Protein AF-A0A413CKB7-F1 (afdb_monomer_lite)

Structure (mmCIF, N/CA/C/O backbone):
data_AF-A0A413CKB7-F1
#
_entry.id   AF-A0A413CKB7-F1
#
loop_
_atom_site.group_PDB
_atom_site.id
_atom_site.type_symbol
_atom_site.label_atom_id
_atom_site.label_alt_id
_atom_site.label_comp_id
_atom_site.label_asym_id
_atom_site.label_entity_id
_atom_site.label_seq_id
_atom_site.pdbx_PDB_ins_code
_atom_site.Cartn_x
_atom_site.Cartn_y
_atom_site.Cartn_z
_atom_site.occupancy
_atom_site.B_iso_or_equiv
_atom_site.auth_seq_id
_atom_site.auth_comp_id
_atom_site.auth_asym_id
_atom_site.auth_atom_id
_atom_site.pdbx_PDB_model_num
ATOM 1 N N . MET A 1 1 ? -1.433 16.127 -7.152 1.00 41.72 1 MET A N 1
ATOM 2 C CA . MET A 1 1 ? -0.743 15.812 -5.886 1.00 41.72 1 MET A CA 1
ATOM 3 C C . MET A 1 1 ? -1.753 15.854 -4.771 1.00 41.72 1 MET A C 1
ATOM 5 O O . MET A 1 1 ? -2.475 16.847 -4.692 1.00 41.72 1 MET A O 1
ATOM 9 N N . ARG A 1 2 ? -1.824 14.792 -3.961 1.00 46.41 2 ARG A N 1
ATOM 10 C CA . ARG A 1 2 ? -2.649 14.792 -2.753 1.00 46.41 2 ARG A CA 1
ATOM 11 C C . ARG A 1 2 ? -2.246 15.955 -1.852 1.00 46.41 2 ARG A C 1
ATOM 13 O O . ARG A 1 2 ? -3.133 16.676 -1.457 1.00 46.41 2 ARG A O 1
ATOM 20 N N . ASP A 1 3 ? -0.977 16.310 -1.718 1.00 53.81 3 ASP A N 1
ATOM 21 C CA . ASP A 1 3 ? -0.549 17.367 -0.778 1.00 53.81 3 ASP A CA 1
ATOM 22 C C . ASP A 1 3 ? -0.845 18.814 -1.193 1.00 53.81 3 ASP A C 1
ATOM 24 O O . ASP A 1 3 ? -0.327 19.758 -0.598 1.00 53.81 3 ASP A O 1
ATOM 28 N N . HIS A 1 4 ? -1.665 19.042 -2.225 1.00 58.53 4 HIS A N 1
ATOM 29 C CA . HIS A 1 4 ? -2.010 20.409 -2.583 1.00 58.53 4 HIS A CA 1
ATOM 30 C C . HIS A 1 4 ? -2.940 21.016 -1.510 1.00 58.53 4 HIS A C 1
ATOM 32 O O . HIS A 1 4 ? -4.049 20.507 -1.313 1.00 58.53 4 HIS A O 1
ATOM 38 N N . PRO A 1 5 ? -2.584 22.156 -0.884 1.00 63.72 5 PRO A N 1
ATOM 39 C CA . PRO A 1 5 ? -3.357 22.752 0.210 1.00 63.72 5 PRO A CA 1
ATOM 40 C C . PRO A 1 5 ? -4.832 22.988 -0.125 1.00 63.72 5 PRO A C 1
ATOM 42 O O . PRO A 1 5 ? -5.701 22.884 0.738 1.00 63.72 5 PRO A O 1
ATOM 45 N N . SER A 1 6 ? -5.153 23.289 -1.390 1.00 64.62 6 SER A N 1
ATOM 46 C CA . SER A 1 6 ? -6.546 23.505 -1.818 1.00 64.62 6 SER A CA 1
ATOM 47 C C . SER A 1 6 ? -7.432 22.261 -1.720 1.00 64.62 6 SER A C 1
ATOM 49 O O . SER A 1 6 ? -8.651 22.411 -1.668 1.00 64.62 6 SER A O 1
ATOM 51 N N . GLN A 1 7 ? -6.847 21.061 -1.699 1.00 63.06 7 GLN A N 1
ATOM 52 C CA . GLN A 1 7 ? -7.579 19.810 -1.509 1.00 63.06 7 GLN A CA 1
ATOM 53 C C . GLN A 1 7 ? -7.749 19.456 -0.023 1.00 63.06 7 GLN A C 1
ATOM 55 O O . GLN A 1 7 ? -8.599 18.634 0.297 1.00 63.06 7 GLN A O 1
ATOM 60 N N . TRP A 1 8 ? -7.034 20.140 0.883 1.00 65.50 8 TRP A N 1
ATOM 61 C CA . TRP A 1 8 ? -6.986 19.827 2.319 1.00 65.50 8 TRP A CA 1
ATOM 62 C C . TRP A 1 8 ? -7.134 21.062 3.205 1.00 65.50 8 TRP A C 1
ATOM 64 O O . TRP A 1 8 ? -6.321 21.335 4.086 1.00 65.50 8 TRP A O 1
ATOM 74 N N . HIS A 1 9 ? -8.188 21.845 2.966 1.00 67.94 9 HIS A N 1
ATOM 75 C CA . HIS A 1 9 ? -8.565 22.986 3.816 1.00 67.94 9 HIS A CA 1
ATOM 76 C C . HIS A 1 9 ? -7.458 24.043 4.018 1.00 67.94 9 HIS A C 1
ATOM 78 O O . HIS A 1 9 ? -7.468 24.783 5.000 1.00 67.94 9 HIS A O 1
ATOM 84 N N . GLY A 1 10 ? -6.513 24.146 3.081 1.00 67.69 10 GLY A N 1
ATOM 85 C CA . GLY A 1 10 ? -5.389 25.075 3.150 1.00 67.69 10 GLY A CA 1
ATOM 86 C C . GLY A 1 10 ? -4.258 24.640 4.085 1.00 67.69 10 GLY A C 1
ATOM 87 O O . GLY A 1 10 ? -3.471 25.501 4.479 1.00 67.69 10 GLY A O 1
ATOM 88 N N . ARG A 1 11 ? -4.176 23.355 4.460 1.00 66.69 11 ARG A N 1
ATOM 89 C CA . ARG A 1 11 ? -3.046 22.793 5.217 1.00 66.69 11 ARG A CA 1
ATOM 90 C C . ARG A 1 11 ? -1.783 22.693 4.362 1.00 66.69 11 ARG A C 1
ATOM 92 O O . ARG A 1 11 ? -1.860 22.486 3.157 1.00 66.69 11 ARG A O 1
ATOM 99 N N . TYR A 1 12 ? -0.638 22.889 5.010 1.00 70.44 12 TYR A N 1
ATOM 100 C CA . TYR A 1 12 ? 0.701 22.907 4.396 1.00 70.44 12 TYR A CA 1
ATOM 101 C C . TYR A 1 12 ? 1.696 22.006 5.129 1.00 70.44 12 TYR A C 1
ATOM 103 O O . TYR A 1 12 ? 2.872 21.960 4.779 1.00 70.44 12 TYR A O 1
ATOM 111 N N . ASP A 1 13 ? 1.269 21.377 6.215 1.00 71.19 13 ASP A N 1
ATOM 112 C CA . ASP A 1 13 ? 2.088 20.416 6.931 1.00 71.19 13 ASP A CA 1
ATOM 113 C C . ASP A 1 13 ? 2.235 19.121 6.119 1.00 71.19 13 ASP A C 1
ATOM 115 O O . ASP A 1 13 ? 1.591 18.966 5.092 1.00 71.19 13 ASP A O 1
ATOM 119 N N . ALA A 1 14 ? 3.130 18.209 6.482 1.00 71.81 14 ALA A N 1
ATOM 120 C CA . ALA A 1 14 ? 3.307 16.993 5.687 1.00 71.81 14 ALA A CA 1
ATOM 121 C C . ALA A 1 14 ? 2.129 16.036 5.919 1.00 71.81 14 ALA A C 1
ATOM 123 O O . ALA A 1 14 ? 1.808 15.746 7.072 1.00 71.81 14 ALA A O 1
ATOM 124 N N . TYR A 1 15 ? 1.512 15.533 4.849 1.00 81.25 15 TYR A N 1
ATOM 125 C CA . TYR A 1 15 ? 0.603 14.401 4.959 1.00 81.25 15 TYR A CA 1
ATOM 126 C C . TYR A 1 15 ? 1.442 13.119 4.946 1.00 81.25 15 TYR A C 1
ATOM 128 O O . TYR A 1 15 ? 2.027 12.770 3.930 1.00 81.25 15 TYR A O 1
ATOM 136 N N . SER A 1 16 ? 1.583 12.460 6.099 1.00 86.38 16 SER A N 1
ATOM 137 C CA . SER A 1 16 ? 2.546 11.358 6.224 1.00 86.38 16 SER A CA 1
ATOM 138 C C . SER A 1 16 ? 2.161 10.069 5.493 1.00 86.38 16 SER A C 1
ATOM 140 O O . SER A 1 16 ? 3.070 9.286 5.286 1.00 86.38 16 SER A O 1
ATOM 142 N N . GLU A 1 17 ? 0.881 9.842 5.157 1.00 88.94 17 GLU A N 1
ATOM 143 C CA . GLU A 1 17 ? 0.303 8.620 4.543 1.00 88.94 17 GLU A CA 1
ATOM 144 C C . GLU A 1 17 ? 0.755 7.288 5.192 1.00 88.94 17 GLU A C 1
ATOM 146 O O . GLU A 1 17 ? -0.002 6.626 5.905 1.00 88.94 17 GLU A O 1
ATOM 151 N N . ALA A 1 18 ? 1.999 6.870 4.990 1.00 93.81 18 ALA A N 1
ATOM 152 C CA . ALA A 1 18 ? 2.576 5.668 5.565 1.00 93.81 18 ALA A CA 1
ATOM 153 C C . ALA A 1 18 ? 4.057 5.860 5.935 1.00 93.81 18 ALA A C 1
ATOM 155 O O . ALA A 1 18 ? 4.738 6.753 5.441 1.00 93.81 18 ALA A O 1
ATOM 156 N N . GLY A 1 19 ? 4.590 5.004 6.805 1.00 94.75 19 GLY A N 1
ATOM 157 C CA . GLY A 1 19 ? 6.015 5.044 7.121 1.00 94.75 19 GLY A CA 1
ATOM 158 C C . GLY A 1 19 ? 6.442 4.077 8.209 1.00 94.75 19 GLY A C 1
ATOM 159 O O . GLY A 1 19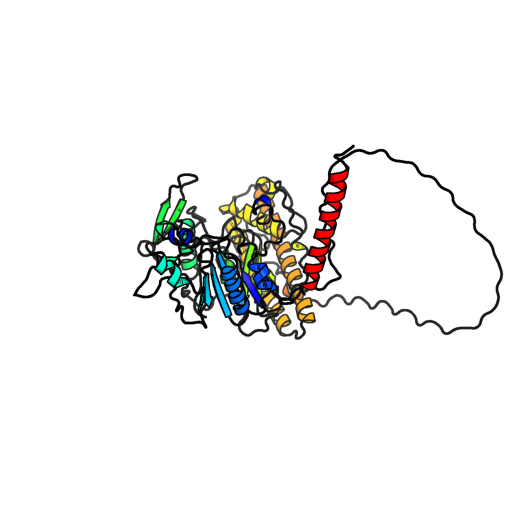 ? 5.641 3.293 8.719 1.00 94.75 19 GLY A O 1
ATOM 160 N N . ILE A 1 20 ? 7.723 4.160 8.562 1.00 95.81 20 ILE A N 1
ATOM 161 C CA . ILE A 1 20 ? 8.363 3.355 9.603 1.00 95.81 20 ILE A CA 1
ATOM 162 C C . ILE A 1 20 ? 9.206 4.283 10.477 1.00 95.81 20 ILE A C 1
ATOM 164 O O . ILE A 1 20 ? 9.858 5.182 9.948 1.00 95.81 20 ILE A O 1
ATOM 168 N N . ASN A 1 21 ? 9.218 4.066 11.789 1.00 95.25 21 ASN A N 1
ATOM 169 C CA . ASN A 1 21 ? 10.129 4.768 12.693 1.00 95.25 21 ASN A CA 1
ATOM 170 C C . ASN A 1 21 ? 11.372 3.937 13.048 1.00 95.25 21 ASN A C 1
ATOM 172 O O . ASN A 1 21 ? 11.466 2.749 12.737 1.00 95.25 21 ASN A O 1
ATOM 176 N N . GLU A 1 22 ? 12.333 4.535 13.752 1.00 92.50 22 GLU A N 1
ATOM 177 C CA . GLU A 1 22 ? 13.595 3.875 14.108 1.00 92.50 22 GLU A CA 1
ATOM 178 C C . GLU A 1 22 ? 13.440 2.763 15.163 1.00 92.50 22 GLU A C 1
ATOM 180 O O . GLU A 1 22 ? 14.409 2.099 15.531 1.00 92.50 22 GLU A O 1
ATOM 185 N N . LYS A 1 23 ? 12.221 2.554 15.676 1.00 95.06 23 LYS A N 1
ATOM 186 C CA . LYS A 1 23 ? 11.856 1.434 16.556 1.00 95.06 23 LYS A CA 1
ATOM 187 C C . LYS A 1 23 ? 11.208 0.278 15.795 1.00 95.06 23 LYS A C 1
ATOM 189 O O . LYS A 1 23 ? 10.794 -0.691 16.423 1.00 95.06 23 LYS A O 1
ATOM 194 N N . GLY A 1 24 ? 11.129 0.365 14.465 1.00 95.38 24 GLY A N 1
ATOM 195 C CA . GLY A 1 24 ? 10.534 -0.650 13.598 1.00 95.38 24 GLY A CA 1
ATOM 196 C C . GLY A 1 24 ? 9.003 -0.662 13.603 1.00 95.38 24 GLY A C 1
ATOM 197 O O . GLY A 1 24 ? 8.409 -1.589 13.051 1.00 95.38 24 GLY A O 1
ATOM 198 N N . VAL A 1 25 ? 8.352 0.352 14.189 1.00 97.94 25 VAL A N 1
ATOM 199 C CA . VAL A 1 25 ? 6.898 0.518 14.081 1.00 97.94 25 VAL A CA 1
ATOM 200 C C . VAL A 1 25 ? 6.583 1.033 12.687 1.00 97.94 25 VAL A C 1
ATOM 202 O O . VAL A 1 25 ? 7.083 2.076 12.281 1.00 97.94 25 VAL A O 1
ATOM 205 N N . SER A 1 26 ? 5.753 0.292 11.965 1.00 97.81 26 SER A N 1
ATOM 206 C CA . SER A 1 26 ? 5.257 0.596 10.628 1.00 97.81 26 SER A CA 1
ATOM 207 C C . SER A 1 26 ? 3.790 1.010 10.714 1.00 97.81 26 SER A C 1
ATOM 209 O O . SER A 1 26 ? 3.008 0.397 11.443 1.00 97.81 26 SER A O 1
ATOM 211 N N . CYS A 1 27 ? 3.405 2.038 9.967 1.00 97.62 27 CYS A N 1
ATOM 212 C CA . CYS A 1 27 ? 2.048 2.569 9.950 1.00 97.62 27 CYS A CA 1
ATOM 213 C C . CYS A 1 27 ? 1.595 2.820 8.511 1.00 97.62 27 CYS A C 1
ATOM 215 O O . CYS A 1 27 ? 2.363 3.338 7.703 1.00 97.62 27 CYS A O 1
ATOM 217 N N . SER A 1 28 ? 0.341 2.489 8.207 1.00 96.56 28 SER A N 1
ATOM 218 C CA . SER A 1 28 ? -0.353 2.944 7.000 1.00 96.56 28 SER A CA 1
ATOM 219 C C . SER A 1 28 ? -1.682 3.574 7.400 1.00 96.56 28 SER A C 1
ATOM 221 O O . SER A 1 28 ? -2.553 2.904 7.966 1.00 96.56 28 SER A O 1
ATOM 223 N N . ALA A 1 29 ? -1.806 4.872 7.130 1.00 94.12 29 ALA A N 1
ATOM 224 C CA . ALA A 1 29 ? -2.918 5.720 7.513 1.00 94.12 29 ALA A CA 1
ATOM 225 C C . ALA A 1 29 ? -3.319 6.645 6.334 1.00 94.12 29 ALA A C 1
ATOM 227 O O . ALA A 1 29 ? -2.616 7.589 6.013 1.00 94.12 29 ALA A O 1
ATOM 228 N N . THR A 1 30 ? -4.459 6.458 5.676 1.00 93.25 30 THR A N 1
ATOM 229 C CA . THR A 1 30 ? -5.600 5.641 6.107 1.00 93.25 30 THR A CA 1
ATOM 230 C C . THR A 1 30 ? -6.264 4.875 4.984 1.00 93.25 30 THR A C 1
ATOM 232 O O . THR A 1 30 ? -6.031 5.077 3.793 1.00 93.25 30 THR A O 1
ATOM 235 N N . LEU A 1 31 ? -7.175 4.008 5.403 1.00 95.25 31 LEU A N 1
ATOM 236 C CA . LEU A 1 31 ? -8.284 3.564 4.593 1.00 95.25 31 LEU A CA 1
ATOM 237 C C . LEU A 1 31 ? -9.566 4.211 5.122 1.00 95.25 31 LEU A C 1
ATOM 239 O O . LEU A 1 31 ? -10.125 3.776 6.127 1.00 95.25 31 LEU A O 1
ATOM 243 N N . THR A 1 32 ? -10.065 5.224 4.414 1.00 94.56 32 THR A N 1
ATOM 244 C CA . THR A 1 32 ? -11.341 5.867 4.751 1.00 94.56 32 THR A CA 1
ATOM 245 C C . THR A 1 32 ? -12.502 4.886 4.609 1.00 94.56 32 THR A C 1
ATOM 247 O O . THR A 1 32 ? -12.647 4.206 3.590 1.00 94.56 32 THR A O 1
ATOM 250 N N . THR A 1 33 ? -13.372 4.847 5.603 1.00 93.81 33 THR A N 1
ATOM 251 C CA . THR A 1 33 ? -14.618 4.080 5.648 1.00 93.81 33 THR A CA 1
ATOM 252 C C . THR A 1 33 ? -15.788 5.015 5.958 1.00 93.81 33 THR A C 1
ATOM 254 O O . THR A 1 33 ? -15.694 6.226 5.785 1.00 93.81 33 THR A O 1
ATOM 257 N N . ASN A 1 34 ? -16.944 4.466 6.331 1.00 91.69 34 ASN A N 1
ATOM 258 C CA . ASN A 1 34 ? -18.114 5.260 6.680 1.00 91.69 34 ASN A CA 1
ATOM 259 C C . ASN A 1 34 ? -18.934 4.551 7.757 1.00 91.69 34 ASN A C 1
ATOM 261 O O . ASN A 1 34 ? -19.192 3.348 7.636 1.00 91.69 34 ASN A O 1
ATOM 265 N N . MET A 1 35 ? -19.424 5.323 8.725 1.00 95.31 35 MET A N 1
ATOM 266 C CA . MET A 1 35 ? -20.462 4.877 9.652 1.00 95.31 35 MET A CA 1
ATOM 267 C C . MET A 1 35 ? -21.875 5.017 9.061 1.00 95.31 35 MET A C 1
ATOM 269 O O . MET A 1 35 ? -22.088 5.706 8.057 1.00 95.31 35 MET A O 1
ATOM 273 N N . ASN A 1 36 ? -22.854 4.363 9.685 1.00 96.31 36 ASN A N 1
ATOM 274 C CA . ASN A 1 36 ? -24.272 4.552 9.378 1.00 96.31 36 ASN A CA 1
ATOM 275 C C . ASN A 1 36 ? -24.876 5.787 10.074 1.00 96.31 36 ASN A C 1
ATOM 277 O O . ASN A 1 36 ? -24.333 6.325 11.040 1.00 96.31 36 ASN A O 1
ATOM 281 N N . 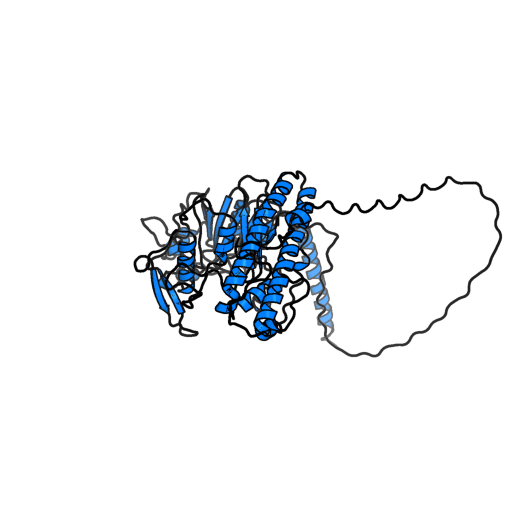ASP A 1 37 ? -26.056 6.207 9.609 1.00 97.00 37 ASP A N 1
ATOM 282 C CA . ASP A 1 37 ? -26.750 7.406 10.099 1.00 97.00 37 ASP A CA 1
ATOM 283 C C . ASP A 1 37 ? -27.114 7.348 11.593 1.00 97.00 37 ASP A C 1
ATOM 285 O O . ASP A 1 37 ? -27.223 8.387 12.250 1.00 97.00 37 ASP A O 1
ATOM 289 N N . LYS A 1 38 ? -27.328 6.147 12.150 1.00 98.00 38 LYS A N 1
ATOM 290 C CA . LYS A 1 38 ? -27.681 5.987 13.568 1.00 98.00 38 LYS A CA 1
ATOM 291 C C . LYS A 1 38 ? -26.464 6.257 14.454 1.00 98.00 38 LYS A C 1
ATOM 293 O O . LYS A 1 38 ? -26.590 7.028 15.406 1.00 98.00 38 LYS A O 1
ATOM 298 N N . ALA A 1 39 ? -25.304 5.703 14.097 1.00 97.94 39 ALA A N 1
ATOM 299 C CA . ALA A 1 39 ? -24.030 5.998 14.748 1.00 97.94 39 ALA A CA 1
ATOM 300 C C . ALA A 1 39 ? -23.671 7.485 14.610 1.00 97.94 39 ALA A C 1
ATOM 302 O O . ALA A 1 39 ? -23.425 8.142 15.618 1.00 97.94 39 ALA A O 1
ATOM 303 N N . ALA A 1 40 ? -23.788 8.050 13.402 1.00 97.81 40 ALA A N 1
ATOM 304 C CA . ALA A 1 40 ? -23.515 9.467 13.141 1.00 97.81 40 ALA A CA 1
ATOM 305 C C . ALA A 1 40 ? -24.363 10.421 13.994 1.00 97.81 40 ALA A C 1
ATOM 307 O O . ALA A 1 40 ? -23.903 11.481 14.411 1.00 97.81 40 ALA A O 1
ATOM 308 N N . LYS A 1 41 ? -25.619 10.050 14.261 1.00 98.25 41 LYS A N 1
ATOM 309 C CA . LYS A 1 41 ? -26.520 10.826 15.116 1.00 98.25 41 LYS A CA 1
ATOM 310 C C . LYS A 1 41 ? -26.197 10.679 16.604 1.00 98.25 41 LYS A C 1
ATOM 312 O O . LYS A 1 41 ? -26.397 11.632 17.356 1.00 98.25 41 LYS A O 1
ATOM 317 N N . ALA A 1 42 ? -25.805 9.484 17.035 1.00 98.38 42 ALA A N 1
ATOM 318 C CA . ALA A 1 42 ? -25.561 9.183 18.441 1.00 98.38 42 ALA A CA 1
ATOM 319 C C . ALA A 1 42 ? -24.196 9.690 18.926 1.00 98.38 42 ALA A C 1
ATOM 321 O O . ALA A 1 42 ? -24.085 10.119 20.072 1.00 98.38 42 ALA A O 1
ATOM 322 N N . ASP A 1 43 ? -23.192 9.654 18.052 1.00 98.44 43 ASP A N 1
ATOM 323 C CA . ASP A 1 43 ? -21.805 10.003 18.343 1.00 98.44 43 ASP A CA 1
ATOM 324 C C . ASP A 1 43 ? -21.138 10.633 17.099 1.00 98.44 43 ASP A C 1
ATOM 326 O O . ASP A 1 43 ? -20.425 9.955 16.351 1.00 98.44 43 ASP A O 1
ATOM 330 N N . PRO A 1 44 ? -21.441 11.913 16.809 1.00 97.88 44 PRO A N 1
ATOM 331 C CA . PRO A 1 44 ? -20.954 12.603 15.617 1.00 97.88 44 PRO A CA 1
ATOM 332 C C . PRO A 1 44 ? -19.433 12.807 15.645 1.00 97.88 44 PRO A C 1
ATOM 334 O O . PRO A 1 44 ?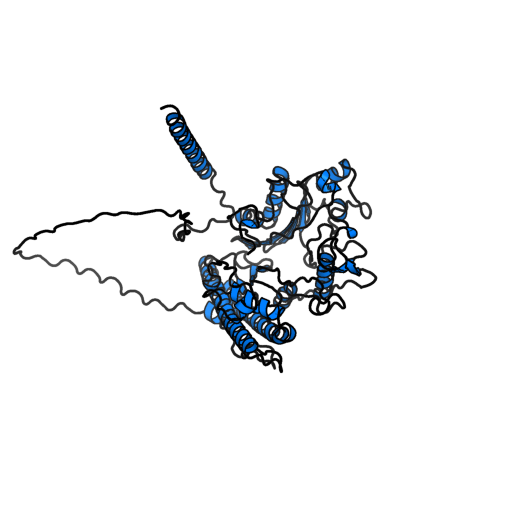 -18.842 12.973 16.711 1.00 97.88 44 PRO A O 1
ATOM 337 N N . LEU A 1 45 ? -18.821 12.864 14.457 1.00 97.56 45 LEU A N 1
ATOM 338 C CA . LEU A 1 45 ? -17.405 13.217 14.287 1.00 97.56 45 LEU A CA 1
ATOM 339 C C . LEU A 1 45 ? -17.111 14.623 14.826 1.00 97.56 45 LEU A C 1
ATOM 341 O O . LEU A 1 45 ? -17.985 15.497 14.836 1.00 97.56 45 LEU A O 1
ATOM 345 N N . THR A 1 46 ? -15.867 14.844 15.246 1.00 94.69 46 THR A N 1
ATOM 346 C CA . THR A 1 46 ? -15.402 16.122 15.789 1.00 94.69 46 THR A CA 1
ATOM 347 C C . THR A 1 46 ? -14.515 16.848 14.776 1.00 94.69 46 THR A C 1
ATOM 349 O O . THR A 1 46 ? -13.556 16.294 14.245 1.00 94.69 46 THR A O 1
ATOM 352 N N . ASP A 1 47 ? -14.783 18.135 14.531 1.00 89.12 47 ASP A N 1
ATOM 353 C CA . ASP A 1 47 ? -13.983 18.941 13.587 1.00 89.12 47 ASP A CA 1
ATOM 354 C C . ASP A 1 47 ? -12.513 19.092 14.031 1.00 89.12 47 ASP A C 1
ATOM 356 O O . ASP A 1 47 ? -11.634 19.368 13.215 1.00 89.12 47 ASP A O 1
ATOM 360 N N . THR A 1 48 ? -12.248 18.928 15.331 1.00 88.81 48 THR A N 1
ATOM 361 C CA . THR A 1 48 ? -10.920 19.026 15.958 1.00 88.81 48 THR A CA 1
ATOM 362 C C . THR A 1 48 ? -10.306 17.671 16.304 1.00 88.81 48 THR A C 1
ATOM 364 O O . THR A 1 48 ? -9.230 17.642 16.900 1.00 88.81 48 THR A O 1
ATOM 367 N N . GLY A 1 49 ? -11.001 16.574 16.001 1.00 92.75 49 GLY A N 1
ATOM 368 C CA . GLY A 1 49 ? -10.538 15.225 16.287 1.00 92.75 49 GLY A CA 1
ATOM 369 C C . GLY A 1 49 ? -9.336 14.825 15.447 1.00 92.75 49 GLY A C 1
ATOM 370 O O . GLY A 1 49 ? -8.967 15.493 14.476 1.00 92.75 49 GLY A O 1
ATOM 371 N N . ILE A 1 50 ? -8.731 13.697 15.807 1.00 94.00 50 ILE A N 1
ATOM 372 C CA . ILE A 1 50 ? -7.689 13.101 14.974 1.00 94.00 50 ILE A CA 1
ATOM 373 C C . ILE A 1 50 ? -8.310 12.549 13.687 1.00 94.00 50 ILE A C 1
ATOM 375 O O . ILE A 1 50 ? -9.409 12.003 13.697 1.00 94.00 50 ILE A O 1
ATOM 379 N N . GLY A 1 51 ? -7.625 12.724 12.565 1.00 91.31 51 GLY A N 1
ATOM 380 C CA . GLY A 1 51 ? -8.092 12.275 11.259 1.00 91.31 51 GLY A CA 1
ATOM 381 C C . GLY A 1 51 ? -6.924 11.941 10.349 1.00 91.31 51 GLY A C 1
ATOM 382 O O . GLY A 1 51 ? -5.763 12.071 10.754 1.00 91.31 51 GLY A O 1
ATOM 383 N N . GLU A 1 52 ? -7.257 11.543 9.121 1.00 89.50 52 GLU A N 1
ATOM 384 C CA . GLU A 1 52 ? -6.359 10.948 8.123 1.00 89.50 52 GLU A CA 1
ATOM 385 C C . GLU A 1 52 ? -4.959 11.581 8.086 1.00 89.50 52 GLU A C 1
ATOM 387 O O . GLU A 1 52 ? -3.951 10.893 8.219 1.00 89.50 52 GLU A O 1
ATOM 392 N N . TYR A 1 53 ? -4.904 12.910 8.063 1.00 86.25 53 TYR A N 1
ATOM 393 C CA . TYR A 1 53 ? -3.662 13.670 7.975 1.00 86.25 53 TYR A CA 1
ATOM 394 C C . TYR A 1 53 ? -2.651 13.427 9.107 1.00 86.25 53 TYR A C 1
ATOM 396 O O . TYR A 1 53 ? -1.461 13.660 8.934 1.00 86.25 53 TYR A O 1
ATOM 404 N N . SER A 1 54 ? -3.123 13.077 10.306 1.00 89.62 54 SER A N 1
ATOM 405 C CA . SER A 1 54 ? -2.323 13.164 11.540 1.00 89.62 54 SER A CA 1
ATOM 406 C C . SER A 1 54 ? -2.005 11.810 12.169 1.00 89.62 54 SER A C 1
ATOM 408 O O . SER A 1 54 ? -1.075 11.740 12.968 1.00 89.62 54 SER A O 1
ATOM 410 N N . TYR A 1 55 ? -2.724 10.735 11.815 1.00 94.06 55 TYR A N 1
ATOM 411 C CA . TYR A 1 55 ? -2.497 9.411 12.410 1.00 94.06 55 TYR A CA 1
ATOM 412 C C . TYR A 1 55 ? -1.049 8.947 12.232 1.00 94.06 55 TYR A C 1
ATOM 414 O O . TYR A 1 55 ? -0.403 8.603 13.217 1.00 94.06 55 TYR A O 1
ATOM 422 N N . GLY A 1 56 ? -0.529 8.981 10.997 1.00 93.75 56 GLY A N 1
ATOM 423 C CA . GLY A 1 56 ? 0.826 8.522 10.687 1.00 93.75 56 GLY A CA 1
ATOM 424 C C . GLY A 1 56 ? 1.881 9.241 11.526 1.00 93.75 56 GLY A C 1
ATOM 425 O O . GLY A 1 56 ? 2.662 8.592 12.218 1.00 93.75 56 GLY A O 1
ATOM 426 N N . SER A 1 57 ? 1.853 10.577 11.546 1.00 91.94 57 SER A N 1
ATOM 427 C CA . SER A 1 57 ? 2.828 11.377 12.296 1.00 91.94 57 SER A CA 1
ATOM 428 C C . SER A 1 57 ? 2.735 11.159 13.809 1.00 91.94 57 SER A C 1
ATOM 430 O O . SER A 1 57 ? 3.762 11.082 14.476 1.00 91.94 57 SER A O 1
ATOM 432 N N . VAL A 1 58 ? 1.519 11.047 14.357 1.00 94.31 58 VAL A N 1
ATOM 433 C CA . VAL A 1 58 ? 1.305 10.828 15.796 1.00 94.31 58 VAL A CA 1
ATOM 434 C C . VAL A 1 58 ? 1.778 9.438 16.212 1.00 94.31 58 VAL A C 1
ATOM 436 O O . VAL A 1 58 ? 2.531 9.313 17.172 1.00 94.31 58 VAL A O 1
ATOM 439 N N . ILE A 1 59 ? 1.374 8.396 15.482 1.00 96.69 59 ILE A N 1
ATOM 440 C CA . ILE A 1 59 ? 1.733 7.011 15.806 1.00 96.69 59 ILE A CA 1
ATOM 441 C C . ILE A 1 59 ? 3.247 6.833 15.701 1.00 96.69 59 ILE A C 1
ATOM 443 O O . ILE A 1 59 ? 3.876 6.389 16.661 1.00 96.69 59 ILE A O 1
ATOM 447 N N . LEU A 1 60 ? 3.834 7.213 14.563 1.00 95.81 60 LEU A N 1
ATOM 448 C CA . LEU A 1 60 ? 5.255 6.997 14.303 1.00 95.81 60 LEU A CA 1
ATOM 449 C C . LEU A 1 60 ? 6.151 7.883 15.173 1.00 95.81 60 LEU A C 1
ATOM 451 O O . LEU A 1 60 ? 7.236 7.443 15.533 1.00 95.81 60 LEU A O 1
ATOM 455 N N . GLY A 1 61 ? 5.708 9.090 15.541 1.00 94.19 61 GLY A N 1
ATOM 456 C CA . GLY A 1 61 ? 6.484 10.002 16.385 1.00 94.19 61 GLY A CA 1
ATOM 457 C C . GLY A 1 61 ? 6.489 9.647 17.875 1.00 94.19 61 GLY A C 1
ATOM 458 O O . GLY A 1 61 ? 7.442 9.979 18.580 1.00 94.19 61 GLY A O 1
ATOM 459 N N . GLU A 1 62 ? 5.453 8.963 18.368 1.00 95.25 62 GLU A N 1
ATOM 460 C CA . GLU A 1 62 ? 5.224 8.796 19.812 1.00 95.25 62 GLU A CA 1
ATOM 461 C C . GLU A 1 62 ? 5.227 7.331 20.292 1.00 95.25 62 GLU A C 1
ATOM 463 O O . GLU A 1 62 ? 5.145 7.101 21.500 1.00 95.25 62 GLU A O 1
ATOM 468 N N . SER A 1 63 ? 5.339 6.340 19.395 1.00 96.38 63 SER A N 1
ATOM 469 C CA . SER A 1 63 ? 5.178 4.913 19.747 1.00 96.38 63 SER A CA 1
ATOM 470 C C . SER A 1 63 ? 6.427 4.089 19.451 1.00 96.38 63 SER A C 1
ATOM 472 O O . SER A 1 63 ? 6.877 4.024 18.309 1.00 96.38 63 SER A O 1
ATOM 474 N N . ALA A 1 64 ? 6.961 3.385 20.454 1.00 95.69 64 ALA A N 1
ATOM 475 C CA . ALA A 1 64 ? 8.101 2.486 20.264 1.00 95.69 64 ALA A CA 1
ATOM 476 C C . ALA A 1 64 ? 7.683 1.053 19.892 1.00 95.69 64 ALA A C 1
ATOM 478 O O . ALA A 1 64 ? 8.535 0.247 19.523 1.00 95.69 64 ALA A O 1
ATOM 479 N N . LYS A 1 65 ? 6.388 0.733 20.009 1.00 96.81 65 LYS A N 1
ATOM 480 C CA . LYS A 1 65 ? 5.778 -0.552 19.637 1.00 96.81 65 LYS A CA 1
ATOM 481 C C . LYS A 1 65 ? 4.427 -0.335 18.965 1.00 96.81 65 LYS A C 1
ATOM 483 O O . LYS A 1 65 ? 3.762 0.667 19.228 1.00 96.81 65 LYS A O 1
ATOM 488 N N . ALA A 1 66 ? 3.979 -1.303 18.173 1.00 97.31 66 ALA A N 1
ATOM 489 C CA . ALA A 1 66 ? 2.681 -1.247 17.507 1.00 97.31 66 ALA A CA 1
ATOM 490 C C . ALA A 1 66 ? 1.517 -1.144 18.505 1.00 97.31 66 ALA A C 1
ATOM 492 O O . ALA A 1 66 ? 0.632 -0.306 18.334 1.00 97.31 66 ALA A O 1
ATOM 493 N N . HIS A 1 67 ? 1.558 -1.931 19.586 1.00 97.06 67 HIS A N 1
ATOM 494 C CA . HIS A 1 67 ? 0.554 -1.889 20.656 1.00 97.06 67 HIS A CA 1
ATOM 495 C C . HIS A 1 67 ? 0.438 -0.506 21.313 1.00 97.06 67 HIS A C 1
ATOM 497 O O . HIS A 1 67 ? -0.664 -0.017 21.541 1.00 97.06 67 HIS A O 1
ATOM 503 N N . GLU A 1 68 ? 1.571 0.158 21.570 1.00 97.62 68 GLU A N 1
ATOM 504 C CA . GLU A 1 68 ? 1.592 1.510 22.149 1.00 97.62 68 GLU A CA 1
ATOM 505 C C . GLU A 1 68 ? 0.916 2.522 21.209 1.00 97.62 68 GLU A C 1
ATOM 507 O O . GLU A 1 68 ? 0.204 3.412 21.670 1.00 97.62 68 GLU A O 1
ATOM 512 N N . GLY A 1 69 ? 1.076 2.347 19.892 1.00 98.00 69 GLY A N 1
ATOM 513 C CA . GLY A 1 69 ? 0.389 3.157 18.885 1.00 98.00 69 GLY A CA 1
ATOM 514 C C . GLY A 1 69 ? -1.129 2.972 18.895 1.00 98.00 69 GLY A C 1
ATOM 515 O O . GLY A 1 69 ? -1.865 3.948 18.742 1.00 98.00 69 GLY A O 1
ATOM 516 N N . VAL A 1 70 ? -1.607 1.747 19.134 1.00 98.50 70 VAL A N 1
ATOM 517 C CA . VAL A 1 70 ? -3.040 1.454 19.301 1.00 98.50 70 VAL A CA 1
ATOM 518 C C . VAL A 1 70 ? -3.598 2.136 20.551 1.00 98.50 70 VAL A C 1
ATOM 520 O O . VAL A 1 70 ? -4.610 2.832 20.465 1.00 98.50 70 VAL A O 1
ATOM 523 N N . GLU A 1 71 ? -2.935 1.980 21.701 1.00 98.31 71 GLU A N 1
ATOM 524 C CA . GLU A 1 71 ? -3.360 2.597 22.966 1.00 98.31 71 GLU A CA 1
ATOM 525 C C . GLU A 1 71 ? -3.359 4.129 22.885 1.00 98.31 71 GLU A C 1
ATOM 527 O O . GLU A 1 71 ? -4.303 4.784 23.337 1.00 98.31 71 GLU A O 1
ATOM 532 N N . LEU A 1 72 ? -2.314 4.709 22.283 1.00 98.31 72 LEU A N 1
ATOM 533 C CA . LEU A 1 72 ? -2.206 6.147 22.060 1.00 98.31 72 LEU A CA 1
ATOM 534 C C . LEU A 1 72 ? -3.378 6.657 21.228 1.00 98.31 72 LEU A C 1
ATOM 536 O O . LEU A 1 72 ? -4.009 7.651 21.598 1.00 98.31 72 LEU A O 1
ATOM 540 N N . LEU A 1 73 ? -3.675 5.982 20.116 1.00 98.06 73 LEU A N 1
ATOM 541 C CA . LEU A 1 73 ? -4.738 6.418 19.229 1.00 98.06 73 LEU A CA 1
ATOM 542 C C . LEU A 1 73 ? -6.114 6.311 19.890 1.00 98.06 73 LEU A C 1
ATOM 544 O O . LEU A 1 73 ? -6.903 7.255 19.822 1.00 98.06 73 LEU A O 1
ATOM 548 N N . GLY A 1 74 ? -6.368 5.198 20.577 1.00 98.38 74 GLY A N 1
ATOM 549 C CA . GLY A 1 74 ? -7.594 4.994 21.338 1.00 98.38 74 GLY A CA 1
ATOM 550 C C . GLY A 1 74 ? -7.823 6.097 22.368 1.00 98.38 74 GLY A C 1
ATOM 551 O O . GLY A 1 74 ? -8.878 6.728 22.381 1.00 98.38 74 GLY A O 1
ATOM 552 N N . LYS A 1 75 ? -6.788 6.430 23.147 1.00 98.44 75 LYS A N 1
ATOM 553 C CA . LYS A 1 75 ? -6.840 7.528 24.118 1.00 98.44 75 LYS A CA 1
ATOM 554 C C . LYS A 1 75 ? -7.139 8.882 23.467 1.00 98.44 75 LYS A C 1
ATOM 556 O O . LYS A 1 75 ? -7.909 9.667 24.015 1.00 98.44 75 LYS A O 1
ATOM 561 N N . ILE A 1 76 ? -6.522 9.185 22.323 1.00 98.31 76 ILE A N 1
ATOM 562 C CA . ILE A 1 76 ? -6.772 10.448 21.611 1.00 98.31 76 ILE A CA 1
ATOM 563 C C . ILE A 1 76 ? -8.231 10.526 21.161 1.00 98.31 76 ILE A C 1
ATOM 565 O O . ILE A 1 76 ? -8.855 11.572 21.329 1.00 98.31 76 ILE A O 1
ATOM 569 N N . ILE A 1 77 ? -8.784 9.437 20.626 1.00 98.56 77 ILE A N 1
ATOM 570 C CA . ILE A 1 77 ? -10.185 9.392 20.196 1.00 98.56 77 ILE A CA 1
ATOM 571 C C . ILE A 1 77 ? -11.131 9.482 21.400 1.00 98.56 77 ILE A C 1
ATOM 573 O O . ILE A 1 77 ? -12.116 10.210 21.326 1.00 98.56 77 ILE A O 1
ATOM 577 N N . ASP A 1 78 ? -10.819 8.847 22.529 1.00 98.50 78 ASP A N 1
ATOM 578 C CA . ASP A 1 78 ? -11.619 8.980 23.753 1.00 98.50 78 ASP A CA 1
ATOM 579 C C . ASP A 1 78 ? -11.649 10.436 24.273 1.00 98.50 78 ASP A C 1
ATOM 581 O O . ASP A 1 78 ? -12.680 10.906 24.757 1.00 98.50 78 ASP A O 1
ATOM 585 N N . GLU A 1 79 ? -10.529 11.166 24.176 1.00 97.56 79 GLU A N 1
ATOM 586 C CA . GLU A 1 79 ? -10.388 12.530 24.712 1.00 97.56 79 GLU A CA 1
ATOM 587 C C . GLU A 1 79 ? -10.838 13.642 23.747 1.00 97.56 79 GLU A C 1
ATOM 589 O O . GLU A 1 79 ? -11.356 14.666 24.198 1.00 97.56 79 GLU A O 1
ATOM 594 N N . GLN A 1 80 ? -10.596 13.485 22.442 1.00 97.19 80 GLN A N 1
ATOM 595 C CA . GLN A 1 80 ? -10.753 14.542 21.425 1.00 97.19 80 GLN A CA 1
ATOM 596 C C . GLN A 1 80 ? -11.685 14.154 20.269 1.00 97.19 80 GLN A C 1
ATOM 598 O O . GLN A 1 80 ? -12.084 15.009 19.469 1.00 97.19 80 GLN A O 1
ATOM 603 N N . GLY A 1 81 ? -12.028 12.874 20.173 1.00 97.75 81 GLY A N 1
ATOM 604 C CA . GLY A 1 81 ? -12.789 12.305 19.078 1.00 97.75 81 GLY A CA 1
ATOM 605 C C . GLY A 1 81 ? -11.994 12.121 17.783 1.00 97.75 81 GLY A C 1
ATOM 606 O O . GLY A 1 81 ? -10.832 12.520 17.653 1.00 97.75 81 GLY A O 1
ATOM 607 N N . ALA A 1 82 ? -12.657 11.505 16.812 1.00 97.38 82 ALA A N 1
ATOM 608 C CA . ALA A 1 82 ? -12.202 11.317 15.448 1.00 97.38 82 ALA A CA 1
ATOM 609 C C . ALA A 1 82 ? -12.870 12.327 14.501 1.00 97.38 82 ALA A C 1
ATOM 611 O O . ALA A 1 82 ? -14.053 12.656 14.620 1.00 97.38 82 ALA A O 1
ATOM 612 N N . ASN A 1 83 ? -12.094 12.784 13.524 1.00 94.12 83 ASN A N 1
ATOM 613 C CA . ASN A 1 83 ? -12.501 13.672 12.436 1.00 94.12 83 ASN A CA 1
ATOM 614 C C . ASN A 1 83 ? -13.013 12.896 11.204 1.00 94.12 83 ASN A C 1
ATOM 616 O O . ASN A 1 83 ? -13.688 13.469 10.349 1.00 94.12 83 ASN A O 1
ATOM 620 N N . GLY A 1 84 ? -12.744 11.592 11.140 1.00 93.81 84 GLY A N 1
ATOM 621 C CA . GLY A 1 84 ? -13.147 10.691 10.066 1.00 93.81 84 GLY A CA 1
ATOM 622 C C . GLY A 1 84 ? -13.380 9.271 10.579 1.00 93.81 84 GLY A C 1
ATOM 623 O O . GLY A 1 84 ? -13.034 8.935 11.711 1.00 93.81 84 GLY A O 1
ATOM 624 N N . ASN A 1 85 ? -13.998 8.434 9.745 1.00 94.38 85 ASN A N 1
ATOM 625 C CA . ASN A 1 85 ? -14.092 6.999 9.993 1.00 94.38 85 ASN A CA 1
ATOM 626 C C . ASN A 1 85 ? -12.996 6.296 9.210 1.00 94.38 85 ASN A C 1
ATOM 628 O O . ASN A 1 85 ? -13.162 6.043 8.021 1.00 94.38 85 ASN A O 1
ATOM 632 N N . ASP A 1 86 ? -11.908 5.936 9.868 1.00 95.69 86 ASP A N 1
ATOM 633 C CA . ASP A 1 86 ? -10.704 5.469 9.193 1.00 95.69 86 ASP A CA 1
ATOM 634 C C . ASP A 1 86 ? -10.251 4.120 9.741 1.00 95.69 86 ASP A C 1
ATOM 636 O O . ASP A 1 86 ? -10.412 3.832 10.929 1.00 95.69 86 ASP A O 1
ATOM 640 N N . GLN A 1 87 ? -9.675 3.297 8.867 1.00 96.62 87 GLN A N 1
ATOM 641 C CA . GLN A 1 87 ? -8.900 2.129 9.259 1.00 96.62 87 GLN A CA 1
ATOM 642 C C . GLN A 1 87 ? -7.409 2.394 9.092 1.00 96.62 87 GLN A C 1
ATOM 644 O O . GLN A 1 87 ? -6.982 3.025 8.121 1.00 96.62 87 GLN A O 1
ATOM 649 N N . ILE A 1 88 ? -6.632 1.899 10.050 1.00 97.56 88 ILE A N 1
ATOM 650 C CA . ILE A 1 88 ? -5.191 2.105 10.154 1.00 97.56 88 ILE A CA 1
ATOM 651 C C . ILE A 1 88 ? -4.538 0.752 10.423 1.00 97.56 88 ILE A C 1
ATOM 653 O O . ILE A 1 88 ? -5.003 -0.003 11.279 1.00 97.56 88 ILE A O 1
ATOM 657 N N . ILE A 1 89 ? -3.457 0.453 9.704 1.00 97.81 89 ILE A N 1
ATOM 658 C CA . ILE A 1 89 ? -2.591 -0.686 10.018 1.00 97.81 89 ILE A CA 1
ATOM 659 C C . ILE A 1 89 ? -1.404 -0.173 10.824 1.00 97.81 89 ILE A C 1
ATOM 661 O O . ILE A 1 89 ? -0.711 0.739 10.375 1.00 97.81 89 ILE A O 1
ATOM 665 N N . ILE A 1 90 ? -1.175 -0.769 11.994 1.00 98.31 90 ILE A N 1
ATOM 666 C CA . ILE A 1 90 ? -0.033 -0.484 12.869 1.00 98.31 90 ILE A CA 1
ATOM 667 C C . ILE A 1 90 ? 0.672 -1.808 13.143 1.00 98.31 90 ILE A C 1
ATOM 669 O O . ILE A 1 90 ? 0.041 -2.753 13.613 1.00 98.31 90 ILE A O 1
ATOM 673 N N . ALA A 1 91 ? 1.960 -1.904 12.843 1.00 97.69 91 ALA A N 1
ATOM 674 C CA . ALA A 1 91 ? 2.686 -3.163 12.937 1.00 97.69 91 ALA A CA 1
ATOM 675 C C . ALA A 1 91 ? 4.128 -2.978 13.401 1.00 97.69 91 ALA A C 1
ATOM 677 O O . ALA A 1 91 ? 4.729 -1.937 13.175 1.00 97.69 91 ALA A O 1
ATOM 678 N N . ASP A 1 92 ? 4.689 -4.000 14.031 1.00 97.12 92 ASP A N 1
ATOM 679 C CA . ASP A 1 92 ? 6.117 -4.126 14.315 1.00 97.12 92 ASP A CA 1
ATOM 680 C C . ASP A 1 92 ? 6.554 -5.589 14.121 1.00 97.12 92 ASP A C 1
ATOM 682 O O . ASP A 1 92 ? 5.770 -6.429 13.672 1.00 97.12 92 ASP A O 1
ATOM 686 N N . SER A 1 93 ? 7.809 -5.926 14.432 1.00 95.94 93 SER A N 1
ATOM 687 C CA . SER A 1 93 ? 8.342 -7.282 14.227 1.00 95.94 93 SER A CA 1
ATOM 688 C C . SER A 1 93 ? 7.733 -8.366 15.131 1.00 95.94 93 SER A C 1
ATOM 690 O O . SER A 1 93 ? 8.112 -9.534 15.016 1.00 95.94 93 SER A O 1
ATOM 692 N N . ASN A 1 94 ? 6.793 -8.021 16.014 1.00 94.75 94 ASN A N 1
ATOM 693 C CA . ASN A 1 94 ? 6.098 -8.954 16.899 1.00 94.75 94 ASN A CA 1
ATOM 694 C C . ASN A 1 94 ? 4.618 -9.107 16.547 1.00 94.75 94 ASN A C 1
ATOM 696 O O . ASN A 1 94 ? 4.065 -10.190 16.739 1.00 94.75 94 ASN A O 1
ATOM 700 N N . GLU A 1 95 ? 3.963 -8.041 16.081 1.00 95.06 95 GLU A N 1
ATOM 701 C CA . GLU A 1 95 ? 2.513 -8.023 15.896 1.00 95.06 95 GLU A CA 1
ATOM 702 C C . GLU A 1 95 ? 2.028 -7.026 14.842 1.00 95.06 95 GLU A C 1
ATOM 704 O O . GLU A 1 95 ? 2.701 -6.060 14.496 1.00 95.06 95 GLU A O 1
ATOM 709 N N . THR A 1 96 ? 0.817 -7.257 14.336 1.00 96.06 96 THR A N 1
ATOM 710 C CA . THR A 1 96 ? 0.114 -6.356 13.419 1.00 96.06 96 THR A CA 1
ATOM 711 C C . THR A 1 96 ? -1.300 -6.130 13.928 1.00 96.06 96 THR A C 1
ATOM 713 O O . THR A 1 96 ? -2.004 -7.081 14.261 1.00 96.06 96 THR A O 1
ATOM 716 N N . TRP A 1 97 ? -1.720 -4.873 13.955 1.00 97.62 97 TRP A N 1
ATOM 717 C CA . TRP A 1 97 ? -3.027 -4.426 14.410 1.00 97.62 97 TRP A CA 1
ATOM 718 C C . TRP A 1 97 ? -3.760 -3.695 13.288 1.00 97.62 97 TRP A C 1
ATOM 720 O O . TRP A 1 97 ? -3.173 -2.875 12.581 1.00 97.62 97 TRP A O 1
ATOM 730 N N . LEU A 1 98 ? -5.058 -3.964 13.158 1.00 97.25 98 LEU A N 1
ATOM 731 C CA . LEU A 1 98 ? -5.992 -3.142 12.395 1.00 97.25 98 LEU A CA 1
ATOM 732 C C . LEU A 1 98 ? -6.826 -2.334 13.379 1.00 97.25 98 LEU A C 1
ATOM 734 O O . LEU A 1 98 ? -7.644 -2.896 14.104 1.00 97.25 98 LEU A O 1
ATOM 738 N N . PHE A 1 99 ? -6.625 -1.022 13.381 1.00 98.25 99 PHE A N 1
ATOM 739 C CA . PHE A 1 99 ? -7.432 -0.056 14.116 1.00 98.25 99 PHE A CA 1
ATOM 740 C C . PHE A 1 99 ? -8.563 0.462 13.223 1.00 98.25 99 PHE A C 1
ATOM 742 O O . PHE A 1 99 ? -8.341 0.701 12.039 1.00 98.25 99 PHE A O 1
ATOM 749 N N . ALA A 1 100 ? -9.756 0.672 13.774 1.00 97.62 100 ALA A N 1
ATOM 750 C CA . ALA A 1 100 ? -10.905 1.258 13.099 1.00 97.62 100 ALA A CA 1
ATOM 751 C C . ALA A 1 100 ? -11.585 2.314 13.987 1.00 97.62 100 ALA A C 1
ATOM 753 O O . ALA A 1 100 ? -12.095 1.994 15.063 1.00 97.62 100 ALA A O 1
ATOM 754 N N . ALA A 1 101 ? -11.648 3.560 13.509 1.00 97.81 101 ALA A N 1
ATOM 755 C CA . ALA A 1 101 ? -12.487 4.609 14.085 1.00 97.81 101 ALA A CA 1
ATOM 756 C C . ALA A 1 101 ? -13.941 4.429 13.604 1.00 97.81 101 ALA A C 1
ATOM 758 O O . ALA A 1 101 ? -14.271 4.644 12.433 1.00 97.81 101 ALA A O 1
ATOM 759 N N . LEU A 1 102 ? -14.822 3.994 14.507 1.00 97.56 102 LEU A N 1
ATOM 760 C CA . LEU A 1 102 ? -16.191 3.553 14.208 1.00 97.56 102 LEU A CA 1
ATOM 761 C C . LEU A 1 102 ? -17.215 4.697 14.236 1.00 97.56 102 LEU A C 1
ATOM 763 O O . LEU A 1 102 ? -18.191 4.668 13.489 1.00 97.56 102 LEU A O 1
ATOM 767 N N . SER A 1 103 ? -17.000 5.705 15.080 1.00 98.00 103 SER A N 1
ATOM 768 C CA . SER A 1 103 ? -17.785 6.949 15.167 1.00 98.00 103 SER A CA 1
ATOM 769 C C . SER A 1 103 ? -16.953 8.037 15.859 1.00 98.00 103 SER A C 1
ATOM 771 O O . SER A 1 103 ? -15.740 7.881 15.971 1.00 98.00 103 SER A O 1
ATOM 773 N N . GLY A 1 104 ? -17.573 9.130 16.320 1.00 98.12 104 GLY A N 1
ATOM 774 C CA . GLY A 1 104 ? -16.873 10.247 16.963 1.00 98.12 104 GLY A CA 1
ATOM 775 C C . GLY A 1 104 ? -15.904 9.838 18.074 1.00 98.12 104 GLY A C 1
ATOM 776 O O . GLY A 1 104 ? -14.787 10.325 18.088 1.00 98.12 104 GLY A O 1
ATOM 777 N N . HIS A 1 105 ? -16.289 8.927 18.964 1.00 98.50 105 HIS A N 1
ATOM 778 C CA . HIS A 1 105 ? -15.493 8.473 20.112 1.00 98.50 105 HIS A CA 1
ATOM 779 C C . HIS A 1 105 ? -15.518 6.947 20.279 1.00 98.50 105 HIS A C 1
ATOM 781 O O . HIS A 1 105 ? -15.114 6.434 21.319 1.00 98.50 105 HIS A O 1
ATOM 787 N N . GLN A 1 106 ? -16.052 6.201 19.304 1.00 98.62 106 GLN A N 1
ATOM 788 C CA . GLN A 1 106 ? -16.022 4.737 19.340 1.00 98.62 106 GLN A CA 1
ATOM 789 C C . GLN A 1 106 ? -14.982 4.205 18.373 1.00 98.62 106 GLN A C 1
ATOM 791 O O . GLN A 1 106 ? -14.905 4.639 17.223 1.00 98.62 106 GLN A O 1
ATOM 796 N N . TRP A 1 107 ? -14.198 3.244 18.840 1.00 98.56 107 TRP A N 1
ATOM 797 C CA . TRP A 1 107 ? -13.106 2.658 18.082 1.00 98.56 107 TRP A CA 1
ATOM 798 C C . TRP A 1 107 ? -12.865 1.216 18.518 1.00 98.56 107 TRP A C 1
ATOM 800 O O . TRP A 1 107 ? -13.246 0.806 19.615 1.00 98.56 107 TRP A O 1
ATOM 810 N N . ILE A 1 108 ? -12.230 0.448 17.639 1.00 98.44 108 ILE A N 1
ATOM 811 C CA . ILE A 1 108 ? -11.783 -0.917 17.904 1.00 98.44 108 ILE A CA 1
ATOM 812 C C . ILE A 1 108 ? -10.441 -1.154 17.222 1.00 98.44 108 ILE A C 1
ATOM 814 O O . ILE A 1 108 ? -10.193 -0.635 16.139 1.00 98.44 108 ILE A O 1
ATOM 818 N N . ALA A 1 109 ? -9.588 -1.958 17.830 1.00 98.25 109 ALA A N 1
ATOM 819 C CA . ALA A 1 109 ? -8.348 -2.440 17.267 1.00 98.25 109 ALA A CA 1
ATOM 820 C C . ALA A 1 109 ? -8.265 -3.951 17.446 1.00 98.25 109 ALA A C 1
ATOM 822 O O . ALA A 1 109 ? -8.494 -4.471 18.536 1.00 98.25 109 ALA A O 1
ATOM 823 N N . MET A 1 110 ? -7.943 -4.648 16.362 1.00 96.31 110 MET A N 1
ATOM 824 C CA . MET A 1 110 ? -7.880 -6.103 16.309 1.00 96.31 110 MET A CA 1
ATOM 825 C C . MET A 1 110 ? -6.482 -6.532 15.900 1.00 96.31 110 MET A C 1
ATOM 827 O O . MET A 1 110 ? -5.968 -6.073 14.876 1.00 96.31 110 MET A O 1
ATOM 831 N N . LYS A 1 111 ? -5.886 -7.432 16.673 1.00 94.56 111 LYS A N 1
ATOM 832 C CA . LYS A 1 111 ? -4.630 -8.075 16.309 1.00 94.56 111 LYS A CA 1
ATOM 833 C C . LYS A 1 111 ? -4.881 -9.072 15.181 1.00 94.56 111 LYS A C 1
ATOM 835 O O . LYS A 1 111 ? -5.800 -9.887 15.256 1.00 94.56 111 LYS A O 1
ATOM 840 N N . LEU A 1 112 ? -4.086 -8.999 14.118 1.00 92.12 112 LEU A N 1
ATOM 841 C CA . LEU A 1 112 ? -4.167 -9.944 13.007 1.00 92.12 112 LEU A CA 1
ATOM 842 C C . LEU A 1 112 ? -3.592 -11.297 13.439 1.00 92.12 112 LEU A C 1
ATOM 844 O O . LEU A 1 112 ? -2.520 -11.358 14.038 1.00 92.12 112 LEU A O 1
ATOM 848 N N . ALA A 1 113 ? -4.304 -12.374 13.109 1.00 87.06 113 ALA A N 1
ATOM 849 C CA . ALA A 1 113 ? -3.824 -13.740 13.295 1.00 87.06 113 ALA A CA 1
ATOM 850 C C . ALA A 1 113 ? -2.830 -14.144 12.189 1.00 87.06 113 ALA A C 1
ATOM 852 O O . ALA A 1 113 ? -2.879 -13.620 11.076 1.00 87.06 113 ALA A O 1
ATOM 853 N N . ASP A 1 114 ? -1.971 -15.125 12.472 1.00 83.56 114 ASP A N 1
ATOM 854 C CA . ASP A 1 114 ? -0.858 -15.515 11.592 1.00 83.56 114 ASP A CA 1
ATOM 855 C C . ASP A 1 114 ? -1.283 -16.062 10.210 1.00 83.56 114 ASP A C 1
ATOM 857 O O . ASP A 1 114 ? -0.493 -16.025 9.268 1.00 83.56 114 ASP A O 1
ATOM 861 N N . ASP A 1 115 ? -2.501 -16.603 10.059 1.00 86.94 115 ASP A N 1
ATOM 862 C CA . ASP A 1 115 ? -2.946 -17.305 8.840 1.00 86.94 115 ASP A CA 1
ATOM 863 C C . ASP A 1 115 ? -4.120 -16.638 8.104 1.00 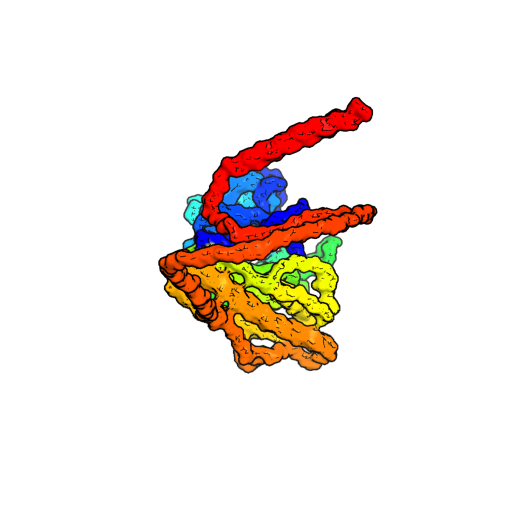86.94 115 ASP A C 1
ATOM 865 O O . ASP A 1 115 ? -4.804 -17.280 7.294 1.00 86.94 115 ASP A O 1
ATOM 869 N N . VAL A 1 116 ? -4.336 -15.343 8.352 1.00 90.75 116 VAL A N 1
ATOM 870 C CA . VAL A 1 116 ? -5.393 -14.553 7.711 1.00 90.75 116 VAL A CA 1
ATOM 871 C C . VAL A 1 116 ? -4.837 -13.395 6.885 1.00 90.75 116 VAL A C 1
ATOM 873 O O . VAL A 1 116 ? -3.760 -12.869 7.139 1.00 90.75 116 VAL A O 1
ATOM 876 N N . ALA A 1 117 ? -5.617 -12.965 5.898 1.00 93.12 117 ALA A N 1
ATOM 877 C CA . ALA A 1 117 ? -5.445 -11.705 5.193 1.00 93.12 117 ALA A CA 1
ATOM 878 C C . ALA A 1 117 ? -6.652 -10.798 5.442 1.00 93.12 117 ALA A C 1
ATOM 880 O O . ALA A 1 117 ? -7.761 -11.274 5.695 1.00 93.12 117 ALA A O 1
ATOM 881 N N . SER A 1 118 ? -6.435 -9.490 5.319 1.00 93.44 118 SER A N 1
ATOM 882 C CA . SER A 1 118 ? -7.495 -8.483 5.276 1.00 93.44 118 SER A CA 1
ATOM 883 C C . SER A 1 118 ? -7.526 -7.831 3.899 1.00 93.44 118 SER A C 1
ATOM 885 O O . SER A 1 118 ? -6.483 -7.498 3.339 1.00 93.44 118 SER A O 1
ATOM 887 N N . LEU A 1 119 ? -8.726 -7.644 3.352 1.00 93.12 119 LEU A N 1
ATOM 888 C CA . LEU A 1 119 ? -8.953 -6.891 2.121 1.00 93.12 119 LEU A CA 1
ATOM 889 C C . LEU A 1 119 ? -10.108 -5.932 2.357 1.00 93.12 119 LEU A C 1
ATOM 891 O O . LEU A 1 119 ? -11.259 -6.357 2.448 1.00 93.12 119 LEU A O 1
ATOM 895 N N . ASN A 1 120 ? -9.815 -4.636 2.395 1.00 93.81 120 ASN A N 1
ATOM 896 C CA . ASN A 1 120 ? -10.845 -3.630 2.568 1.00 93.81 120 ASN A CA 1
ATOM 897 C C . ASN A 1 120 ? -10.783 -2.564 1.453 1.00 93.81 120 ASN A C 1
ATOM 899 O O . ASN A 1 120 ? -9.777 -1.885 1.280 1.00 93.81 120 ASN A O 1
ATOM 903 N N . PRO A 1 121 ? -11.849 -2.406 0.656 1.00 93.56 121 PRO A N 1
ATOM 904 C CA . PRO A 1 121 ? -11.971 -1.343 -0.333 1.00 93.56 121 PRO A CA 1
ATOM 905 C C . PRO A 1 121 ? -12.913 -0.227 0.149 1.00 93.56 121 PRO A C 1
ATOM 907 O O . PRO A 1 121 ? -13.913 0.085 -0.508 1.00 93.56 121 PRO A O 1
ATOM 910 N N . ASN A 1 122 ? -12.569 0.412 1.272 1.00 94.44 122 ASN A N 1
ATOM 911 C CA . ASN A 1 122 ? -13.296 1.538 1.884 1.00 94.44 122 ASN A CA 1
ATOM 912 C C . ASN A 1 122 ? -14.660 1.179 2.516 1.00 94.44 122 ASN A C 1
ATOM 914 O O . ASN A 1 122 ? -15.549 2.025 2.626 1.00 94.44 122 ASN A O 1
ATOM 918 N N . ILE A 1 123 ? -14.857 -0.076 2.916 1.00 93.94 123 ILE A N 1
ATOM 919 C CA . ILE A 1 123 ? -16.103 -0.600 3.487 1.00 93.94 123 ILE A CA 1
ATOM 920 C C . ILE A 1 123 ? -15.959 -0.688 5.012 1.00 93.94 123 ILE A C 1
ATOM 922 O O . ILE A 1 123 ? -15.154 -1.458 5.526 1.00 93.94 123 ILE A O 1
ATOM 926 N N . GLY A 1 124 ? -16.757 0.090 5.749 1.00 88.38 124 GLY A N 1
ATOM 927 C CA . GLY A 1 124 ? -16.749 0.066 7.221 1.00 88.38 124 GLY A CA 1
ATOM 928 C C . GLY A 1 124 ? -17.502 -1.120 7.830 1.00 88.38 124 GLY A C 1
ATOM 929 O O . GLY A 1 124 ? -17.250 -1.489 8.967 1.00 88.38 124 GLY A O 1
ATOM 930 N N . GLY A 1 125 ? -18.419 -1.724 7.071 1.00 87.88 125 GLY A N 1
ATOM 931 C CA . GLY A 1 125 ? -19.284 -2.810 7.534 1.00 87.88 125 GLY A CA 1
ATOM 932 C C . GLY A 1 125 ? -18.801 -4.218 7.195 1.00 87.88 125 GLY A C 1
ATOM 933 O O . GLY A 1 125 ? -19.635 -5.110 7.185 1.00 87.88 125 GLY A O 1
ATOM 934 N N . LEU A 1 126 ? -17.523 -4.443 6.859 1.00 89.50 126 LEU A N 1
ATOM 935 C CA . LEU A 1 126 ? -17.009 -5.810 6.678 1.00 89.50 126 LEU A CA 1
ATOM 936 C C . LEU A 1 126 ? -17.012 -6.544 8.022 1.00 89.50 126 LEU A C 1
ATOM 938 O O . LEU A 1 126 ? -16.544 -5.998 9.016 1.00 89.50 126 LEU A O 1
ATOM 942 N N . ASN A 1 127 ? -17.537 -7.768 8.055 1.00 90.69 127 ASN A N 1
ATOM 943 C CA . ASN A 1 127 ? -17.780 -8.484 9.307 1.00 90.69 127 ASN A CA 1
ATOM 944 C C . ASN A 1 127 ? -16.499 -9.087 9.901 1.00 90.69 127 ASN A C 1
ATOM 946 O O . ASN A 1 127 ? -15.645 -9.599 9.181 1.00 90.69 127 ASN A O 1
ATOM 950 N N . TYR A 1 128 ? -16.397 -9.101 11.220 1.00 88.25 128 TYR A N 1
ATOM 951 C CA . TYR A 1 128 ? -15.327 -9.751 11.965 1.00 88.25 128 TYR A CA 1
ATOM 952 C C . TYR A 1 128 ? -15.907 -10.302 13.270 1.00 88.25 128 TYR A C 1
ATOM 954 O O . TYR A 1 128 ? -16.639 -9.611 13.974 1.00 88.25 128 TYR A O 1
ATOM 962 N N . ASP A 1 129 ? -15.592 -11.560 13.587 1.00 84.12 129 ASP A N 1
ATOM 963 C CA . ASP A 1 129 ? -15.920 -12.149 14.890 1.00 84.12 129 ASP A CA 1
ATOM 964 C C . ASP A 1 129 ? -14.739 -11.885 15.819 1.00 84.12 129 ASP A C 1
ATOM 966 O O . ASP A 1 129 ? -13.672 -12.479 15.667 1.00 84.12 129 ASP A O 1
ATOM 970 N N . VAL A 1 130 ? -14.923 -10.950 16.746 1.00 84.06 130 VAL A N 1
ATOM 971 C CA . VAL A 1 130 ? -13.922 -10.602 17.750 1.00 84.06 130 VAL A CA 1
ATOM 972 C C . VAL A 1 130 ? -14.549 -10.679 19.132 1.00 84.06 130 VAL A C 1
ATOM 974 O O . VAL A 1 130 ? -15.678 -10.238 19.355 1.00 84.06 130 VAL A O 1
ATOM 977 N N . ASN A 1 131 ? -13.814 -11.266 20.071 1.00 90.69 131 ASN A N 1
ATOM 978 C CA . ASN A 1 131 ? -14.199 -11.248 21.470 1.00 90.69 131 ASN A CA 1
ATOM 979 C C . ASN A 1 131 ? -13.771 -9.913 22.091 1.00 90.69 131 ASN A C 1
ATOM 981 O O . ASN A 1 131 ? -12.582 -9.694 22.295 1.00 90.69 131 ASN A O 1
ATOM 985 N N . LEU A 1 132 ? -14.734 -9.049 22.416 1.00 94.38 132 LEU A N 1
ATOM 986 C CA . LEU A 1 132 ? -14.461 -7.758 23.060 1.00 94.38 132 LEU A CA 1
ATOM 987 C C . LEU A 1 132 ? -13.803 -7.912 24.443 1.00 94.38 132 LEU A C 1
ATOM 989 O O . LEU A 1 132 ? -13.048 -7.046 24.862 1.00 94.38 132 LEU A O 1
ATOM 993 N N . ASP A 1 133 ? -14.015 -9.046 25.118 1.00 94.50 133 ASP A N 1
ATOM 994 C CA . ASP A 1 133 ? -13.393 -9.329 26.416 1.00 94.50 133 ASP A CA 1
ATOM 995 C C . ASP A 1 133 ? -11.951 -9.875 26.297 1.00 94.50 133 ASP A C 1
ATOM 997 O O . ASP A 1 133 ? -11.303 -10.145 27.311 1.00 94.50 133 ASP A O 1
ATOM 1001 N N . ASP A 1 134 ? -11.435 -10.080 25.078 1.00 95.12 134 ASP A N 1
ATOM 1002 C CA . ASP A 1 134 ? -10.071 -10.561 24.830 1.00 95.12 134 ASP A CA 1
ATOM 1003 C C . ASP A 1 134 ? -9.089 -9.396 24.655 1.00 95.12 134 ASP A C 1
ATOM 1005 O O . ASP A 1 134 ? -8.695 -9.052 23.542 1.00 95.12 134 ASP A O 1
ATOM 1009 N N . ALA A 1 135 ? -8.663 -8.814 25.776 1.00 92.69 135 ALA A N 1
ATOM 1010 C CA . ALA A 1 135 ? -7.737 -7.681 25.799 1.00 92.69 135 ALA A CA 1
ATOM 1011 C C . ALA A 1 135 ? -6.349 -7.968 25.180 1.00 92.69 135 ALA A C 1
ATOM 1013 O O . ALA A 1 135 ? -5.575 -7.036 24.974 1.00 92.69 135 ALA A O 1
ATOM 1014 N N . GLU A 1 136 ? -6.002 -9.231 24.899 1.00 92.50 136 GLU A N 1
ATOM 1015 C CA . GLU A 1 136 ? -4.755 -9.575 24.203 1.00 92.50 136 GLU A CA 1
ATOM 1016 C C . GLU A 1 136 ? -4.864 -9.337 22.691 1.00 92.50 136 GLU A C 1
ATOM 1018 O O . GLU A 1 136 ? -3.901 -8.893 22.064 1.00 92.50 136 GLU A O 1
ATOM 1023 N N . ASN A 1 137 ? -6.037 -9.607 22.110 1.00 94.38 137 ASN A N 1
ATOM 1024 C CA . ASN A 1 137 ? -6.262 -9.560 20.662 1.00 94.38 137 ASN A CA 1
ATOM 1025 C C . ASN A 1 137 ? -7.241 -8.461 20.225 1.00 94.38 137 ASN A C 1
ATOM 1027 O O . ASN A 1 137 ? -7.391 -8.213 19.027 1.00 94.38 137 ASN A O 1
ATOM 1031 N N . CYS A 1 138 ? -7.910 -7.806 21.174 1.00 96.56 138 CYS A N 1
ATOM 1032 C CA . CYS A 1 138 ? -8.917 -6.788 20.929 1.00 96.56 138 CYS A CA 1
ATOM 1033 C C . CYS A 1 138 ? -8.819 -5.659 21.959 1.00 96.56 138 CYS A C 1
ATOM 1035 O O . CYS A 1 138 ? -9.037 -5.863 23.150 1.00 96.56 138 CYS A O 1
ATOM 1037 N N . LEU A 1 139 ? -8.569 -4.442 21.483 1.00 98.44 139 LEU A N 1
ATOM 1038 C CA . LEU A 1 139 ? -8.674 -3.213 22.270 1.00 98.44 139 LEU A CA 1
ATOM 1039 C C . LEU A 1 139 ? -9.805 -2.366 21.692 1.00 98.44 139 LEU A C 1
ATOM 1041 O O . LEU A 1 139 ? -9.986 -2.336 20.480 1.00 98.44 139 LEU A O 1
ATOM 1045 N N . HIS A 1 140 ? -10.595 -1.693 22.521 1.00 98.44 140 HIS A N 1
ATOM 1046 C CA . HIS A 1 140 ? -11.722 -0.899 22.034 1.00 98.44 140 HIS A CA 1
ATOM 1047 C C . HIS A 1 140 ? -12.138 0.183 23.032 1.00 98.44 140 HIS A C 1
ATOM 1049 O O . HIS A 1 140 ? -11.776 0.134 24.209 1.00 98.44 140 HIS A O 1
ATOM 1055 N N . SER A 1 141 ? -12.964 1.127 22.579 1.00 98.38 141 SER A N 1
ATOM 1056 C CA . SER A 1 141 ? -13.576 2.138 23.445 1.00 98.38 141 SER A CA 1
ATOM 1057 C C . SER A 1 141 ? -14.524 1.511 24.476 1.00 98.38 141 SER A C 1
ATOM 1059 O O . SER A 1 141 ? -15.284 0.589 24.169 1.00 98.38 141 SER A O 1
ATOM 1061 N N . GLU A 1 142 ? -14.569 2.050 25.698 1.00 97.56 142 GLU A N 1
ATOM 1062 C CA . GLU A 1 142 ? -15.457 1.561 26.775 1.00 97.56 142 GLU A CA 1
ATOM 1063 C C . GLU A 1 142 ? -16.944 1.561 26.353 1.00 97.56 142 GLU A C 1
ATOM 1065 O O . GLU A 1 142 ? -17.733 0.691 26.731 1.00 97.56 142 GLU A O 1
ATOM 1070 N N . GLY A 1 143 ? -17.332 2.539 25.529 1.00 98.12 143 GLY A N 1
ATOM 1071 C CA . GLY A 1 143 ? -18.700 2.744 25.061 1.00 98.12 143 GLY A CA 1
ATOM 1072 C C . GLY A 1 143 ? -19.141 1.878 23.878 1.00 98.12 143 GLY A C 1
ATOM 1073 O O . GLY A 1 143 ? -20.301 2.012 23.477 1.00 98.12 143 GLY A O 1
ATOM 1074 N N . ILE A 1 144 ? -18.276 1.014 23.324 1.00 98.25 144 ILE A N 1
ATOM 1075 C CA . ILE A 1 144 ? -18.501 0.373 22.012 1.00 98.25 144 ILE A CA 1
ATOM 1076 C C . ILE A 1 144 ? -19.817 -0.415 21.933 1.00 98.25 144 ILE A C 1
ATOM 1078 O O . ILE A 1 144 ? -20.452 -0.480 20.889 1.00 98.25 144 ILE A O 1
ATOM 1082 N N . GLN A 1 145 ? -20.264 -1.000 23.043 1.00 98.06 145 GLN A N 1
ATOM 1083 C CA . GLN A 1 145 ? -21.526 -1.736 23.102 1.00 98.06 145 GLN A CA 1
ATOM 1084 C C . GLN A 1 145 ? -22.629 -0.933 23.808 1.00 98.06 145 GLN A C 1
ATOM 1086 O O . GLN A 1 145 ? -23.775 -0.883 23.359 1.00 98.06 145 GLN A O 1
ATOM 1091 N N . THR A 1 146 ? -22.301 -0.246 24.902 1.00 98.44 146 THR A N 1
ATOM 1092 C CA . THR A 1 146 ? -23.308 0.412 25.750 1.00 98.44 146 THR A CA 1
ATOM 1093 C C . THR A 1 146 ? -23.909 1.668 25.109 1.00 98.44 146 THR A C 1
ATOM 1095 O O . THR A 1 146 ? -25.090 1.969 25.312 1.00 98.44 146 THR A O 1
ATOM 1098 N N . MET A 1 147 ? -23.133 2.405 24.306 1.00 98.44 147 MET A N 1
ATOM 1099 C CA . MET A 1 147 ? -23.612 3.578 23.570 1.00 98.44 147 MET A CA 1
ATOM 1100 C C . MET A 1 147 ? -24.688 3.208 22.534 1.00 98.44 147 MET A C 1
ATOM 1102 O O . MET A 1 147 ? -25.775 3.804 22.590 1.00 98.44 147 MET A O 1
ATOM 1106 N N . PRO A 1 148 ? -24.469 2.235 21.626 1.00 98.62 148 PRO A N 1
ATOM 1107 C CA . PRO A 1 148 ? -25.494 1.842 20.666 1.00 98.62 148 PRO A CA 1
ATOM 1108 C C . PRO A 1 148 ? -26.712 1.175 21.316 1.00 98.62 148 PRO A C 1
ATOM 1110 O O . PRO A 1 148 ? -27.837 1.412 20.867 1.00 98.62 148 PRO A O 1
ATOM 1113 N N . GLU A 1 149 ? -26.538 0.420 22.408 1.00 98.56 149 GLU A N 1
ATOM 1114 C CA . GLU A 1 149 ? -27.653 -0.133 23.195 1.00 98.56 149 GLU A CA 1
ATOM 1115 C C . GLU A 1 149 ? -28.557 0.980 23.745 1.00 98.56 149 GLU A C 1
ATOM 1117 O O . GLU A 1 149 ? -29.773 0.972 23.539 1.00 98.56 149 GLU A O 1
ATOM 1122 N N . LYS A 1 150 ? -27.963 1.995 24.387 1.00 98.44 150 LYS A N 1
ATOM 1123 C CA . LYS A 1 150 ? -28.691 3.139 24.958 1.00 98.44 150 LYS A CA 1
ATOM 1124 C C . LYS A 1 150 ? -29.440 3.954 23.901 1.00 98.44 150 LYS A C 1
ATOM 1126 O O . LYS A 1 150 ? -30.497 4.514 24.193 1.00 98.44 150 LYS A O 1
ATOM 1131 N N . ASN A 1 151 ? -28.891 4.037 22.693 1.00 98.44 151 ASN A N 1
ATOM 1132 C CA . ASN A 1 151 ? -29.483 4.766 21.572 1.00 98.44 151 ASN A CA 1
ATOM 1133 C C . ASN A 1 151 ? -30.394 3.892 20.686 1.00 98.44 151 ASN A C 1
ATOM 1135 O O . ASN A 1 151 ? -30.980 4.403 19.731 1.00 98.44 151 ASN A O 1
ATOM 1139 N N . GLY A 1 152 ? -30.560 2.605 21.012 1.00 98.19 152 GLY A N 1
ATOM 1140 C CA . GLY A 1 152 ? -31.509 1.703 20.358 1.00 98.19 152 GLY A CA 1
ATOM 1141 C C . GLY A 1 152 ? -31.103 1.258 18.952 1.00 98.19 152 GLY A C 1
ATOM 1142 O O . GLY A 1 152 ? -31.978 1.088 18.100 1.00 98.19 152 GLY A O 1
ATOM 1143 N N . PHE A 1 153 ? -29.802 1.108 18.686 1.00 98.12 153 PHE A N 1
ATOM 1144 C CA . PHE A 1 153 ? -29.304 0.655 17.382 1.00 98.12 153 PHE A CA 1
ATOM 1145 C C . PHE A 1 153 ? -28.232 -0.438 17.420 1.00 98.12 153 PHE A C 1
ATOM 1147 O O . PHE A 1 153 ? -27.702 -0.774 16.367 1.00 98.12 153 PHE A O 1
ATOM 1154 N N . ALA A 1 154 ? -27.934 -0.996 18.596 1.00 98.12 154 ALA A N 1
ATOM 1155 C CA . ALA A 1 154 ? -27.076 -2.171 18.711 1.00 98.12 154 ALA A CA 1
ATOM 1156 C C . ALA A 1 154 ? -27.651 -3.355 17.919 1.00 98.12 154 ALA A C 1
ATOM 1158 O O . ALA A 1 154 ? -28.822 -3.707 18.083 1.00 98.12 154 ALA A O 1
ATOM 1159 N N . GLU A 1 155 ? -26.812 -3.970 17.093 1.00 96.31 155 GLU A N 1
ATOM 1160 C CA . GLU A 1 155 ? -27.129 -5.167 16.320 1.00 96.31 155 GLU A CA 1
ATOM 1161 C C . GLU A 1 155 ? -26.394 -6.374 16.915 1.00 96.31 155 GLU A C 1
ATOM 1163 O O . GLU A 1 155 ? -25.274 -6.262 17.420 1.00 96.31 155 GLU A O 1
ATOM 1168 N N . TYR A 1 156 ? -27.029 -7.546 16.855 1.00 95.44 156 TYR A N 1
ATOM 1169 C CA . TYR A 1 156 ? -26.462 -8.793 17.365 1.00 95.44 156 TYR A CA 1
ATOM 1170 C C . TYR A 1 156 ? -26.602 -9.897 16.322 1.00 95.44 156 TYR A C 1
ATOM 1172 O O . TYR A 1 156 ? -27.674 -10.085 15.743 1.00 95.44 156 TYR A O 1
ATOM 1180 N N . THR A 1 157 ? -25.540 -10.674 16.140 1.00 92.56 157 THR A N 1
ATOM 1181 C CA . THR A 1 157 ? -25.519 -11.874 15.298 1.00 92.56 157 THR A CA 1
ATOM 1182 C C . THR A 1 157 ? -25.239 -13.071 16.202 1.00 92.56 157 THR A C 1
ATOM 1184 O O . THR A 1 157 ? -24.300 -13.052 16.993 1.00 92.56 157 THR A O 1
ATOM 1187 N N . ASP A 1 158 ? -26.107 -14.085 16.163 1.00 92.06 158 ASP A N 1
ATOM 1188 C CA . ASP A 1 158 ? -26.016 -15.284 17.015 1.00 92.06 158 ASP A CA 1
ATOM 1189 C C . ASP A 1 158 ? -25.879 -14.990 18.524 1.00 92.06 158 ASP A C 1
ATOM 1191 O O . ASP A 1 158 ? -25.240 -15.720 19.279 1.00 92.06 158 ASP A O 1
ATOM 1195 N N . GLY A 1 159 ? -26.508 -13.900 18.979 1.00 91.75 159 GLY A N 1
ATOM 1196 C CA . GLY A 1 159 ? -26.496 -13.466 20.380 1.00 91.75 159 GLY A CA 1
ATOM 1197 C C . GLY A 1 159 ? -25.228 -12.725 20.820 1.00 91.75 159 GLY A C 1
ATOM 1198 O O . GLY A 1 159 ? -25.166 -12.304 21.974 1.00 91.75 159 GLY A O 1
ATOM 1199 N N . LYS A 1 160 ? -24.250 -12.527 19.928 1.00 93.31 160 LYS A N 1
ATOM 1200 C CA . LYS A 1 160 ? -23.063 -11.690 20.151 1.00 93.31 160 LYS A CA 1
ATOM 1201 C C . LYS A 1 160 ? -23.264 -10.302 19.551 1.00 93.31 160 LYS A C 1
ATOM 1203 O O . LYS A 1 160 ? -23.921 -10.175 18.520 1.00 93.31 160 LYS A O 1
ATOM 1208 N N . PHE A 1 161 ? -22.704 -9.276 20.189 1.00 95.94 161 PHE A N 1
ATOM 1209 C CA . PHE A 1 161 ? -22.725 -7.913 19.659 1.00 95.94 161 PHE A CA 1
ATOM 1210 C C . PHE A 1 161 ? -21.947 -7.848 18.339 1.00 95.94 161 PHE A C 1
ATOM 1212 O O . PHE A 1 161 ? -20.794 -8.269 18.275 1.00 95.94 161 PHE A O 1
ATOM 1219 N N . ASP A 1 162 ? -22.590 -7.350 17.286 1.00 95.56 162 ASP A N 1
ATOM 1220 C CA . ASP A 1 162 ? -22.025 -7.280 15.939 1.00 95.56 162 ASP A CA 1
ATOM 1221 C C . ASP A 1 162 ? -21.570 -5.844 15.660 1.00 95.56 162 ASP A C 1
ATOM 1223 O O . ASP A 1 162 ? -22.371 -4.967 15.317 1.00 95.56 162 ASP A O 1
ATOM 1227 N N . VAL A 1 163 ? -20.274 -5.591 15.852 1.00 96.31 163 VAL A N 1
ATOM 1228 C CA . VAL A 1 163 ? -19.685 -4.251 15.719 1.00 96.31 163 VAL A CA 1
ATOM 1229 C C . VAL A 1 163 ? -19.854 -3.724 14.288 1.00 96.31 163 VAL A C 1
ATOM 1231 O O . VAL A 1 163 ? -20.291 -2.589 14.091 1.00 96.31 163 VAL A O 1
ATOM 1234 N N . ALA A 1 164 ? -19.573 -4.557 13.283 1.00 93.88 164 ALA A N 1
ATOM 1235 C CA . ALA A 1 164 ? -19.622 -4.164 11.878 1.00 93.88 164 ALA A CA 1
ATOM 1236 C C . ALA A 1 164 ? -21.041 -3.767 11.440 1.00 93.88 164 ALA A C 1
ATOM 1238 O O . ALA A 1 164 ? -21.211 -2.722 10.811 1.00 93.88 164 ALA A O 1
ATOM 1239 N N . LYS A 1 165 ? -22.072 -4.540 11.814 1.00 94.06 165 LYS A N 1
ATOM 1240 C CA . LYS A 1 165 ? -23.478 -4.189 11.531 1.00 94.06 165 LYS A CA 1
ATOM 1241 C C . LYS A 1 165 ? -23.975 -3.006 12.351 1.00 94.06 165 LYS A C 1
ATOM 1243 O O . LYS A 1 165 ? -24.799 -2.237 11.859 1.00 94.06 165 LYS A O 1
ATOM 1248 N N . THR A 1 166 ? -23.493 -2.856 13.584 1.00 96.88 166 THR A N 1
ATOM 1249 C CA . THR A 1 166 ? -23.918 -1.765 14.469 1.00 96.88 166 THR A CA 1
ATOM 1250 C C . THR A 1 166 ? -23.419 -0.408 13.977 1.00 96.88 166 THR A C 1
ATOM 1252 O O . THR A 1 166 ? -24.176 0.565 14.000 1.00 96.88 166 THR A O 1
ATOM 1255 N N . TYR A 1 167 ? -22.168 -0.326 13.515 1.00 97.31 167 TYR A N 1
ATOM 1256 C CA . TYR A 1 167 ? -21.522 0.941 13.153 1.00 97.31 167 TYR A CA 1
ATOM 1257 C C . TYR A 1 167 ? -21.409 1.176 11.648 1.00 97.31 167 TYR A C 1
ATOM 1259 O O . TYR A 1 167 ? -21.571 2.308 11.193 1.00 97.31 167 TYR A O 1
ATOM 1267 N N . GLY A 1 168 ? -21.147 0.131 10.865 1.00 95.06 168 GLY A N 1
ATOM 1268 C CA . GLY A 1 168 ? -20.902 0.234 9.432 1.00 95.06 168 GLY A CA 1
ATOM 1269 C C . GLY A 1 168 ? -22.160 0.518 8.614 1.00 95.06 168 GLY A C 1
ATOM 1270 O O . GLY A 1 168 ? -23.296 0.319 9.055 1.00 95.06 168 GLY A O 1
ATOM 1271 N N . LYS A 1 169 ? -21.950 0.985 7.381 1.00 93.62 169 LYS A N 1
ATOM 1272 C CA . LYS A 1 169 ? -23.010 1.075 6.369 1.00 93.62 169 LYS A CA 1
ATOM 1273 C C . LYS A 1 169 ? -23.524 -0.308 5.974 1.00 93.62 169 LYS A C 1
ATOM 1275 O O . LYS A 1 169 ? -22.771 -1.280 5.953 1.00 93.62 169 LYS A O 1
ATOM 1280 N N . SER A 1 170 ? -24.802 -0.375 5.603 1.00 90.44 170 SER A N 1
ATOM 1281 C CA . SER A 1 170 ? -25.384 -1.604 5.068 1.00 90.44 170 SER A CA 1
ATOM 1282 C C . SER A 1 170 ? -24.782 -1.956 3.699 1.00 90.44 170 SER A C 1
ATOM 1284 O O . SER A 1 170 ? -24.174 -1.117 3.025 1.00 90.44 170 SER A O 1
ATOM 1286 N N . VAL A 1 171 ? -24.995 -3.196 3.247 1.00 89.44 171 VAL A N 1
ATOM 1287 C CA . VAL A 1 171 ? -24.617 -3.626 1.889 1.00 89.44 171 VAL A CA 1
ATOM 1288 C C . VAL A 1 171 ? -25.248 -2.723 0.830 1.00 89.44 171 VAL A C 1
ATOM 1290 O O . VAL A 1 171 ? -24.564 -2.334 -0.112 1.00 89.44 171 VAL A O 1
ATOM 1293 N N . ALA A 1 172 ? -26.521 -2.356 1.009 1.00 85.75 172 ALA A N 1
ATOM 1294 C CA . ALA A 1 172 ? -27.267 -1.515 0.075 1.00 85.75 172 ALA A CA 1
ATOM 1295 C C . ALA A 1 172 ? -26.740 -0.071 0.010 1.00 85.75 172 ALA A C 1
ATOM 1297 O O . ALA A 1 172 ? -26.907 0.591 -1.011 1.00 85.75 172 ALA A O 1
ATOM 1298 N N . ASP A 1 173 ? -26.077 0.391 1.073 1.00 86.00 173 ASP A N 1
ATOM 1299 C CA . ASP A 1 173 ? -25.499 1.736 1.168 1.00 86.00 173 ASP A CA 1
ATOM 1300 C C . ASP A 1 173 ? -24.007 1.772 0.788 1.00 86.00 173 ASP A C 1
ATOM 1302 O O . ASP A 1 173 ? -23.365 2.825 0.860 1.00 86.00 173 ASP A O 1
ATOM 1306 N N . SER A 1 174 ? -23.446 0.624 0.396 1.00 84.81 174 SER A N 1
ATOM 1307 C CA . SER A 1 174 ? -22.071 0.478 -0.087 1.00 84.81 174 SER A CA 1
ATOM 1308 C C . SER A 1 174 ? -22.044 0.431 -1.618 1.00 84.81 174 SER A C 1
ATOM 1310 O O . SER A 1 174 ? -22.899 -0.182 -2.255 1.00 84.81 174 SER A O 1
ATOM 1312 N N . GLY A 1 175 ? -21.064 1.093 -2.232 1.00 90.56 175 GLY A N 1
ATOM 1313 C CA . GLY A 1 175 ? -21.017 1.283 -3.682 1.00 90.56 175 GLY A CA 1
ATOM 1314 C C . GLY A 1 175 ? -20.469 0.081 -4.458 1.00 90.56 175 GLY A C 1
ATOM 1315 O O . GLY A 1 175 ? -19.576 -0.630 -3.992 1.00 90.56 175 GLY A O 1
ATOM 1316 N N . VAL A 1 176 ? -20.916 -0.073 -5.710 1.00 95.00 176 VAL A N 1
ATOM 1317 C CA . VAL A 1 176 ? -20.475 -1.151 -6.618 1.00 95.00 176 VAL A CA 1
ATOM 1318 C C . VAL A 1 176 ? -18.962 -1.197 -6.827 1.00 95.00 176 VAL A C 1
ATOM 1320 O O . VAL A 1 176 ? -18.379 -2.272 -6.941 1.00 95.00 176 VAL A O 1
ATOM 1323 N N . HIS A 1 177 ? -18.284 -0.048 -6.833 1.00 94.94 177 HIS A N 1
ATOM 1324 C CA . HIS A 1 177 ? -16.825 0.013 -6.981 1.00 94.94 177 HIS A CA 1
ATOM 1325 C C . HIS A 1 177 ? -16.083 -0.597 -5.784 1.00 94.94 177 HIS A C 1
ATOM 1327 O O . HIS A 1 177 ? -14.993 -1.145 -5.937 1.00 94.94 177 HIS A O 1
ATOM 1333 N N . GLN A 1 178 ? -16.660 -0.505 -4.585 1.00 95.69 178 GLN A N 1
ATOM 1334 C CA . GLN A 1 178 ? -16.067 -1.062 -3.374 1.00 95.69 178 GLN A CA 1
ATOM 1335 C C . GLN A 1 178 ? -16.168 -2.584 -3.419 1.00 95.69 178 GLN A C 1
ATOM 1337 O O . GLN A 1 178 ? -15.151 -3.273 -3.380 1.00 95.69 178 GLN A O 1
ATOM 1342 N N . TRP A 1 179 ? -17.373 -3.108 -3.639 1.00 97.06 179 TRP A N 1
ATOM 1343 C CA . TRP A 1 179 ? -17.589 -4.547 -3.764 1.00 97.06 179 TRP A CA 1
ATOM 1344 C C . TRP A 1 179 ? -16.855 -5.163 -4.956 1.00 97.06 179 TRP A C 1
ATOM 1346 O O . TRP A 1 179 ? -16.348 -6.272 -4.836 1.00 97.06 179 TRP A O 1
ATOM 1356 N N . THR A 1 180 ? -16.708 -4.440 -6.070 1.00 97.81 180 THR A N 1
ATOM 1357 C CA . THR A 1 180 ? -15.905 -4.905 -7.214 1.00 97.81 180 THR A CA 1
ATOM 1358 C C . THR A 1 180 ? -14.462 -5.172 -6.804 1.00 97.81 180 THR A C 1
ATOM 1360 O O . THR A 1 180 ? -13.960 -6.268 -7.032 1.00 97.81 180 THR A O 1
ATOM 1363 N N . ARG A 1 181 ? -13.811 -4.213 -6.133 1.00 97.75 181 ARG A N 1
ATOM 1364 C CA . ARG A 1 181 ? -12.440 -4.383 -5.628 1.00 97.75 181 ARG A CA 1
ATOM 1365 C C . ARG A 1 181 ? -12.340 -5.513 -4.605 1.00 97.75 181 ARG A C 1
ATOM 1367 O O . ARG A 1 181 ? -11.360 -6.251 -4.622 1.00 97.75 181 ARG A O 1
ATOM 1374 N N . TYR A 1 182 ? -13.357 -5.677 -3.754 1.00 97.81 182 TYR A N 1
ATOM 1375 C CA . TYR A 1 182 ? -13.412 -6.794 -2.810 1.00 97.81 182 TYR A CA 1
ATOM 1376 C C . TYR A 1 182 ? -13.415 -8.131 -3.566 1.00 97.81 182 TYR A C 1
ATOM 1378 O O . TYR A 1 182 ? -12.545 -8.962 -3.340 1.00 97.81 182 TYR A O 1
ATOM 1386 N N . VAL A 1 183 ? -14.319 -8.317 -4.534 1.00 98.12 183 VAL A N 1
ATOM 1387 C CA . VAL A 1 183 ? -14.395 -9.544 -5.348 1.00 98.12 183 VAL A CA 1
ATOM 1388 C C . VAL A 1 183 ? -13.089 -9.797 -6.113 1.00 98.12 183 VAL A C 1
ATOM 1390 O O . VAL A 1 183 ? -12.574 -10.912 -6.083 1.00 98.12 183 VAL A O 1
ATOM 1393 N N . GLN A 1 184 ? -12.521 -8.769 -6.750 1.00 98.31 184 GLN A N 1
ATOM 1394 C CA . GLN A 1 184 ? -11.252 -8.875 -7.479 1.00 98.31 184 GLN A CA 1
ATOM 1395 C C . GLN A 1 184 ? -10.090 -9.308 -6.579 1.00 98.31 184 GLN A C 1
ATOM 1397 O O . GLN A 1 184 ? -9.288 -10.151 -6.974 1.00 98.31 184 GLN A O 1
ATOM 1402 N N . GLY A 1 185 ? -9.974 -8.737 -5.377 1.00 98.06 185 GLY A N 1
ATOM 1403 C CA . GLY A 1 185 ? -8.908 -9.103 -4.447 1.00 98.06 185 GLY A CA 1
ATOM 1404 C C . GLY A 1 185 ? -9.123 -10.484 -3.825 1.00 98.06 185 GLY A C 1
ATOM 1405 O O . GLY A 1 185 ? -8.165 -11.233 -3.665 1.00 98.06 185 GLY A O 1
ATOM 1406 N N . ARG A 1 186 ? -10.373 -10.869 -3.538 1.00 98.06 186 ARG A N 1
ATOM 1407 C CA . ARG A 1 186 ? -10.715 -12.226 -3.084 1.00 98.06 186 ARG A CA 1
ATOM 1408 C C . ARG A 1 186 ? -10.288 -13.289 -4.092 1.00 98.06 186 ARG A C 1
ATOM 1410 O O . ARG A 1 186 ? -9.728 -14.306 -3.690 1.00 98.06 186 ARG A O 1
ATOM 1417 N N . ASP A 1 187 ? -10.510 -13.036 -5.378 1.00 98.19 187 ASP A N 1
ATOM 1418 C CA . ASP A 1 187 ? -10.018 -13.898 -6.454 1.00 98.19 187 ASP A CA 1
ATOM 1419 C C . ASP A 1 187 ? -8.483 -13.928 -6.513 1.00 98.19 187 ASP A C 1
ATOM 1421 O O . ASP A 1 187 ? -7.898 -15.011 -6.490 1.00 98.19 187 ASP A O 1
ATOM 1425 N N . TYR A 1 188 ? -7.827 -12.759 -6.468 1.00 98.12 188 TYR A N 1
ATOM 1426 C CA . TYR A 1 188 ? -6.361 -12.660 -6.473 1.00 98.12 188 TYR A CA 1
ATOM 1427 C C . TYR A 1 188 ? -5.720 -13.492 -5.362 1.00 98.12 188 TYR A C 1
ATOM 1429 O O . TYR A 1 188 ? -4.802 -14.262 -5.619 1.00 98.12 188 TYR A O 1
ATOM 1437 N N . PHE A 1 189 ? -6.250 -13.402 -4.139 1.00 97.75 189 PHE A N 1
ATOM 1438 C CA . PHE A 1 189 ? -5.775 -14.166 -2.984 1.00 97.75 189 PHE A CA 1
ATOM 1439 C C . PHE A 1 189 ? -6.294 -15.613 -2.936 1.00 97.75 189 PHE A C 1
ATOM 1441 O O . PHE A 1 189 ? -6.220 -16.269 -1.893 1.00 97.75 189 PHE A O 1
ATOM 1448 N N . MET A 1 190 ? -6.789 -16.138 -4.062 1.00 97.62 190 MET A N 1
ATOM 1449 C CA . MET A 1 190 ? -7.239 -17.521 -4.235 1.00 97.62 190 MET A CA 1
ATOM 1450 C C . MET A 1 190 ? -8.342 -17.936 -3.247 1.00 97.62 190 MET A C 1
ATOM 1452 O O . MET A 1 190 ? -8.442 -19.099 -2.857 1.00 97.62 190 MET A O 1
ATOM 1456 N N . ALA A 1 191 ? -9.182 -16.984 -2.848 1.00 97.06 191 ALA A N 1
ATOM 1457 C CA . ALA A 1 191 ? -10.342 -17.190 -1.990 1.00 97.06 191 ALA A CA 1
ATOM 1458 C C . ALA A 1 191 ? -11.601 -16.565 -2.630 1.00 97.06 191 ALA A C 1
ATOM 1460 O O . ALA A 1 191 ? -12.237 -15.707 -1.999 1.00 97.06 191 ALA A O 1
ATOM 1461 N N . PRO A 1 192 ? -11.936 -16.939 -3.883 1.00 97.31 192 PRO A N 1
ATOM 1462 C CA . PRO A 1 192 ? -12.918 -16.235 -4.701 1.00 97.31 192 PRO A CA 1
ATOM 1463 C C . PRO A 1 192 ? -14.330 -16.320 -4.118 1.00 97.31 192 PRO A C 1
ATOM 1465 O O . PRO A 1 192 ? -14.700 -17.303 -3.475 1.00 97.31 192 PRO A O 1
ATOM 1468 N N . LEU A 1 193 ? -15.126 -15.291 -4.401 1.00 97.19 193 LEU A N 1
ATOM 1469 C CA . LEU A 1 193 ? -16.576 -15.313 -4.215 1.00 97.19 193 LEU A CA 1
ATOM 1470 C C . LEU A 1 193 ? -17.259 -15.891 -5.464 1.00 97.19 193 LEU A C 1
ATOM 1472 O O . LEU A 1 193 ? -16.737 -15.803 -6.576 1.00 97.19 193 LEU A O 1
ATOM 1476 N N . THR A 1 194 ? -18.447 -16.459 -5.295 1.00 96.38 194 THR A N 1
ATOM 1477 C CA . THR A 1 194 ? -19.217 -17.135 -6.342 1.00 96.38 194 THR A CA 1
ATOM 1478 C C . THR A 1 194 ? -20.316 -16.230 -6.890 1.00 96.38 194 THR A C 1
ATOM 1480 O O . THR A 1 194 ? -21.265 -15.876 -6.187 1.00 96.38 194 THR A O 1
ATOM 1483 N N . LYS A 1 195 ? -20.248 -15.897 -8.184 1.00 96.56 195 LYS A N 1
ATOM 1484 C CA . LYS A 1 195 ? -21.300 -15.125 -8.863 1.00 96.56 195 LYS A CA 1
ATOM 1485 C C . LYS A 1 195 ? -22.655 -15.852 -8.813 1.00 96.56 195 LYS A C 1
ATOM 1487 O O . LYS A 1 195 ? -22.730 -17.038 -9.125 1.00 96.56 195 LYS A O 1
ATOM 1492 N N . GLY A 1 196 ? -23.723 -15.132 -8.478 1.00 95.31 196 GLY A N 1
ATOM 1493 C CA . GLY A 1 196 ? -25.092 -15.637 -8.329 1.00 95.31 196 GLY A CA 1
ATOM 1494 C C . GLY A 1 196 ? -25.392 -16.292 -6.976 1.00 95.31 196 GLY A C 1
ATOM 1495 O O . GLY A 1 196 ? -26.553 -16.585 -6.699 1.00 95.31 196 GLY A O 1
ATOM 1496 N N . ALA A 1 197 ? -24.374 -16.518 -6.140 1.00 96.06 197 ALA A N 1
ATOM 1497 C CA . ALA A 1 197 ? -24.538 -16.956 -4.754 1.00 96.06 197 ALA A CA 1
ATOM 1498 C C . ALA A 1 197 ? -24.108 -15.846 -3.783 1.00 96.06 197 ALA A C 1
ATOM 1500 O O . ALA A 1 197 ? -24.914 -15.371 -2.984 1.00 96.06 197 ALA A O 1
ATOM 1501 N N . ASP A 1 198 ? -22.867 -15.382 -3.924 1.00 96.38 198 ASP A N 1
ATOM 1502 C CA . ASP A 1 198 ? -22.245 -14.415 -3.015 1.00 96.38 198 ASP A CA 1
ATOM 1503 C C . ASP A 1 198 ? -22.359 -12.977 -3.542 1.00 96.38 198 ASP A C 1
ATOM 1505 O O . ASP A 1 198 ? -22.446 -12.023 -2.769 1.00 96.38 198 ASP A O 1
ATOM 1509 N N . TYR A 1 199 ? -22.361 -12.804 -4.868 1.00 97.38 199 TYR A N 1
ATOM 1510 C CA . TYR A 1 199 ? -22.493 -11.496 -5.510 1.00 97.38 199 TYR A CA 1
ATOM 1511 C C . TYR A 1 199 ? -23.147 -11.573 -6.889 1.00 97.38 199 TYR A C 1
ATOM 1513 O O . TYR A 1 199 ? -23.043 -12.577 -7.593 1.00 97.38 199 TYR A O 1
ATOM 1521 N N . ASP A 1 200 ? -23.737 -10.463 -7.314 1.00 97.44 200 ASP A N 1
ATOM 1522 C CA . ASP A 1 200 ? -24.199 -10.234 -8.678 1.00 97.44 200 ASP A CA 1
ATOM 1523 C C . ASP A 1 200 ? -23.430 -9.081 -9.324 1.00 97.44 200 ASP A C 1
ATOM 1525 O O . ASP A 1 200 ? -22.891 -8.207 -8.646 1.00 97.44 200 ASP A O 1
ATOM 1529 N N . ILE A 1 201 ? -23.383 -9.071 -10.658 1.00 97.31 201 ILE A N 1
ATOM 1530 C CA . ILE A 1 201 ? -22.868 -7.928 -11.421 1.00 97.31 201 ILE A CA 1
ATOM 1531 C C . ILE A 1 201 ? -24.063 -7.086 -11.839 1.00 97.31 201 ILE A C 1
ATOM 1533 O O . ILE A 1 201 ? -24.974 -7.585 -12.503 1.00 97.31 201 ILE A O 1
ATOM 1537 N N . VAL A 1 202 ? -24.047 -5.816 -11.459 1.00 96.31 202 VAL A N 1
ATOM 1538 C CA . VAL A 1 202 ? -25.154 -4.886 -11.670 1.00 96.31 202 VAL A CA 1
ATOM 1539 C C . VAL A 1 202 ? -24.676 -3.616 -12.362 1.00 96.31 202 VAL A C 1
ATOM 1541 O O . VAL A 1 202 ? -23.487 -3.293 -12.366 1.00 96.31 202 VAL A O 1
ATOM 1544 N N . THR A 1 203 ? -25.627 -2.873 -12.924 1.00 95.94 203 THR A N 1
ATOM 1545 C CA . THR A 1 203 ? -25.409 -1.509 -13.411 1.00 95.94 203 THR A CA 1
ATOM 1546 C C . THR A 1 203 ? -26.203 -0.541 -12.546 1.00 95.94 203 THR A C 1
ATOM 1548 O O . THR A 1 203 ? -27.433 -0.595 -12.519 1.00 95.94 203 THR A O 1
ATOM 1551 N N . VAL A 1 204 ? -25.505 0.352 -11.852 1.00 93.25 204 VAL A N 1
ATOM 1552 C CA . VAL A 1 204 ? -26.096 1.439 -11.069 1.00 93.25 204 VAL A CA 1
ATOM 1553 C C . VAL A 1 204 ? -26.106 2.705 -11.914 1.00 93.25 204 VAL A C 1
ATOM 1555 O O . VAL A 1 204 ? -25.108 3.053 -12.539 1.00 93.25 204 VAL A O 1
ATOM 1558 N N . LYS A 1 205 ? -27.243 3.402 -11.925 1.00 93.50 205 LYS A N 1
ATOM 1559 C CA . LYS A 1 205 ? -27.422 4.668 -12.643 1.00 93.50 205 LYS A CA 1
ATOM 1560 C C . LYS A 1 205 ? -27.482 5.810 -11.634 1.00 93.50 205 LYS A C 1
ATOM 1562 O O . LYS A 1 205 ? -28.563 6.066 -11.099 1.00 93.50 205 LYS A O 1
ATOM 1567 N N . PRO A 1 206 ? -26.345 6.439 -11.297 1.00 88.50 206 PRO A N 1
ATOM 1568 C CA . PRO A 1 206 ? -26.352 7.542 -10.351 1.00 88.50 206 PRO A CA 1
ATOM 1569 C C . PRO A 1 206 ? -27.103 8.745 -10.938 1.00 88.50 206 PRO A C 1
ATOM 1571 O O . PRO A 1 206 ? -27.145 8.941 -12.150 1.00 88.50 206 PRO A O 1
ATOM 1574 N N . GLU A 1 207 ? -27.668 9.596 -10.077 1.00 87.88 207 GLU A N 1
ATOM 1575 C CA . GLU A 1 207 ? -28.342 10.831 -10.518 1.00 87.88 207 GLU A CA 1
ATOM 1576 C C . GLU A 1 207 ? -27.398 11.786 -11.269 1.00 87.88 207 GLU A C 1
ATOM 1578 O O . GLU A 1 207 ? -27.834 12.588 -12.095 1.00 87.88 207 GLU A O 1
ATOM 1583 N N . LYS A 1 208 ? -26.096 11.712 -10.962 1.00 87.38 208 LYS A N 1
ATOM 1584 C CA . LYS A 1 208 ? -25.021 12.476 -11.599 1.00 87.38 208 LYS A CA 1
ATOM 1585 C C . LYS A 1 208 ? -23.857 11.548 -11.930 1.00 87.38 208 LYS A C 1
ATOM 1587 O O . LYS A 1 208 ? -23.413 10.793 -11.071 1.00 87.38 208 LYS A O 1
ATOM 1592 N N . GLY A 1 209 ? -23.312 11.691 -13.135 1.00 87.25 209 GLY A N 1
ATOM 1593 C CA . GLY A 1 209 ? -22.181 10.896 -13.616 1.00 87.25 209 GLY A CA 1
ATOM 1594 C C . GLY A 1 209 ? -22.601 9.740 -14.529 1.00 87.25 209 GLY A C 1
ATOM 1595 O O . GLY A 1 209 ? -23.787 9.595 -14.828 1.00 87.25 209 GLY A O 1
ATOM 1596 N N . PRO A 1 210 ? -21.628 8.964 -15.030 1.00 89.81 210 PRO A N 1
ATOM 1597 C CA . PRO A 1 210 ? -21.892 7.835 -15.914 1.00 89.81 210 PRO A CA 1
ATOM 1598 C C . PRO A 1 210 ? -22.511 6.646 -15.165 1.00 89.81 210 PRO A C 1
ATOM 1600 O O . PRO A 1 210 ? -22.356 6.518 -13.947 1.00 89.81 210 PRO A O 1
ATOM 1603 N N . ASP A 1 211 ? -23.169 5.760 -15.918 1.00 93.50 211 ASP A N 1
ATOM 1604 C CA . ASP A 1 211 ? -23.586 4.439 -15.438 1.00 93.50 211 ASP A CA 1
ATOM 1605 C C . ASP A 1 211 ? -22.363 3.687 -14.877 1.00 93.50 211 ASP A C 1
ATOM 1607 O O . ASP A 1 211 ? -21.283 3.698 -15.469 1.00 93.50 211 ASP A O 1
ATOM 1611 N N . GLN A 1 212 ? -22.535 3.031 -13.732 1.00 93.81 212 GLN A N 1
ATOM 1612 C CA . GLN A 1 212 ? -21.479 2.296 -13.038 1.00 93.81 212 GLN A CA 1
ATOM 1613 C C . GLN A 1 212 ? -21.772 0.804 -13.097 1.00 93.81 212 GLN A C 1
ATOM 1615 O O . GLN A 1 212 ? -22.813 0.358 -12.616 1.00 93.81 212 GLN A O 1
ATOM 1620 N N . ILE A 1 213 ? -20.853 0.025 -13.662 1.00 95.50 213 ILE A N 1
ATOM 1621 C CA . ILE A 1 213 ? -20.926 -1.438 -13.667 1.00 95.50 213 ILE A CA 1
ATOM 1622 C C . ILE A 1 213 ? -20.017 -1.964 -12.558 1.00 95.50 213 ILE A C 1
ATOM 1624 O O . ILE A 1 213 ? -18.894 -1.488 -12.389 1.00 95.50 213 ILE A O 1
ATOM 1628 N N . GLY A 1 214 ? -20.493 -2.942 -11.795 1.00 97.12 214 GLY A N 1
ATOM 1629 C CA . GLY A 1 214 ? -19.676 -3.581 -10.773 1.00 97.12 214 GLY A CA 1
ATOM 1630 C C . GLY A 1 214 ? -20.415 -4.651 -9.983 1.00 97.12 214 GLY A C 1
ATOM 1631 O O . GLY A 1 214 ? -21.550 -5.006 -10.297 1.00 97.12 214 GLY A O 1
ATOM 1632 N N . ALA A 1 215 ? -19.752 -5.178 -8.959 1.00 97.38 215 ALA A N 1
ATOM 1633 C CA . ALA A 1 215 ? -20.318 -6.175 -8.064 1.00 97.38 215 ALA A CA 1
ATOM 1634 C C . ALA A 1 215 ? -21.254 -5.554 -7.019 1.00 97.38 215 ALA A C 1
ATOM 1636 O O . ALA A 1 215 ? -20.995 -4.463 -6.518 1.00 97.38 215 ALA A O 1
ATOM 1637 N N . MET A 1 216 ? -22.283 -6.300 -6.629 1.00 96.56 216 MET A N 1
ATOM 1638 C CA . MET A 1 216 ? -23.006 -6.138 -5.369 1.00 96.56 216 MET A CA 1
ATOM 1639 C C . MET A 1 216 ? -23.091 -7.491 -4.685 1.00 96.56 216 MET A C 1
ATOM 1641 O O . MET A 1 216 ? -23.535 -8.461 -5.296 1.00 96.56 216 MET A O 1
ATOM 1645 N N . VAL A 1 217 ? -22.668 -7.554 -3.428 1.00 95.31 217 VAL A N 1
ATOM 1646 C CA . VAL A 1 217 ? -22.779 -8.770 -2.615 1.00 95.31 217 VAL A CA 1
ATOM 1647 C C . VAL A 1 217 ? -24.206 -8.937 -2.094 1.00 95.31 217 VAL A C 1
ATOM 1649 O O . VAL A 1 217 ? -24.931 -7.954 -1.937 1.00 95.31 217 VAL A O 1
ATOM 1652 N N . SER A 1 218 ? -24.623 -10.174 -1.842 1.00 89.31 218 SER A N 1
ATOM 1653 C CA . SER A 1 218 ? -25.948 -10.485 -1.284 1.00 89.31 218 SER A CA 1
ATOM 1654 C C . SER A 1 218 ? -26.010 -10.264 0.232 1.00 89.31 218 SER A C 1
ATOM 1656 O O . SER A 1 218 ? -27.057 -9.913 0.777 1.00 89.31 218 SER A O 1
ATOM 1658 N N . GLU A 1 219 ? -24.871 -10.412 0.903 1.00 91.19 219 GLU A N 1
ATOM 1659 C CA . GLU A 1 219 ? -24.700 -10.234 2.339 1.00 91.19 219 GLU A CA 1
ATOM 1660 C C . GLU A 1 219 ? -23.326 -9.647 2.673 1.00 91.19 219 GLU A C 1
ATOM 1662 O O . GLU A 1 219 ? -22.408 -9.636 1.846 1.00 91.19 219 GLU A O 1
ATOM 1667 N N . ILE A 1 220 ? -23.189 -9.142 3.900 1.00 89.38 220 ILE A N 1
ATOM 1668 C CA . ILE A 1 220 ? -21.928 -8.587 4.393 1.00 89.38 220 ILE A CA 1
ATOM 1669 C C . ILE A 1 220 ? -20.832 -9.654 4.329 1.00 89.38 220 ILE A C 1
ATOM 1671 O O . ILE A 1 220 ? -20.990 -10.754 4.851 1.00 89.38 220 ILE A O 1
ATOM 1675 N N . GLN A 1 221 ? -19.698 -9.284 3.740 1.00 94.75 221 GLN A N 1
ATOM 1676 C CA . GLN A 1 221 ? -18.528 -10.145 3.607 1.00 94.75 221 GLN A CA 1
ATOM 1677 C C . GLN A 1 221 ? -17.545 -9.958 4.772 1.00 94.75 221 GLN A C 1
ATOM 1679 O O . GLN A 1 221 ? -17.547 -8.897 5.406 1.00 94.75 221 GLN A O 1
ATOM 1684 N N . PRO A 1 222 ? -16.694 -10.956 5.067 1.00 94.69 222 PRO A N 1
ATOM 1685 C CA . PRO A 1 222 ? -15.767 -10.876 6.188 1.00 94.69 222 PRO A CA 1
ATOM 1686 C C . PRO A 1 222 ? -14.585 -9.930 5.911 1.00 94.69 222 PRO A C 1
ATOM 1688 O O . PRO A 1 222 ? -14.057 -9.877 4.802 1.00 94.69 222 PRO A O 1
ATOM 1691 N N . LEU A 1 223 ? -14.131 -9.202 6.928 1.00 94.50 223 LEU A N 1
ATOM 1692 C CA . LEU A 1 223 ? -12.929 -8.369 6.885 1.00 94.50 223 LEU A CA 1
ATOM 1693 C C . LEU A 1 223 ? -11.675 -9.237 6.745 1.00 94.50 223 LEU A C 1
ATOM 1695 O O . LEU A 1 223 ? -10.844 -8.992 5.873 1.00 94.50 223 LEU A O 1
ATOM 1699 N N . PHE A 1 224 ? -11.589 -10.282 7.571 1.00 94.50 224 PHE A N 1
ATOM 1700 C CA . PHE A 1 224 ? -10.495 -11.246 7.570 1.00 94.50 224 PHE A CA 1
ATOM 1701 C C . PHE A 1 224 ? -10.894 -12.539 6.873 1.00 94.50 224 PHE A C 1
ATOM 1703 O O . PHE A 1 224 ? -12.012 -13.033 7.021 1.00 94.50 224 PHE A O 1
ATOM 1710 N N . PHE A 1 225 ? -9.968 -13.126 6.127 1.00 94.44 225 PHE A N 1
ATOM 1711 C CA . PHE A 1 225 ? -10.191 -14.397 5.453 1.00 94.44 225 PHE A CA 1
ATOM 1712 C C . PHE A 1 225 ? -8.903 -15.182 5.296 1.00 94.44 225 PHE A C 1
ATOM 1714 O O . PHE A 1 225 ? -7.814 -14.622 5.333 1.00 94.44 225 PHE A O 1
ATOM 1721 N N . LYS A 1 226 ? -9.038 -16.487 5.074 1.00 95.19 226 LYS A N 1
ATOM 1722 C CA . LYS A 1 226 ? -7.907 -17.356 4.771 1.00 95.19 226 LYS A CA 1
ATOM 1723 C C . LYS A 1 226 ? -7.594 -17.308 3.270 1.00 95.19 226 LYS A C 1
ATOM 1725 O O . LYS A 1 226 ? -8.474 -17.671 2.483 1.00 95.19 226 LYS A O 1
ATOM 1730 N N . PRO A 1 227 ? -6.388 -16.889 2.853 1.00 96.19 227 PRO A N 1
ATOM 1731 C CA . PRO A 1 227 ? -5.963 -16.991 1.459 1.00 96.19 227 PRO A CA 1
ATOM 1732 C C . PRO A 1 227 ? -5.867 -18.454 1.004 1.00 96.19 227 PRO A C 1
ATOM 1734 O O . PRO A 1 227 ? -5.678 -19.361 1.816 1.00 96.19 227 PRO A O 1
ATOM 1737 N N . GLY A 1 228 ? -5.951 -18.701 -0.304 1.00 97.00 228 GLY A N 1
ATOM 1738 C CA . GLY A 1 228 ? -5.917 -20.066 -0.853 1.00 97.00 228 GLY A CA 1
ATOM 1739 C C . GLY A 1 228 ? -4.554 -20.769 -0.762 1.00 97.00 228 GLY A C 1
ATOM 1740 O O . GLY A 1 228 ? -4.479 -21.982 -0.956 1.00 97.00 228 GLY A O 1
ATOM 1741 N N . LYS A 1 229 ? -3.487 -20.028 -0.442 1.00 95.50 229 LYS A N 1
ATOM 1742 C CA . LYS A 1 229 ? -2.132 -20.540 -0.184 1.00 95.50 229 LYS A CA 1
ATOM 1743 C C . LYS A 1 229 ? -1.433 -19.710 0.899 1.00 95.50 229 LYS A C 1
ATOM 1745 O O . LYS A 1 229 ? -1.887 -18.611 1.211 1.00 95.50 229 LYS A O 1
ATOM 1750 N N . SER A 1 230 ? -0.334 -20.221 1.452 1.00 92.38 230 SER A N 1
ATOM 1751 C CA . SER A 1 230 ? 0.432 -19.575 2.535 1.00 92.38 230 SER A CA 1
ATOM 1752 C C . SER A 1 230 ? 1.849 -19.147 2.138 1.00 92.38 230 SER A C 1
ATOM 1754 O O . SER A 1 230 ? 2.496 -18.421 2.879 1.00 92.38 230 SER A O 1
ATOM 1756 N N . ASP A 1 231 ? 2.355 -19.596 0.992 1.00 93.38 231 ASP A N 1
ATOM 1757 C CA . ASP A 1 231 ? 3.713 -19.359 0.488 1.00 93.38 231 ASP A CA 1
ATOM 1758 C C . ASP A 1 231 ? 3.760 -18.191 -0.509 1.00 93.38 231 ASP A C 1
ATOM 1760 O O . ASP A 1 231 ? 4.364 -18.268 -1.581 1.00 93.38 231 ASP A O 1
ATOM 1764 N N . TRP A 1 232 ? 3.075 -17.100 -0.174 1.00 95.44 232 TRP A N 1
ATOM 1765 C CA . TRP A 1 232 ? 3.112 -15.884 -0.975 1.00 95.44 232 TRP A CA 1
ATOM 1766 C C . TRP A 1 232 ? 4.505 -15.263 -0.964 1.00 95.44 232 TRP A C 1
ATOM 1768 O O . TRP A 1 232 ? 5.090 -15.053 0.098 1.00 95.44 232 TRP A O 1
ATOM 1778 N N . ASN A 1 233 ? 5.023 -14.938 -2.145 1.00 96.81 233 ASN A N 1
ATOM 1779 C CA . ASN A 1 233 ? 6.305 -14.257 -2.267 1.00 96.81 233 ASN A CA 1
ATOM 1780 C C . ASN A 1 233 ? 6.137 -12.734 -2.426 1.00 96.81 233 ASN A C 1
ATOM 1782 O O . ASN A 1 233 ? 5.047 -12.223 -2.695 1.00 96.81 233 ASN A O 1
ATOM 1786 N N . THR A 1 234 ? 7.243 -12.002 -2.276 1.00 97.88 234 THR A N 1
ATOM 1787 C CA . THR A 1 234 ? 7.276 -10.535 -2.369 1.00 97.88 234 THR A CA 1
ATOM 1788 C C . THR A 1 234 ? 6.731 -10.016 -3.702 1.00 97.88 234 THR A C 1
ATOM 1790 O O . THR A 1 234 ? 5.973 -9.048 -3.712 1.00 97.88 234 THR A O 1
ATOM 1793 N N . PHE A 1 235 ? 7.051 -10.672 -4.821 1.00 98.25 235 PHE A N 1
ATOM 1794 C CA . PHE A 1 235 ? 6.572 -10.262 -6.142 1.00 98.25 235 PHE A CA 1
ATOM 1795 C C . PHE A 1 235 ? 5.044 -10.365 -6.240 1.00 98.25 235 PHE A C 1
ATOM 1797 O O . PHE A 1 235 ? 4.383 -9.424 -6.677 1.00 98.25 235 PHE A O 1
ATOM 1804 N N . GLU A 1 236 ? 4.462 -11.474 -5.780 1.00 97.88 236 GLU A N 1
ATOM 1805 C CA . GLU A 1 236 ? 3.009 -11.666 -5.758 1.00 97.88 236 GLU A CA 1
ATOM 1806 C C . GLU A 1 236 ? 2.310 -10.640 -4.854 1.00 97.88 236 GLU A C 1
ATOM 1808 O O . GLU A 1 236 ? 1.233 -10.155 -5.198 1.00 97.88 236 GLU A O 1
ATOM 1813 N N . MET A 1 237 ? 2.917 -10.259 -3.729 1.00 97.69 237 MET A N 1
ATOM 1814 C CA . MET A 1 237 ? 2.354 -9.232 -2.845 1.00 97.69 237 MET A CA 1
ATOM 1815 C C . MET A 1 237 ? 2.409 -7.834 -3.464 1.00 97.69 237 MET A C 1
ATOM 1817 O O . MET A 1 237 ? 1.420 -7.107 -3.421 1.00 97.69 237 MET A O 1
ATOM 1821 N N . ILE A 1 238 ? 3.511 -7.479 -4.128 1.00 97.88 238 ILE A N 1
ATOM 1822 C CA . ILE A 1 238 ? 3.627 -6.215 -4.870 1.00 97.88 238 ILE A CA 1
ATOM 1823 C C . ILE A 1 238 ? 2.584 -6.149 -5.995 1.00 97.88 238 ILE A C 1
ATOM 1825 O O . ILE A 1 238 ? 1.899 -5.138 -6.168 1.00 97.88 238 ILE A O 1
ATOM 1829 N N . ARG A 1 239 ? 2.406 -7.238 -6.752 1.00 96.75 239 ARG A N 1
ATOM 1830 C CA . ARG A 1 239 ? 1.455 -7.281 -7.874 1.00 96.75 239 ARG A CA 1
ATOM 1831 C C . ARG A 1 239 ? -0.010 -7.188 -7.438 1.00 96.75 239 ARG A C 1
ATOM 1833 O O . ARG A 1 239 ? -0.827 -6.740 -8.245 1.00 96.75 239 ARG A O 1
ATOM 1840 N N . ALA A 1 240 ? -0.340 -7.504 -6.183 1.00 97.00 240 ALA A N 1
ATOM 1841 C CA . ALA A 1 240 ? -1.703 -7.407 -5.658 1.00 97.00 240 ALA A CA 1
ATOM 1842 C C . ALA A 1 240 ? -2.278 -5.983 -5.769 1.00 97.00 240 ALA A C 1
ATOM 1844 O O . ALA A 1 240 ? -3.447 -5.809 -6.114 1.00 97.00 240 ALA A O 1
ATOM 1845 N N . PHE A 1 241 ? -1.450 -4.955 -5.558 1.00 96.25 241 PHE A N 1
ATOM 1846 C CA . PHE A 1 241 ? -1.866 -3.552 -5.666 1.00 96.25 241 PHE A CA 1
ATOM 1847 C C . PHE A 1 241 ? -2.193 -3.124 -7.100 1.00 96.25 241 PHE A C 1
ATOM 1849 O O . PHE A 1 241 ? -2.986 -2.211 -7.320 1.00 96.25 241 PHE A O 1
ATOM 1856 N N . GLY A 1 242 ? -1.593 -3.791 -8.088 1.00 95.50 242 GLY A N 1
ATOM 1857 C CA . GLY A 1 242 ? -1.852 -3.569 -9.506 1.00 95.50 242 GLY A CA 1
ATOM 1858 C C . GLY A 1 242 ? -3.002 -4.404 -10.072 1.00 95.50 242 GLY A C 1
ATOM 1859 O O . GLY A 1 242 ? -3.261 -4.287 -11.267 1.00 95.50 242 GLY A O 1
ATOM 1860 N N . ASN A 1 243 ? -3.662 -5.242 -9.261 1.00 96.75 243 ASN A N 1
ATOM 1861 C CA . ASN A 1 243 ? -4.719 -6.150 -9.707 1.00 96.75 243 ASN A CA 1
ATOM 1862 C C . ASN A 1 243 ? -5.923 -5.380 -10.269 1.00 96.75 243 ASN A C 1
ATOM 1864 O O . ASN A 1 243 ? -6.422 -4.428 -9.658 1.00 96.75 243 ASN A O 1
ATOM 1868 N N . ARG A 1 244 ? -6.416 -5.807 -11.432 1.00 96.25 244 ARG A N 1
ATOM 1869 C CA . ARG A 1 244 ? -7.554 -5.189 -12.123 1.00 96.25 244 ARG A CA 1
ATOM 1870 C C . ARG A 1 244 ? -8.669 -6.187 -12.419 1.00 96.25 244 ARG A C 1
ATOM 1872 O O . ARG A 1 244 ? -9.552 -5.893 -13.224 1.00 96.25 244 ARG A O 1
ATOM 1879 N N . GLY A 1 245 ? -8.663 -7.335 -11.739 1.00 96.94 245 GLY A N 1
ATOM 1880 C CA . GLY A 1 245 ? -9.689 -8.359 -11.899 1.00 96.94 245 GLY A CA 1
ATOM 1881 C C . GLY A 1 245 ? -9.524 -9.174 -13.171 1.00 96.94 245 GLY A C 1
ATOM 1882 O O . GLY A 1 245 ? -10.516 -9.646 -13.716 1.00 96.94 245 GLY A O 1
ATOM 1883 N N . GLU A 1 246 ? -8.294 -9.323 -13.666 1.00 94.88 246 GLU A N 1
ATOM 1884 C CA . GLU A 1 246 ? -7.985 -9.978 -14.938 1.00 94.88 246 GLU A CA 1
ATOM 1885 C C . GLU A 1 246 ? -8.597 -11.382 -15.057 1.00 94.88 246 GLU A C 1
ATOM 1887 O O . GLU A 1 246 ? -8.986 -11.792 -16.151 1.00 94.88 246 GLU A O 1
ATOM 1892 N N . ASN A 1 247 ? -8.737 -12.080 -13.927 1.00 95.56 247 ASN A N 1
ATOM 1893 C CA . ASN A 1 247 ? -9.267 -13.439 -13.837 1.00 95.56 247 ASN A CA 1
ATOM 1894 C C . ASN A 1 247 ? -10.737 -13.513 -13.384 1.00 95.56 247 ASN A C 1
ATOM 1896 O O . ASN A 1 247 ? -11.260 -14.615 -13.235 1.00 95.56 247 ASN A O 1
ATOM 1900 N N . VAL A 1 248 ? -11.427 -12.377 -13.208 1.00 97.38 248 VAL A N 1
ATOM 1901 C CA . VAL A 1 248 ? -12.820 -12.325 -12.733 1.00 97.38 248 VAL A CA 1
ATOM 1902 C C . VAL A 1 248 ? -13.764 -11.933 -13.877 1.00 97.38 248 VAL A C 1
ATOM 1904 O O . VAL A 1 248 ? -13.886 -10.748 -14.197 1.00 97.38 248 VAL A O 1
ATOM 1907 N N . PRO A 1 249 ? -14.485 -12.887 -14.503 1.00 95.25 249 PRO A N 1
ATOM 1908 C CA . PRO A 1 249 ? -15.316 -12.597 -15.669 1.00 95.25 249 PRO A CA 1
ATOM 1909 C C . PRO A 1 249 ? -16.416 -11.563 -15.389 1.00 95.25 249 PRO A C 1
ATOM 1911 O O . PRO A 1 249 ? -17.262 -11.752 -14.510 1.00 95.25 249 PRO A O 1
ATOM 1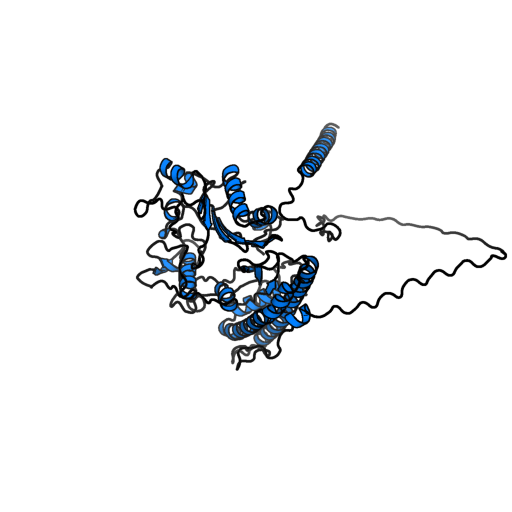914 N N . GLY A 1 250 ? -16.447 -10.496 -16.191 1.00 96.00 250 GLY A N 1
ATOM 1915 C CA . GLY A 1 250 ? -17.398 -9.391 -16.060 1.00 96.00 250 GLY A CA 1
ATOM 1916 C C . GLY A 1 250 ? -16.986 -8.325 -15.041 1.00 96.00 250 GLY A C 1
ATOM 1917 O O . GLY A 1 250 ? -17.714 -7.346 -14.887 1.00 96.00 250 GLY A O 1
ATOM 1918 N N . LEU A 1 251 ? -15.863 -8.513 -14.341 1.00 97.62 251 LEU A N 1
ATOM 1919 C CA . LEU A 1 251 ? -15.251 -7.528 -13.449 1.00 97.62 251 LEU A CA 1
ATOM 1920 C C . LEU A 1 251 ? -13.769 -7.298 -13.792 1.00 97.62 251 LEU A C 1
ATOM 1922 O O . LEU A 1 251 ? -12.998 -6.877 -12.929 1.00 97.62 251 LEU A O 1
ATOM 1926 N N . ASN A 1 252 ? -13.362 -7.552 -15.035 1.00 96.44 252 ASN A N 1
ATOM 1927 C CA . ASN A 1 252 ? -12.025 -7.231 -15.511 1.00 96.44 252 ASN A CA 1
ATOM 1928 C C . ASN A 1 252 ? -12.003 -5.769 -15.969 1.00 96.44 252 ASN A C 1
ATOM 1930 O O . ASN A 1 252 ? -12.558 -5.415 -17.008 1.00 96.44 252 ASN A O 1
ATOM 1934 N N . ALA A 1 253 ? -11.332 -4.894 -15.223 1.00 95.38 253 ALA A N 1
ATOM 1935 C CA . ALA A 1 253 ? -11.302 -3.462 -15.524 1.00 95.38 253 ALA A CA 1
ATOM 1936 C C . ALA A 1 253 ? -10.543 -3.111 -16.817 1.00 95.38 253 ALA A C 1
ATOM 1938 O O . ALA A 1 253 ? -10.558 -1.955 -17.239 1.00 95.38 253 ALA A O 1
ATOM 1939 N N . ASN A 1 254 ? -9.855 -4.066 -17.447 1.00 92.31 254 ASN A N 1
ATOM 1940 C CA . ASN A 1 254 ? -9.222 -3.868 -18.751 1.00 92.31 254 ASN A CA 1
ATOM 1941 C C . ASN A 1 254 ? -10.192 -4.091 -19.923 1.00 92.31 254 ASN A C 1
ATOM 1943 O O . ASN A 1 254 ? -9.928 -3.587 -21.010 1.00 92.31 254 ASN A O 1
ATOM 1947 N N . THR A 1 255 ? -11.295 -4.823 -19.723 1.00 93.06 255 THR A N 1
ATOM 1948 C CA . THR A 1 255 ? -12.254 -5.172 -20.792 1.00 93.06 255 THR A CA 1
ATOM 1949 C C . THR A 1 255 ? -13.683 -4.724 -20.505 1.00 93.06 255 THR A C 1
ATOM 1951 O O . THR A 1 255 ? -14.429 -4.428 -21.434 1.00 93.06 255 THR A O 1
ATOM 1954 N N . ASP A 1 256 ? -14.060 -4.652 -19.230 1.00 93.94 256 ASP A N 1
ATOM 1955 C CA . ASP A 1 256 ? -15.452 -4.515 -18.794 1.00 93.94 256 ASP A CA 1
ATOM 1956 C C . ASP A 1 256 ? -15.770 -3.100 -18.277 1.00 93.94 256 ASP A C 1
ATOM 1958 O O . ASP A 1 256 ? -16.914 -2.801 -17.940 1.00 93.94 256 ASP A O 1
ATOM 1962 N N . GLY A 1 257 ? -14.764 -2.217 -18.201 1.00 88.19 257 GLY A N 1
ATOM 1963 C CA . GLY A 1 257 ? -14.930 -0.820 -17.779 1.00 88.19 257 GLY A CA 1
ATOM 1964 C C . GLY A 1 257 ? -15.331 -0.641 -16.310 1.00 88.19 257 GLY A C 1
ATOM 1965 O O . GLY A 1 257 ? -15.855 0.408 -15.940 1.00 88.19 257 GLY A O 1
ATOM 1966 N N . VAL A 1 258 ? -15.114 -1.659 -15.473 1.00 95.19 258 VAL A N 1
ATOM 1967 C CA . VAL A 1 258 ? -15.383 -1.602 -14.030 1.00 95.19 258 VAL A CA 1
ATOM 1968 C C . VAL A 1 258 ? -14.240 -0.925 -13.271 1.00 95.19 258 VAL A C 1
ATOM 1970 O O . VAL A 1 258 ? -13.113 -0.829 -13.756 1.00 95.19 258 VAL A O 1
ATOM 1973 N N . TYR A 1 259 ? -14.510 -0.482 -12.044 1.00 95.25 259 TYR A N 1
ATOM 1974 C CA . TYR A 1 259 ? -13.467 0.029 -11.151 1.00 95.25 259 TYR A CA 1
ATOM 1975 C C . TYR A 1 259 ? -12.543 -1.100 -10.658 1.00 95.25 259 TYR A C 1
ATOM 1977 O O . TYR A 1 259 ? -12.949 -2.261 -10.609 1.00 95.25 259 TYR A O 1
ATOM 1985 N N . ALA A 1 260 ? -11.307 -0.773 -10.272 1.00 95.88 260 ALA A N 1
ATOM 1986 C CA . ALA A 1 260 ? -10.301 -1.762 -9.878 1.00 95.88 260 ALA A CA 1
ATOM 1987 C C . ALA A 1 260 ? -9.426 -1.326 -8.699 1.00 95.88 260 ALA A C 1
ATOM 1989 O O . ALA A 1 260 ? -9.421 -0.154 -8.325 1.00 95.88 260 ALA A O 1
ATOM 1990 N N . ILE A 1 261 ? -8.701 -2.291 -8.116 1.00 96.00 261 ILE A N 1
ATOM 1991 C CA . ILE A 1 261 ? -7.687 -2.045 -7.079 1.00 96.00 261 ILE A CA 1
ATOM 1992 C C . ILE A 1 261 ? -6.563 -1.197 -7.680 1.00 96.00 261 ILE A C 1
ATOM 1994 O O . ILE A 1 261 ? -6.349 -0.068 -7.245 1.00 96.00 261 ILE A O 1
ATOM 1998 N N . GLY A 1 262 ? -5.918 -1.695 -8.738 1.00 94.50 262 GLY A N 1
ATOM 1999 C CA . GLY A 1 262 ? -4.952 -0.922 -9.509 1.00 94.50 262 GLY A CA 1
ATOM 2000 C C . GLY A 1 262 ? -5.668 0.126 -10.353 1.00 94.50 262 GLY A C 1
ATOM 2001 O O . GLY A 1 262 ? -6.185 -0.203 -11.417 1.00 94.50 262 GLY A O 1
ATOM 2002 N N . THR A 1 263 ? -5.701 1.379 -9.900 1.00 89.62 263 THR A N 1
ATOM 2003 C CA . THR A 1 263 ? -6.404 2.500 -10.553 1.00 89.62 263 THR A CA 1
ATOM 2004 C C . THR A 1 263 ? -5.436 3.591 -11.018 1.00 89.62 263 THR A C 1
ATOM 2006 O O . THR A 1 263 ? -4.290 3.682 -10.584 1.00 89.62 263 THR A O 1
ATOM 2009 N N . GLU A 1 264 ? -5.911 4.440 -11.921 1.00 85.00 264 GLU A N 1
ATOM 2010 C CA . GLU A 1 264 ? -5.280 5.674 -12.372 1.00 85.00 264 GLU A CA 1
ATOM 2011 C C . GLU A 1 264 ? -5.141 6.750 -11.281 1.00 85.00 264 GLU A C 1
ATOM 2013 O O . GLU A 1 264 ? -4.422 7.729 -11.473 1.00 85.00 264 GLU A O 1
ATOM 2018 N N . ARG A 1 265 ? -5.812 6.563 -10.137 1.00 84.00 265 ARG A N 1
ATOM 2019 C CA . ARG A 1 265 ? -5.861 7.527 -9.027 1.00 84.00 265 ARG A CA 1
ATOM 2020 C C . ARG A 1 265 ? -4.826 7.295 -7.926 1.00 84.00 265 ARG A C 1
ATOM 2022 O O . ARG A 1 265 ? -4.803 8.068 -6.973 1.00 84.00 265 ARG A O 1
ATOM 2029 N N . SER A 1 266 ? -4.016 6.242 -8.016 1.00 87.06 266 SER A N 1
ATOM 2030 C CA . SER A 1 266 ? -2.967 5.983 -7.026 1.00 87.06 266 SER A CA 1
ATOM 2031 C C . SER A 1 266 ? -1.815 6.974 -7.201 1.00 87.06 266 SER A C 1
ATOM 2033 O O . SER A 1 266 ? -1.230 7.056 -8.283 1.00 87.06 266 SER A O 1
ATOM 2035 N N . THR A 1 267 ? -1.510 7.719 -6.139 1.00 82.81 267 THR A N 1
ATOM 2036 C CA . THR A 1 267 ? -0.348 8.623 -6.071 1.00 82.81 267 THR A CA 1
ATOM 2037 C C . THR A 1 267 ? 0.909 7.862 -5.666 1.00 82.81 267 THR A C 1
ATOM 2039 O O . THR A 1 267 ? 1.958 8.044 -6.270 1.00 82.81 267 THR A O 1
ATOM 2042 N N . GLU A 1 268 ? 0.773 6.989 -4.675 1.00 88.19 268 GLU A N 1
ATOM 2043 C CA . GLU A 1 268 ? 1.823 6.145 -4.118 1.00 88.19 268 GLU A CA 1
ATOM 2044 C C . GLU A 1 268 ? 1.208 4.830 -3.630 1.00 88.19 268 GLU A C 1
ATOM 2046 O O . GLU A 1 268 ? -0.020 4.682 -3.541 1.00 88.19 268 GLU A O 1
ATOM 2051 N N . THR A 1 269 ? 2.038 3.826 -3.381 1.00 93.62 269 THR A N 1
ATOM 2052 C CA . THR A 1 269 ? 1.622 2.526 -2.864 1.00 93.62 269 THR A CA 1
ATOM 2053 C C . THR A 1 269 ? 2.756 1.902 -2.068 1.00 93.62 269 THR A C 1
ATOM 2055 O O . THR A 1 269 ? 3.867 1.734 -2.561 1.00 93.62 269 THR A O 1
ATOM 2058 N N . ASN A 1 270 ? 2.425 1.481 -0.852 1.00 93.81 270 ASN A N 1
ATOM 2059 C CA . ASN A 1 270 ? 3.372 1.018 0.145 1.00 93.81 270 ASN A CA 1
ATOM 2060 C C . ASN A 1 270 ? 3.125 -0.461 0.474 1.00 93.81 270 ASN A C 1
ATOM 2062 O O . ASN A 1 270 ? 2.007 -0.833 0.840 1.00 93.81 270 ASN A O 1
ATOM 2066 N N . LEU A 1 271 ? 4.165 -1.297 0.412 1.00 97.38 271 LEU A N 1
ATOM 2067 C CA . LEU A 1 271 ? 4.164 -2.631 1.020 1.00 97.38 271 LEU A CA 1
ATOM 2068 C C . LEU A 1 271 ? 5.231 -2.705 2.113 1.00 97.38 271 LEU A C 1
ATOM 2070 O O . LEU A 1 271 ? 6.424 -2.651 1.831 1.00 97.38 271 LEU A O 1
ATOM 2074 N N . PHE A 1 272 ? 4.802 -2.914 3.354 1.00 97.75 272 PHE A N 1
ATOM 2075 C CA . PHE A 1 272 ? 5.697 -3.181 4.477 1.00 97.75 272 PHE A CA 1
ATOM 2076 C C . PHE A 1 272 ? 5.888 -4.690 4.639 1.00 97.75 272 PHE A C 1
ATOM 2078 O O . PHE A 1 272 ? 5.008 -5.390 5.138 1.00 97.75 272 PHE A O 1
ATOM 2085 N N . GLN A 1 273 ? 7.039 -5.207 4.209 1.00 97.56 273 GLN A N 1
ATOM 2086 C CA . GLN A 1 273 ? 7.423 -6.597 4.442 1.00 97.56 273 GLN A CA 1
ATOM 2087 C C . GLN A 1 273 ? 8.113 -6.705 5.804 1.00 97.56 273 GLN A C 1
ATOM 2089 O O . GLN A 1 273 ? 9.311 -6.445 5.916 1.00 97.56 273 GLN A O 1
ATOM 2094 N N . ILE A 1 274 ? 7.355 -7.087 6.831 1.00 96.44 274 ILE A N 1
ATOM 2095 C CA . ILE A 1 274 ? 7.824 -7.153 8.220 1.00 96.44 274 ILE A CA 1
ATOM 2096 C C . ILE A 1 274 ? 8.232 -8.585 8.570 1.00 96.44 274 ILE A C 1
ATOM 2098 O O . ILE A 1 274 ? 7.454 -9.526 8.418 1.00 96.44 274 ILE A O 1
ATOM 2102 N N . ARG A 1 275 ? 9.467 -8.760 9.042 1.00 94.19 275 ARG A N 1
ATOM 2103 C CA . ARG A 1 275 ? 10.047 -10.070 9.356 1.00 94.19 275 ARG A CA 1
ATOM 2104 C C . ARG A 1 275 ? 10.028 -10.319 10.856 1.00 94.19 275 ARG A C 1
ATOM 2106 O O . ARG A 1 275 ? 10.679 -9.614 11.628 1.00 94.19 275 ARG A O 1
ATOM 2113 N N . GLN A 1 276 ? 9.272 -11.338 11.255 1.00 92.00 276 GLN A N 1
ATOM 2114 C CA . GLN A 1 276 ? 8.987 -11.611 12.658 1.00 92.00 276 GLN A CA 1
ATOM 2115 C C . GLN A 1 276 ? 10.253 -11.962 13.453 1.00 92.00 276 GLN A C 1
ATOM 2117 O O . GLN A 1 276 ? 11.082 -12.757 13.008 1.00 92.00 276 GLN A O 1
ATOM 2122 N N . GLY A 1 277 ? 10.391 -11.377 14.644 1.00 89.19 277 GLY A N 1
ATOM 2123 C CA . GLY A 1 277 ? 11.488 -11.661 15.576 1.00 89.19 277 GLY A CA 1
ATOM 2124 C C . GLY A 1 277 ? 12.868 -11.150 15.145 1.00 89.19 277 GLY A C 1
ATOM 2125 O O . GLY A 1 277 ? 13.854 -11.438 15.824 1.00 89.19 277 GLY A O 1
ATOM 2126 N N . MET A 1 278 ? 12.958 -10.406 14.038 1.00 94.00 278 MET A N 1
ATOM 2127 C CA . MET A 1 278 ? 14.187 -9.723 13.638 1.00 94.00 278 MET A CA 1
ATOM 2128 C C . MET A 1 278 ? 14.380 -8.415 14.411 1.00 94.00 278 MET A C 1
ATOM 2130 O O . MET A 1 278 ? 13.440 -7.852 14.979 1.00 94.00 278 MET A O 1
ATOM 2134 N N . ASP A 1 279 ? 15.625 -7.939 14.410 1.00 94.06 279 ASP A N 1
ATOM 2135 C CA . ASP A 1 279 ? 16.000 -6.632 14.944 1.00 94.06 279 ASP A CA 1
ATOM 2136 C C . ASP A 1 279 ? 15.153 -5.525 14.284 1.00 94.06 279 ASP A C 1
ATOM 2138 O O . ASP A 1 279 ? 15.146 -5.455 13.050 1.00 94.06 279 ASP A O 1
ATOM 2142 N N . PRO A 1 280 ? 14.436 -4.681 15.055 1.00 93.50 280 PRO A N 1
ATOM 2143 C CA . PRO A 1 280 ? 13.524 -3.681 14.505 1.00 93.50 280 PRO A CA 1
ATOM 2144 C C . PRO A 1 280 ? 14.152 -2.710 13.499 1.00 93.50 280 PRO A C 1
ATOM 2146 O O . PRO A 1 280 ? 13.447 -2.238 12.612 1.00 93.50 280 PRO A O 1
ATOM 2149 N N . GLU A 1 281 ? 15.463 -2.457 13.581 1.00 93.38 281 GLU A N 1
ATOM 2150 C CA . GLU A 1 281 ? 16.179 -1.604 12.621 1.00 93.38 281 GLU A CA 1
ATOM 2151 C C . GLU A 1 281 ? 16.116 -2.138 11.184 1.00 93.38 281 GLU A C 1
ATOM 2153 O O . GLU A 1 281 ? 16.104 -1.369 10.226 1.00 93.38 281 GLU A O 1
ATOM 2158 N N . ILE A 1 282 ? 16.094 -3.463 11.025 1.00 95.69 282 ILE A N 1
ATOM 2159 C CA . ILE A 1 282 ? 16.127 -4.125 9.715 1.00 95.69 282 ILE A CA 1
ATOM 2160 C C . ILE A 1 282 ? 14.924 -5.035 9.487 1.00 95.69 282 ILE A C 1
ATOM 2162 O O . ILE A 1 282 ? 14.783 -5.579 8.398 1.00 95.69 282 ILE A O 1
ATOM 2166 N N . ALA A 1 283 ? 14.053 -5.239 10.476 1.00 96.69 283 ALA A N 1
ATOM 2167 C CA . ALA A 1 283 ? 12.949 -6.190 10.385 1.00 96.69 283 ALA A CA 1
ATOM 2168 C C . ALA A 1 283 ? 12.012 -5.891 9.210 1.00 96.69 283 ALA A C 1
ATOM 2170 O O . ALA A 1 283 ? 11.539 -6.828 8.562 1.00 96.69 283 ALA A O 1
ATOM 2171 N N . THR A 1 284 ? 11.793 -4.612 8.907 1.00 97.75 284 THR A N 1
ATOM 2172 C CA . THR A 1 284 ? 10.882 -4.178 7.850 1.00 97.75 284 THR A CA 1
ATOM 2173 C C . THR A 1 284 ? 11.632 -3.685 6.621 1.00 97.75 284 THR A C 1
ATOM 2175 O O . THR A 1 284 ? 12.489 -2.809 6.711 1.00 97.75 284 THR A O 1
ATOM 2178 N N . ILE A 1 285 ? 11.241 -4.202 5.457 1.00 98.00 285 ILE A N 1
ATOM 2179 C CA . ILE A 1 285 ? 11.583 -3.624 4.154 1.00 98.00 285 ILE A CA 1
ATOM 2180 C C . ILE A 1 285 ? 10.324 -2.934 3.621 1.00 98.00 285 ILE A C 1
ATOM 2182 O O . ILE A 1 285 ? 9.290 -3.585 3.448 1.00 98.00 285 ILE A O 1
ATOM 2186 N N . GLN A 1 286 ? 10.400 -1.626 3.376 1.00 97.88 286 GLN A N 1
ATOM 2187 C CA . GLN A 1 286 ? 9.360 -0.879 2.670 1.00 97.88 286 GLN A CA 1
ATOM 2188 C C . GLN A 1 286 ? 9.600 -1.009 1.171 1.00 97.88 286 GLN A C 1
ATOM 2190 O O . GLN A 1 286 ? 10.638 -0.606 0.657 1.00 97.88 286 GLN A O 1
ATOM 2195 N N . TRP A 1 287 ? 8.631 -1.575 0.470 1.00 98.19 287 TRP A N 1
ATOM 2196 C CA . TRP A 1 287 ? 8.590 -1.624 -0.982 1.00 98.19 287 TRP A CA 1
ATOM 2197 C C . TRP A 1 287 ? 7.719 -0.464 -1.466 1.00 98.19 287 TRP A C 1
ATOM 2199 O O . TRP A 1 287 ? 6.491 -0.528 -1.379 1.00 98.19 287 TRP A O 1
ATOM 2209 N N . GLU A 1 288 ? 8.377 0.593 -1.938 1.00 95.50 288 GLU A N 1
ATOM 2210 C CA . GLU A 1 288 ? 7.755 1.860 -2.325 1.00 95.50 288 GLU A CA 1
ATOM 2211 C C . GLU A 1 288 ? 7.450 1.895 -3.824 1.00 95.50 288 GLU A C 1
ATOM 2213 O O . GLU A 1 288 ? 8.366 1.841 -4.646 1.00 95.50 288 GLU A O 1
ATOM 2218 N N . MET A 1 289 ? 6.178 2.011 -4.197 1.00 93.44 289 MET A N 1
ATOM 2219 C CA . MET A 1 289 ? 5.750 2.244 -5.576 1.00 93.44 289 MET A CA 1
ATOM 2220 C C . MET A 1 289 ? 5.223 3.662 -5.719 1.00 93.44 289 MET A C 1
ATOM 2222 O O . MET A 1 289 ? 4.179 4.005 -5.172 1.00 93.44 289 MET A O 1
ATOM 2226 N N . LEU A 1 290 ? 5.873 4.451 -6.567 1.00 89.12 290 LEU A N 1
ATOM 2227 C CA . LEU A 1 290 ? 5.346 5.757 -6.943 1.00 89.12 290 LEU A CA 1
ATOM 2228 C C . LEU A 1 290 ? 4.350 5.619 -8.092 1.00 89.12 290 LEU A C 1
ATOM 2230 O O . LEU A 1 290 ? 4.508 4.783 -8.988 1.00 89.12 290 LEU A O 1
ATOM 2234 N N . SER A 1 291 ? 3.349 6.489 -8.107 1.00 87.44 291 SER A N 1
ATOM 2235 C CA . SER A 1 291 ? 2.292 6.526 -9.111 1.00 87.44 291 SER A CA 1
ATOM 2236 C C . SER A 1 291 ? 1.451 5.235 -9.186 1.00 87.44 291 SER A C 1
ATOM 2238 O O . SER A 1 291 ? 1.231 4.522 -8.206 1.00 87.44 291 SER A O 1
ATOM 2240 N N . ARG A 1 292 ? 0.878 4.956 -10.360 1.00 91.06 292 ARG A N 1
ATOM 2241 C CA . ARG A 1 292 ? -0.181 3.961 -10.565 1.00 91.06 292 ARG A CA 1
ATOM 2242 C C . ARG A 1 292 ? 0.378 2.533 -10.519 1.00 91.06 292 ARG A C 1
ATOM 2244 O O . ARG A 1 292 ? 0.974 2.066 -11.488 1.00 91.06 292 ARG A O 1
ATOM 2251 N N . ALA A 1 293 ? 0.081 1.788 -9.451 1.00 93.69 293 ALA A N 1
ATOM 2252 C CA . ALA A 1 293 ? 0.600 0.433 -9.191 1.00 93.69 293 ALA A CA 1
ATOM 2253 C C . ALA A 1 293 ? 0.453 -0.578 -10.355 1.00 93.69 293 ALA A C 1
ATOM 2255 O O . ALA A 1 293 ? 1.274 -1.483 -10.508 1.00 93.69 293 ALA A O 1
ATOM 2256 N N . ALA A 1 294 ? -0.550 -0.422 -11.231 1.00 93.44 294 ALA A N 1
ATOM 2257 C CA . ALA A 1 294 ? -0.711 -1.272 -12.417 1.00 93.44 294 ALA A CA 1
ATOM 2258 C C . ALA A 1 294 ? 0.528 -1.256 -13.344 1.00 93.44 294 ALA A C 1
ATOM 2260 O O . ALA A 1 294 ? 0.899 -2.299 -13.893 1.00 93.44 294 ALA A O 1
ATOM 2261 N N . TYR A 1 295 ? 1.196 -0.103 -13.459 1.00 95.06 295 TYR A N 1
ATOM 2262 C CA . TYR A 1 295 ? 2.357 0.150 -14.323 1.00 95.06 295 TYR A CA 1
ATOM 2263 C C . TYR A 1 295 ? 3.513 0.820 -13.568 1.00 95.06 295 TYR A C 1
ATOM 2265 O O . TYR A 1 295 ? 4.260 1.612 -14.135 1.00 95.06 295 TYR A O 1
ATOM 2273 N N . SER A 1 296 ? 3.678 0.455 -12.296 1.00 95.25 296 SER A N 1
ATOM 2274 C CA . SER A 1 296 ? 4.810 0.872 -11.469 1.00 95.25 296 SER A CA 1
ATOM 2275 C C . SER A 1 296 ? 5.702 -0.318 -11.080 1.00 95.25 296 SER A C 1
ATOM 2277 O O . SER A 1 296 ? 5.461 -1.464 -11.496 1.00 95.25 296 SER A O 1
ATOM 2279 N N . VAL A 1 297 ? 6.748 -0.013 -10.315 1.00 96.81 297 VAL A N 1
ATOM 2280 C CA . VAL A 1 297 ? 7.768 -0.908 -9.758 1.00 96.81 297 VAL A CA 1
ATOM 2281 C C . VAL A 1 297 ? 8.082 -0.456 -8.332 1.00 96.81 297 VAL A C 1
ATOM 2283 O O . VAL A 1 297 ? 8.158 0.741 -8.063 1.00 96.81 297 VAL A O 1
ATOM 2286 N N . ALA A 1 298 ? 8.221 -1.414 -7.422 1.00 97.94 298 ALA A N 1
ATOM 2287 C CA . ALA A 1 298 ? 8.449 -1.174 -6.010 1.00 97.94 298 ALA A CA 1
ATOM 2288 C C . ALA A 1 298 ? 9.948 -1.149 -5.690 1.00 97.94 298 ALA A C 1
ATOM 2290 O O . ALA A 1 298 ? 10.667 -2.119 -5.956 1.00 97.94 298 ALA A O 1
ATOM 2291 N N . ILE A 1 299 ? 10.397 -0.049 -5.094 1.00 98.25 299 ILE A N 1
ATOM 2292 C CA . ILE A 1 299 ? 11.781 0.206 -4.696 1.00 98.25 299 ILE A CA 1
ATOM 2293 C C . ILE A 1 299 ? 11.971 -0.286 -3.251 1.00 98.25 299 ILE A C 1
ATOM 2295 O O . ILE A 1 299 ? 11.232 0.167 -2.377 1.00 98.25 299 ILE A O 1
ATOM 2299 N N . PRO A 1 300 ? 12.928 -1.193 -2.969 1.00 98.12 300 PRO A N 1
ATOM 2300 C CA . PRO A 1 300 ? 13.194 -1.653 -1.608 1.00 98.12 300 PRO A CA 1
ATOM 2301 C C . PRO A 1 300 ? 13.944 -0.600 -0.784 1.00 98.12 300 PRO A C 1
ATOM 2303 O O . PRO A 1 300 ? 15.025 -0.145 -1.167 1.00 98.12 300 PRO A O 1
ATOM 2306 N N . LEU A 1 301 ? 13.388 -0.249 0.374 1.00 97.81 301 LEU A N 1
ATOM 2307 C CA . LEU A 1 301 ? 13.914 0.744 1.306 1.00 97.81 301 LEU A CA 1
ATOM 2308 C C . LEU A 1 301 ? 13.953 0.183 2.736 1.00 97.81 301 LEU A C 1
ATOM 2310 O O . LEU A 1 301 ? 12.974 -0.368 3.240 1.00 97.81 301 LEU A O 1
ATOM 2314 N N . TYR A 1 302 ? 15.082 0.375 3.420 1.00 97.12 302 TYR A N 1
ATOM 2315 C CA . TYR A 1 302 ? 15.230 0.102 4.856 1.00 97.12 302 TYR A CA 1
ATOM 2316 C C . TYR A 1 302 ? 14.868 1.360 5.655 1.00 97.12 302 TYR A C 1
ATOM 2318 O O . TYR A 1 302 ? 15.726 1.987 6.276 1.00 97.12 302 TYR A O 1
ATOM 2326 N N . SER A 1 303 ? 13.603 1.781 5.573 1.00 94.69 303 SER A N 1
ATOM 2327 C CA . SER A 1 303 ? 13.179 3.133 5.970 1.00 94.69 303 SER A CA 1
ATOM 2328 C C . SER A 1 303 ? 13.371 3.460 7.450 1.00 94.69 303 SER A C 1
ATOM 2330 O O . SER A 1 303 ? 13.602 4.621 7.765 1.00 94.69 303 SER A O 1
ATOM 2332 N N . ALA A 1 304 ? 13.373 2.462 8.342 1.00 95.44 304 ALA A N 1
ATOM 2333 C CA . ALA A 1 304 ? 13.684 2.662 9.764 1.00 95.44 304 ALA A CA 1
ATOM 2334 C C . ALA A 1 304 ? 15.094 3.246 10.004 1.00 95.44 304 ALA A C 1
ATOM 2336 O O . ALA A 1 304 ? 15.352 3.837 11.050 1.00 95.44 304 ALA A O 1
ATOM 2337 N N . LEU A 1 305 ? 16.002 3.075 9.037 1.00 96.25 305 LEU A N 1
ATOM 2338 C CA . LEU A 1 305 ? 17.400 3.505 9.086 1.00 96.25 305 LEU A CA 1
ATOM 2339 C C . LEU A 1 305 ? 17.724 4.626 8.087 1.00 96.25 305 LEU A C 1
ATOM 2341 O O . LEU A 1 305 ? 18.854 5.118 8.070 1.00 96.25 305 LEU A O 1
ATOM 2345 N N . LEU A 1 306 ? 16.784 5.019 7.222 1.00 93.81 306 LEU A N 1
ATOM 2346 C CA . LEU A 1 306 ? 17.050 6.039 6.211 1.00 93.81 306 LEU A CA 1
ATOM 2347 C C . LEU A 1 306 ? 17.175 7.420 6.855 1.00 93.81 306 LEU A C 1
ATOM 2349 O O . LEU A 1 306 ? 16.291 7.897 7.559 1.00 93.81 306 LEU A O 1
ATOM 2353 N N . THR A 1 307 ? 18.284 8.088 6.556 1.00 94.50 307 THR A N 1
ATOM 2354 C CA . THR A 1 307 ? 18.549 9.477 6.975 1.00 94.50 307 THR A CA 1
ATOM 2355 C C . THR A 1 307 ? 18.780 10.404 5.786 1.00 94.50 307 THR A C 1
ATOM 2357 O O . THR A 1 307 ? 18.819 11.626 5.941 1.00 94.50 307 THR A O 1
ATOM 2360 N N . GLU A 1 308 ? 18.895 9.829 4.590 1.00 91.38 308 GLU A N 1
ATOM 2361 C CA . GLU A 1 308 ? 19.065 10.524 3.324 1.00 91.38 308 GLU A CA 1
ATOM 2362 C C . GLU A 1 308 ? 18.010 10.043 2.326 1.00 91.38 308 GLU A C 1
ATOM 2364 O O . GLU A 1 308 ? 17.705 8.853 2.238 1.00 91.38 308 GLU A O 1
ATOM 2369 N N . VAL A 1 309 ? 17.473 10.977 1.544 1.00 86.19 309 VAL A N 1
ATOM 2370 C CA . VAL A 1 309 ? 16.549 10.679 0.446 1.00 86.19 309 VAL A CA 1
ATOM 2371 C C . VAL A 1 309 ? 17.330 10.710 -0.862 1.00 86.19 309 VAL A C 1
ATOM 2373 O O . VAL A 1 309 ? 18.151 11.602 -1.086 1.00 86.19 309 VAL A O 1
ATOM 2376 N N . SER A 1 310 ? 17.079 9.735 -1.739 1.00 91.19 310 SER A N 1
ATOM 2377 C CA . SER A 1 310 ? 17.703 9.701 -3.063 1.00 91.19 310 SER A CA 1
ATOM 2378 C C . SER A 1 310 ? 17.375 10.977 -3.855 1.00 91.19 310 SER A C 1
ATOM 2380 O O . SER A 1 310 ? 16.209 11.376 -3.902 1.00 91.19 310 SER A O 1
ATOM 2382 N N . PRO A 1 311 ? 18.349 11.594 -4.554 1.00 89.56 311 PRO A N 1
ATOM 2383 C CA . PRO A 1 311 ? 18.095 12.791 -5.357 1.00 89.56 311 PRO A CA 1
ATOM 2384 C C . PRO A 1 311 ? 17.107 12.546 -6.508 1.00 89.56 311 PRO A C 1
ATOM 2386 O O . PRO A 1 311 ? 16.527 13.501 -7.012 1.00 89.56 311 PRO A O 1
ATOM 2389 N N . TYR A 1 312 ? 16.886 11.284 -6.896 1.00 90.19 312 TYR A N 1
ATOM 2390 C CA . TYR A 1 312 ? 15.935 10.894 -7.940 1.00 90.19 312 TYR A CA 1
ATOM 2391 C C . TYR A 1 312 ? 14.464 10.962 -7.509 1.00 90.19 312 TYR A C 1
ATOM 2393 O O . TYR A 1 312 ? 13.579 10.866 -8.359 1.00 90.19 312 TYR A O 1
ATOM 2401 N N . PHE A 1 313 ? 14.183 11.131 -6.212 1.00 85.50 313 PHE A N 1
ATOM 2402 C CA . PHE A 1 313 ? 12.842 11.518 -5.779 1.00 85.50 313 PHE A CA 1
ATOM 2403 C C . PHE A 1 313 ? 12.549 12.978 -6.134 1.00 85.50 313 PHE A C 1
ATOM 2405 O O . PHE A 1 313 ? 11.401 13.252 -6.447 1.00 85.50 313 PHE A O 1
ATOM 2412 N N . SER A 1 314 ? 13.574 13.848 -6.168 1.00 72.06 314 SER A N 1
ATOM 2413 C CA . SER A 1 314 ? 13.540 15.302 -6.439 1.00 72.06 314 SER A CA 1
ATOM 2414 C C . SER A 1 314 ? 12.449 16.109 -5.712 1.00 72.06 314 SER A C 1
ATOM 2416 O O . SER A 1 314 ? 11.541 15.576 -5.079 1.00 72.06 314 SER A O 1
ATOM 2418 N N . ASP A 1 315 ? 12.552 17.440 -5.758 1.00 69.38 315 ASP A N 1
ATOM 2419 C CA . ASP A 1 315 ? 11.464 18.303 -5.297 1.00 69.38 315 ASP A CA 1
ATOM 2420 C C . ASP A 1 315 ? 10.305 18.205 -6.297 1.00 69.38 315 ASP A C 1
ATOM 2422 O O . ASP A 1 315 ? 10.437 18.552 -7.473 1.00 69.38 315 ASP A O 1
ATOM 2426 N N . GLN A 1 316 ? 9.161 17.716 -5.829 1.00 63.72 316 GLN A N 1
ATOM 2427 C CA . GLN A 1 316 ? 7.982 17.507 -6.659 1.00 63.72 316 GLN A CA 1
ATOM 2428 C C . GLN A 1 316 ? 7.154 18.799 -6.771 1.00 63.72 316 GLN A C 1
ATOM 2430 O O . GLN A 1 316 ? 6.073 18.905 -6.192 1.00 63.72 316 GLN A O 1
ATOM 2435 N N . ASP A 1 317 ? 7.646 19.796 -7.512 1.00 63.91 317 ASP A N 1
ATOM 2436 C CA . ASP A 1 317 ? 6.773 20.876 -7.986 1.00 63.91 317 ASP A CA 1
ATOM 2437 C C . ASP A 1 317 ? 5.970 20.364 -9.192 1.00 63.91 317 ASP A C 1
ATOM 2439 O O . ASP A 1 317 ? 6.539 19.811 -10.142 1.00 63.91 317 ASP A O 1
ATOM 2443 N N . VAL A 1 318 ? 4.639 20.473 -9.137 1.00 58.25 318 VAL A N 1
ATOM 2444 C CA . VAL A 1 318 ? 3.759 19.944 -10.187 1.00 58.25 318 VAL A CA 1
ATOM 2445 C C . VAL A 1 318 ? 3.213 21.046 -11.066 1.00 58.25 318 VAL A C 1
ATOM 2447 O O . VAL A 1 318 ? 2.305 21.778 -10.676 1.00 58.25 318 VAL A O 1
ATOM 2450 N N . SER A 1 319 ? 3.752 21.125 -12.286 1.00 62.31 319 SER A N 1
ATOM 2451 C CA . SER A 1 319 ? 3.182 21.959 -13.337 1.00 62.31 319 SER A CA 1
ATOM 2452 C C . SER A 1 319 ? 1.964 21.272 -13.949 1.00 62.31 319 SER A C 1
ATOM 2454 O O . SER A 1 319 ? 2.034 20.122 -14.381 1.00 62.31 319 SER A O 1
ATOM 2456 N N . TYR A 1 320 ? 0.854 22.004 -14.049 1.00 64.12 320 TYR A N 1
ATOM 2457 C CA . TYR A 1 320 ? -0.322 21.551 -14.797 1.00 64.12 320 TYR A CA 1
ATOM 2458 C C . TYR A 1 320 ? -0.061 21.444 -16.308 1.00 64.12 320 TYR A C 1
ATOM 2460 O O . TYR A 1 320 ? -0.818 20.772 -17.000 1.00 64.12 320 TYR A O 1
ATOM 2468 N N . ASP A 1 321 ? 1.024 22.043 -16.809 1.00 64.06 321 ASP A N 1
ATOM 2469 C CA . ASP A 1 321 ? 1.412 22.001 -18.225 1.00 64.06 321 ASP A CA 1
ATOM 2470 C C . ASP A 1 321 ? 2.006 20.635 -18.653 1.00 64.06 321 ASP A C 1
ATOM 2472 O O . ASP A 1 321 ? 2.389 20.462 -19.806 1.00 64.06 321 ASP A O 1
ATOM 2476 N N . HIS A 1 322 ? 2.114 19.665 -17.732 1.00 67.00 322 HIS A N 1
ATOM 2477 C CA . HIS A 1 322 ? 2.603 18.298 -17.986 1.00 67.00 322 HIS A CA 1
ATOM 2478 C C . HIS A 1 322 ? 1.587 17.243 -17.515 1.00 67.00 322 HIS A C 1
ATOM 2480 O O . HIS A 1 322 ? 1.925 16.294 -16.812 1.00 67.00 322 HIS A O 1
ATOM 2486 N N . CYS A 1 323 ? 0.305 17.463 -17.820 1.00 69.19 323 CYS A N 1
ATOM 2487 C CA . CYS A 1 323 ? -0.796 16.593 -17.380 1.00 69.19 323 CYS A CA 1
ATOM 2488 C C . CYS A 1 323 ? -1.590 15.949 -18.530 1.00 69.19 323 CYS A C 1
ATOM 2490 O O . CYS A 1 323 ? -2.347 15.013 -18.277 1.00 69.19 323 CYS A O 1
ATOM 2492 N N . GLU A 1 324 ? -1.434 16.424 -19.769 1.00 75.06 324 GLU A N 1
ATOM 2493 C CA . GLU A 1 324 ? -2.147 15.899 -20.939 1.00 75.06 324 GLU A CA 1
ATOM 2494 C C . GLU A 1 324 ? -1.285 14.894 -21.714 1.00 75.06 324 GLU A C 1
ATOM 2496 O O . GLU A 1 324 ? -0.062 15.017 -21.781 1.00 75.06 324 GLU A O 1
ATOM 2501 N N . GLU A 1 325 ? -1.918 13.912 -22.360 1.00 78.19 325 GLU A N 1
ATOM 2502 C CA . GLU A 1 325 ? -1.221 12.850 -23.102 1.00 78.19 325 GLU A CA 1
ATOM 2503 C C . GLU A 1 325 ? -0.242 13.407 -24.150 1.00 78.19 325 GLU A C 1
ATOM 2505 O O . GLU A 1 325 ? 0.912 12.980 -24.229 1.00 78.19 325 GLU A O 1
ATOM 2510 N N . THR A 1 326 ? -0.675 14.398 -24.934 1.00 73.25 326 THR A N 1
ATOM 2511 C CA . THR A 1 326 ? 0.172 15.026 -25.957 1.00 73.25 326 THR A CA 1
ATOM 2512 C C . THR A 1 326 ? 1.410 15.677 -25.359 1.00 73.25 326 THR A C 1
ATOM 2514 O O . THR A 1 326 ? 2.467 15.660 -25.991 1.00 73.25 326 THR A O 1
ATOM 2517 N N . ASP A 1 327 ? 1.295 16.225 -24.151 1.00 79.81 327 ASP A N 1
ATOM 2518 C CA . ASP A 1 327 ? 2.410 16.838 -23.438 1.00 79.81 327 ASP A CA 1
ATOM 2519 C C . ASP A 1 327 ? 3.337 15.751 -22.897 1.00 79.81 327 ASP A C 1
ATOM 2521 O O . ASP A 1 327 ? 4.542 15.821 -23.113 1.00 79.81 327 ASP A O 1
ATOM 2525 N N . ILE A 1 328 ? 2.790 14.668 -22.340 1.00 81.44 328 ILE A N 1
ATOM 2526 C CA . ILE A 1 328 ? 3.565 13.509 -21.870 1.00 81.44 328 ILE A CA 1
ATOM 2527 C C . ILE A 1 328 ? 4.384 12.872 -23.005 1.00 81.44 328 ILE A C 1
ATOM 2529 O O . ILE A 1 328 ? 5.523 12.451 -22.789 1.00 81.44 328 ILE A O 1
ATOM 2533 N N . VAL A 1 329 ? 3.845 12.796 -24.227 1.00 82.06 329 VAL A N 1
ATOM 2534 C CA . VAL A 1 329 ? 4.567 12.255 -25.393 1.00 82.06 329 VAL A CA 1
ATOM 2535 C C . VAL A 1 329 ? 5.690 13.193 -25.857 1.00 82.06 329 VAL A C 1
ATOM 2537 O O . VAL A 1 329 ? 6.749 12.729 -26.301 1.00 82.06 329 VAL A O 1
ATOM 2540 N N . ASN A 1 330 ? 5.476 14.509 -25.795 1.00 82.44 330 ASN A N 1
ATOM 2541 C CA . ASN A 1 330 ? 6.344 15.493 -26.449 1.00 82.44 330 ASN A CA 1
ATOM 2542 C C . ASN A 1 330 ? 7.309 16.231 -25.516 1.00 82.44 330 ASN A C 1
ATOM 2544 O O . ASN A 1 330 ? 8.340 16.700 -26.002 1.00 82.44 330 ASN A O 1
ATOM 2548 N N . ASN A 1 331 ? 7.023 16.286 -24.219 1.00 83.00 331 ASN A N 1
ATOM 2549 C CA . ASN A 1 331 ? 7.807 17.008 -23.227 1.00 83.00 331 ASN A CA 1
ATOM 2550 C C . ASN A 1 331 ? 8.648 16.048 -22.384 1.00 83.00 331 ASN A C 1
ATOM 2552 O O . ASN A 1 331 ? 8.285 14.896 -22.148 1.00 83.00 331 ASN A O 1
ATOM 2556 N N . GLU A 1 332 ? 9.794 16.545 -21.934 1.00 84.62 332 GLU A N 1
ATOM 2557 C CA . GLU A 1 332 ? 10.623 15.861 -20.949 1.00 84.62 332 GLU A CA 1
ATOM 2558 C C . GLU A 1 332 ? 10.085 16.153 -19.552 1.00 84.62 332 GLU A C 1
ATOM 2560 O O . GLU A 1 332 ? 9.671 17.274 -19.253 1.00 84.62 332 GLU A O 1
ATOM 2565 N N . GLU A 1 333 ? 10.115 15.145 -18.694 1.00 86.88 333 GLU A N 1
ATOM 2566 C CA . GLU A 1 333 ? 9.766 15.314 -17.295 1.00 86.88 333 GLU A CA 1
ATOM 2567 C C . GLU A 1 333 ? 10.883 16.026 -16.503 1.00 86.88 333 GLU A C 1
ATOM 2569 O O . GLU A 1 333 ? 12.012 16.140 -17.001 1.00 86.88 333 GLU A O 1
ATOM 2574 N N . PRO A 1 334 ? 10.608 16.526 -15.280 1.00 84.81 334 PRO A N 1
ATOM 2575 C CA . PRO A 1 334 ? 11.626 17.172 -14.459 1.00 84.81 334 PRO A CA 1
ATOM 2576 C C . PRO A 1 334 ? 12.861 16.285 -14.257 1.00 84.81 334 PRO A C 1
ATOM 2578 O O . PRO A 1 334 ? 12.760 15.069 -14.082 1.00 84.81 334 PRO A O 1
ATOM 2581 N N . GLU A 1 335 ? 14.041 16.908 -14.271 1.00 84.56 335 GLU A N 1
ATOM 2582 C CA . GLU A 1 335 ? 15.308 16.191 -14.138 1.00 84.56 335 GLU A CA 1
ATOM 2583 C C . GLU A 1 335 ? 15.349 15.386 -12.831 1.00 84.56 335 GLU A C 1
ATOM 2585 O O . GLU A 1 335 ? 15.035 15.905 -11.761 1.00 84.56 335 GLU A O 1
ATOM 2590 N N . ASN A 1 336 ? 15.774 14.121 -12.924 1.00 87.44 336 ASN A N 1
ATOM 2591 C CA . ASN A 1 336 ? 15.892 13.210 -11.785 1.00 87.44 336 ASN A CA 1
ATOM 2592 C C . ASN A 1 336 ? 14.569 13.064 -11.015 1.00 87.44 336 ASN A C 1
ATOM 2594 O O . ASN A 1 336 ? 14.550 13.101 -9.789 1.00 87.44 336 ASN A O 1
ATOM 2598 N N . SER A 1 337 ? 13.452 12.914 -11.733 1.00 89.06 337 SER A N 1
ATOM 2599 C CA . SER A 1 337 ? 12.124 12.779 -11.133 1.00 89.06 337 SER A CA 1
ATOM 2600 C C . SER A 1 337 ? 11.491 11.425 -11.435 1.00 89.06 337 SER A C 1
ATOM 2602 O O . SER A 1 337 ? 10.715 11.257 -12.376 1.00 89.06 337 SER A O 1
ATOM 2604 N N . ILE A 1 338 ? 11.829 10.422 -10.621 1.00 91.81 338 ILE A N 1
ATOM 2605 C CA . ILE A 1 338 ? 11.340 9.050 -10.808 1.00 91.81 338 ILE A CA 1
ATOM 2606 C C . ILE A 1 338 ? 9.813 8.940 -10.694 1.00 91.81 338 ILE A C 1
ATOM 2608 O O . ILE A 1 338 ? 9.210 8.161 -11.431 1.00 91.81 338 ILE A O 1
ATOM 2612 N N . ASN A 1 339 ? 9.176 9.764 -9.853 1.00 88.62 339 ASN A N 1
ATOM 2613 C CA . ASN A 1 339 ? 7.716 9.827 -9.756 1.00 88.62 339 ASN A CA 1
ATOM 2614 C C . ASN A 1 339 ? 7.077 10.188 -11.105 1.00 88.62 339 ASN A C 1
ATOM 2616 O O . ASN A 1 339 ? 6.179 9.490 -11.572 1.00 88.62 339 ASN A O 1
ATOM 2620 N N . TYR A 1 340 ? 7.586 11.229 -11.772 1.00 88.25 340 TYR A N 1
ATOM 2621 C CA . TYR A 1 340 ? 7.087 11.630 -13.084 1.00 88.25 340 TYR A CA 1
ATOM 2622 C C . TYR A 1 340 ? 7.362 10.583 -14.156 1.00 88.25 340 TYR A C 1
ATOM 2624 O O . TYR A 1 340 ? 6.481 10.300 -14.959 1.00 88.25 340 TYR A O 1
ATOM 2632 N N . VAL A 1 341 ? 8.546 9.966 -14.152 1.00 93.38 341 VAL A N 1
ATOM 2633 C CA . VAL A 1 341 ? 8.854 8.886 -15.099 1.00 93.38 341 VAL A CA 1
ATOM 2634 C C . VAL A 1 341 ? 7.824 7.756 -14.977 1.00 93.38 341 VAL A C 1
ATOM 2636 O O . VAL A 1 341 ? 7.275 7.309 -15.983 1.00 93.38 341 VAL A O 1
ATOM 2639 N N . LEU A 1 342 ? 7.515 7.313 -13.755 1.00 93.94 342 LEU A N 1
ATOM 2640 C CA . LEU A 1 342 ? 6.531 6.252 -13.507 1.00 93.94 342 LEU A CA 1
ATOM 2641 C C . LEU A 1 342 ? 5.091 6.701 -13.799 1.00 93.94 342 LEU A C 1
ATOM 2643 O O . LEU A 1 342 ? 4.291 5.911 -14.313 1.00 93.94 342 LEU A O 1
ATOM 2647 N N . MET A 1 343 ? 4.765 7.966 -13.525 1.00 91.12 343 MET A N 1
ATOM 2648 C CA . MET A 1 343 ? 3.482 8.577 -13.873 1.00 91.12 343 MET A CA 1
ATOM 2649 C C . MET A 1 343 ? 3.264 8.623 -15.383 1.00 91.12 343 MET A C 1
ATOM 2651 O O . MET A 1 343 ? 2.184 8.249 -15.847 1.00 91.12 343 MET A O 1
ATOM 2655 N N . ASP A 1 344 ? 4.274 9.024 -16.147 1.00 93.12 344 ASP A N 1
ATOM 2656 C CA . ASP A 1 344 ? 4.220 9.128 -17.602 1.00 93.12 344 ASP A CA 1
ATOM 2657 C C . ASP A 1 344 ? 4.129 7.736 -18.235 1.00 93.12 344 ASP A C 1
ATOM 2659 O O . ASP A 1 344 ? 3.248 7.501 -19.064 1.00 93.12 344 ASP A O 1
ATOM 2663 N N . ILE A 1 345 ? 4.945 6.771 -17.779 1.00 96.19 345 ILE A N 1
ATOM 2664 C CA . ILE A 1 345 ? 4.837 5.360 -18.198 1.00 96.19 345 ILE A CA 1
ATOM 2665 C C . ILE A 1 345 ? 3.413 4.858 -17.978 1.00 96.19 345 ILE A C 1
ATOM 2667 O O . ILE A 1 345 ? 2.788 4.297 -18.883 1.00 96.19 345 ILE A O 1
ATOM 2671 N N . SER A 1 346 ? 2.887 5.072 -16.773 1.00 94.06 346 SER A N 1
ATOM 2672 C CA . SER A 1 346 ? 1.555 4.605 -16.428 1.00 94.06 346 SER A CA 1
ATOM 2673 C C . SER A 1 346 ? 0.488 5.285 -17.276 1.00 94.06 346 SER A C 1
ATOM 2675 O O . SER A 1 346 ? -0.391 4.604 -17.794 1.00 94.06 346 SER A O 1
ATOM 2677 N N . SER A 1 347 ? 0.561 6.604 -17.452 1.00 92.62 347 SER A N 1
ATOM 2678 C CA . SER A 1 347 ? -0.407 7.377 -18.237 1.00 92.62 347 SER A CA 1
ATOM 2679 C C . SER A 1 347 ? -0.459 6.912 -19.681 1.00 92.62 347 SER A C 1
ATOM 2681 O O . SER A 1 347 ? -1.534 6.545 -20.152 1.00 92.62 347 SER A O 1
ATOM 2683 N N . LEU A 1 348 ? 0.696 6.775 -20.332 1.00 95.38 348 LEU A N 1
ATOM 2684 C CA . LEU A 1 348 ? 0.765 6.253 -21.694 1.00 95.38 348 LEU A CA 1
ATOM 2685 C C . LEU A 1 348 ? 0.211 4.825 -21.793 1.00 95.38 348 LEU A C 1
ATOM 2687 O O . LEU A 1 348 ? -0.488 4.512 -22.750 1.00 95.38 348 LEU A O 1
ATOM 2691 N N . CYS A 1 349 ? 0.456 3.959 -20.805 1.00 95.25 349 CYS A N 1
ATOM 2692 C CA . CYS A 1 349 ? -0.104 2.604 -20.811 1.00 95.25 349 CYS A CA 1
ATOM 2693 C C . CYS A 1 349 ? -1.618 2.552 -20.572 1.00 95.25 349 CYS A C 1
ATOM 2695 O O . CYS A 1 349 ? -2.259 1.587 -20.984 1.00 95.25 349 CYS A O 1
ATOM 2697 N N . TYR A 1 350 ? -2.197 3.530 -19.873 1.00 91.50 350 TYR A N 1
ATOM 2698 C CA . TYR A 1 350 ? -3.648 3.615 -19.708 1.00 91.50 350 TYR A CA 1
ATOM 2699 C C . TYR A 1 350 ? -4.329 4.089 -20.996 1.00 91.50 350 TYR A C 1
ATOM 2701 O O . TYR A 1 350 ? -5.322 3.474 -21.381 1.00 91.50 350 TYR A O 1
ATOM 2709 N N . GLU A 1 351 ? -3.766 5.094 -21.673 1.00 92.56 351 GLU A N 1
ATOM 2710 C CA . GLU A 1 351 ? -4.299 5.620 -22.941 1.00 92.56 351 GLU A CA 1
ATOM 2711 C C . GLU A 1 351 ? -4.076 4.651 -24.117 1.00 92.56 351 GLU A C 1
ATOM 2713 O O . GLU A 1 351 ? -4.972 4.429 -24.928 1.00 92.56 351 GLU A O 1
ATOM 2718 N N . HIS A 1 352 ? -2.917 3.984 -24.168 1.00 94.25 352 HIS A N 1
ATOM 2719 C CA . HIS A 1 352 ? -2.506 3.089 -25.264 1.00 94.25 352 HIS A CA 1
ATOM 2720 C C . HIS A 1 352 ? -2.355 1.640 -24.805 1.00 94.25 352 HIS A C 1
ATOM 2722 O O . HIS A 1 352 ? -1.353 0.970 -25.076 1.00 94.25 352 HIS A O 1
ATOM 2728 N N . ARG A 1 353 ? -3.335 1.140 -24.048 1.00 92.44 353 ARG A N 1
ATOM 2729 C CA . ARG A 1 353 ? -3.242 -0.168 -23.379 1.00 92.44 353 ARG A CA 1
ATOM 2730 C C . ARG A 1 353 ? -3.006 -1.336 -24.335 1.00 92.44 353 ARG A C 1
ATOM 2732 O O . ARG A 1 353 ? -2.235 -2.231 -23.997 1.00 92.44 353 ARG A O 1
ATOM 2739 N N . GLU A 1 354 ? -3.650 -1.339 -25.500 1.00 93.31 354 GLU A N 1
ATOM 2740 C CA . GLU A 1 354 ? -3.484 -2.398 -26.505 1.00 93.31 354 GLU A CA 1
ATOM 2741 C C . GLU A 1 354 ? -2.066 -2.400 -27.093 1.00 93.31 354 GLU A C 1
ATOM 2743 O O . GLU A 1 354 ? -1.479 -3.458 -27.311 1.00 93.31 354 GLU A O 1
ATOM 2748 N N . GLN A 1 355 ? -1.494 -1.214 -27.303 1.00 96.62 355 GLN A N 1
ATOM 2749 C CA . GLN A 1 355 ? -0.203 -1.042 -27.955 1.00 96.62 355 GLN A CA 1
ATOM 2750 C C . GLN A 1 355 ? 0.970 -1.206 -26.982 1.00 96.62 355 GLN A C 1
ATOM 2752 O O . GLN A 1 355 ? 1.979 -1.800 -27.353 1.00 96.62 355 GLN A O 1
ATOM 2757 N N . LEU A 1 356 ? 0.860 -0.677 -25.758 1.00 97.50 356 LEU A N 1
ATOM 2758 C CA . LEU A 1 356 ? 1.961 -0.600 -24.787 1.00 97.50 356 LEU A CA 1
ATOM 2759 C C . LEU A 1 356 ? 1.819 -1.592 -23.628 1.00 97.50 356 LEU A C 1
ATOM 2761 O O . LEU A 1 356 ? 2.818 -2.062 -23.081 1.00 97.50 356 LEU A O 1
ATOM 2765 N N . GLY A 1 357 ? 0.584 -1.909 -23.234 1.00 95.19 357 GLY A N 1
ATOM 2766 C CA . GLY A 1 357 ? 0.285 -2.451 -21.913 1.00 95.19 357 GLY A CA 1
ATOM 2767 C C . GLY A 1 357 ? 0.983 -3.772 -21.592 1.00 95.19 357 GLY A C 1
ATOM 2768 O O . GLY A 1 357 ? 1.531 -3.915 -20.501 1.00 95.19 357 GLY A O 1
ATOM 2769 N N . SER A 1 358 ? 0.989 -4.742 -22.509 1.00 95.38 358 SER A N 1
ATOM 2770 C CA . SER A 1 358 ? 1.598 -6.055 -22.248 1.00 95.38 358 SER A CA 1
ATOM 2771 C C . SER A 1 358 ? 3.126 -6.001 -22.213 1.00 95.38 358 SER A C 1
ATOM 2773 O O . SER A 1 358 ? 3.734 -6.562 -21.303 1.00 95.38 358 SER A O 1
ATOM 2775 N N . GLY A 1 359 ? 3.748 -5.311 -23.175 1.00 97.56 359 GLY A N 1
ATOM 2776 C CA . GLY A 1 359 ? 5.206 -5.218 -23.280 1.00 97.56 359 GLY A CA 1
ATOM 2777 C C . GLY A 1 359 ? 5.826 -4.438 -22.124 1.00 97.56 359 GLY A C 1
ATOM 2778 O O . GLY A 1 359 ? 6.809 -4.885 -21.532 1.00 97.56 359 GLY A O 1
ATOM 2779 N N . VAL A 1 360 ? 5.208 -3.315 -21.743 1.00 98.38 360 VAL A N 1
ATOM 2780 C CA . VAL A 1 360 ? 5.645 -2.518 -20.589 1.00 98.38 360 VAL A CA 1
ATOM 2781 C C . VAL A 1 360 ? 5.484 -3.303 -19.291 1.00 98.38 360 VAL A C 1
ATOM 2783 O O . VAL A 1 360 ? 6.416 -3.339 -18.490 1.00 98.38 360 VAL A O 1
ATOM 2786 N N . ARG A 1 361 ? 4.347 -3.985 -19.079 1.00 96.69 361 ARG A N 1
ATOM 2787 C CA . ARG A 1 361 ? 4.146 -4.776 -17.854 1.00 96.69 361 ARG A CA 1
ATOM 2788 C C . ARG A 1 361 ? 5.174 -5.897 -17.721 1.00 96.69 361 ARG A C 1
ATOM 2790 O O . ARG A 1 361 ? 5.747 -6.042 -16.648 1.00 96.69 361 ARG A O 1
ATOM 2797 N N . ALA A 1 362 ? 5.450 -6.627 -18.804 1.00 98.19 362 ALA A N 1
ATOM 2798 C CA . ALA A 1 362 ? 6.453 -7.691 -18.806 1.00 98.19 362 ALA A CA 1
ATOM 2799 C C . ALA A 1 362 ? 7.859 -7.171 -18.453 1.00 98.19 362 ALA A C 1
ATOM 2801 O O . ALA A 1 362 ? 8.583 -7.807 -17.692 1.00 98.19 362 ALA A O 1
ATOM 2802 N N . TYR A 1 363 ? 8.235 -5.992 -18.956 1.00 98.81 363 TYR A N 1
ATOM 2803 C CA . TYR A 1 363 ? 9.516 -5.368 -18.621 1.00 98.81 363 TYR A CA 1
ATOM 2804 C C . TYR A 1 363 ? 9.596 -4.896 -17.168 1.00 98.81 363 TYR A C 1
ATOM 2806 O O . TYR A 1 363 ? 10.591 -5.150 -16.492 1.00 98.81 363 TYR A O 1
ATOM 2814 N N . LEU A 1 364 ? 8.545 -4.249 -16.663 1.00 98.62 364 LEU A N 1
ATOM 2815 C CA . LEU A 1 364 ? 8.495 -3.828 -15.264 1.00 98.62 364 LEU A CA 1
ATOM 2816 C C . LEU A 1 364 ? 8.482 -5.032 -14.308 1.00 98.62 364 LEU A C 1
ATOM 2818 O O . LEU A 1 364 ? 9.055 -4.954 -13.227 1.00 98.62 364 LEU A O 1
ATOM 2822 N N . ASP A 1 365 ? 7.879 -6.156 -14.705 1.00 98.56 365 ASP A N 1
ATOM 2823 C CA . ASP A 1 365 ? 7.935 -7.413 -13.951 1.00 98.56 365 ASP A CA 1
ATOM 2824 C C . ASP A 1 365 ? 9.352 -8.004 -13.936 1.00 98.56 365 ASP A C 1
ATOM 2826 O O . ASP A 1 365 ? 9.825 -8.435 -12.884 1.00 98.56 365 ASP A O 1
ATOM 2830 N N . ALA A 1 366 ? 10.064 -7.979 -15.067 1.00 98.75 366 ALA A N 1
ATOM 2831 C CA . ALA A 1 366 ? 11.470 -8.379 -15.129 1.00 98.75 366 ALA A CA 1
ATOM 2832 C C . ALA A 1 366 ? 12.347 -7.515 -14.204 1.00 98.75 366 ALA A C 1
ATOM 2834 O O . ALA A 1 366 ? 13.121 -8.049 -13.412 1.00 98.75 366 ALA A O 1
ATOM 2835 N N . LEU A 1 367 ? 12.171 -6.190 -14.246 1.00 98.81 367 LEU A N 1
ATOM 2836 C CA . LEU A 1 367 ? 12.875 -5.257 -13.365 1.00 98.81 367 LEU A CA 1
ATOM 2837 C C . LEU A 1 367 ? 12.550 -5.498 -11.884 1.00 98.81 367 LEU A C 1
ATOM 2839 O O . LEU A 1 367 ? 13.455 -5.520 -11.052 1.00 98.81 367 LEU A O 1
ATOM 2843 N N . GLN A 1 368 ? 11.275 -5.713 -11.548 1.00 98.81 368 GLN A N 1
ATOM 2844 C CA . GLN A 1 368 ? 10.858 -5.993 -10.175 1.00 98.81 368 GLN A CA 1
ATOM 2845 C C . GLN A 1 368 ? 11.505 -7.270 -9.630 1.00 98.81 368 GLN A C 1
ATOM 2847 O O . GLN A 1 368 ? 11.915 -7.291 -8.470 1.00 98.81 368 GLN A O 1
ATOM 2852 N N . ASN A 1 369 ? 11.604 -8.321 -10.450 1.00 98.69 369 ASN A N 1
ATOM 2853 C CA . ASN A 1 369 ? 12.255 -9.568 -10.054 1.00 98.69 369 ASN A CA 1
ATOM 2854 C C . ASN A 1 369 ? 13.749 -9.368 -9.773 1.00 98.69 369 ASN A C 1
ATOM 2856 O O . ASN A 1 369 ? 14.229 -9.866 -8.759 1.00 98.69 369 ASN A O 1
ATOM 2860 N N . GLU A 1 370 ? 14.466 -8.593 -10.592 1.00 98.75 370 GLU A N 1
ATOM 2861 C CA . GLU A 1 370 ? 15.880 -8.299 -10.320 1.00 98.75 370 GLU A CA 1
ATOM 2862 C C . GLU A 1 370 ? 16.080 -7.452 -9.058 1.00 98.75 370 GLU A C 1
ATOM 2864 O O . GLU A 1 370 ? 17.017 -7.703 -8.302 1.00 98.75 370 GLU A O 1
ATOM 2869 N N . LEU A 1 371 ? 15.197 -6.482 -8.784 1.00 98.81 371 LEU A N 1
ATOM 2870 C CA . LEU A 1 371 ? 15.227 -5.725 -7.526 1.00 98.81 371 LEU A CA 1
ATOM 2871 C C . LEU A 1 371 ? 15.032 -6.647 -6.318 1.00 98.81 371 LEU A C 1
ATOM 2873 O O . LEU A 1 371 ? 15.754 -6.517 -5.334 1.00 98.81 371 LEU A O 1
ATOM 2877 N N . ILE A 1 372 ? 14.091 -7.594 -6.401 1.00 98.81 372 ILE A N 1
ATOM 2878 C CA . ILE A 1 372 ? 13.845 -8.582 -5.343 1.00 98.81 372 ILE A CA 1
ATOM 2879 C C . ILE A 1 372 ? 15.054 -9.499 -5.156 1.00 98.81 372 ILE A C 1
ATOM 2881 O O . ILE A 1 372 ? 15.497 -9.684 -4.025 1.00 98.81 372 ILE A O 1
ATOM 2885 N N . GLU A 1 373 ? 15.601 -10.046 -6.242 1.00 98.62 373 GLU A N 1
ATOM 2886 C CA . GLU A 1 373 ? 16.749 -10.954 -6.198 1.00 98.62 373 GLU A CA 1
ATOM 2887 C C . GLU A 1 373 ? 17.987 -10.265 -5.613 1.00 98.62 373 GLU A C 1
ATOM 2889 O O . GLU A 1 373 ? 18.588 -10.771 -4.667 1.00 98.62 373 GLU A O 1
ATOM 2894 N N . GLN A 1 374 ? 18.324 -9.070 -6.100 1.00 98.81 374 GLN A N 1
ATOM 2895 C CA . GLN A 1 374 ? 19.481 -8.320 -5.613 1.00 98.81 374 GLN A CA 1
ATOM 2896 C C . GLN A 1 374 ? 19.282 -7.785 -4.188 1.00 98.81 374 GLN A C 1
ATOM 2898 O O . GLN A 1 374 ? 20.249 -7.693 -3.429 1.00 98.81 374 GLN A O 1
ATOM 2903 N N . ASN A 1 375 ? 18.044 -7.507 -3.762 1.00 98.69 375 ASN A N 1
ATOM 2904 C CA . ASN A 1 375 ? 17.778 -7.147 -2.370 1.00 98.69 375 ASN A CA 1
ATOM 2905 C C . ASN A 1 375 ? 18.151 -8.275 -1.396 1.00 98.69 375 ASN A C 1
ATOM 2907 O O . ASN A 1 375 ? 18.516 -7.980 -0.266 1.00 98.69 375 ASN A O 1
ATOM 2911 N N . LEU A 1 376 ? 18.122 -9.551 -1.804 1.00 98.50 376 LEU A N 1
ATOM 2912 C CA . LEU A 1 376 ? 18.563 -10.657 -0.940 1.00 98.50 376 LEU A CA 1
ATOM 2913 C C . LEU A 1 376 ? 20.057 -10.556 -0.585 1.00 98.50 376 LEU A C 1
ATOM 2915 O O . LEU A 1 376 ? 20.448 -10.898 0.531 1.00 98.50 376 LEU A O 1
ATOM 2919 N N . GLU A 1 377 ? 20.893 -10.065 -1.504 1.00 98.56 377 GLU A N 1
ATOM 2920 C CA . GLU A 1 377 ? 22.321 -9.837 -1.248 1.00 98.56 377 GLU A CA 1
ATOM 2921 C C . GLU A 1 377 ? 22.546 -8.647 -0.310 1.00 98.56 377 GLU A C 1
ATOM 2923 O O . GLU A 1 377 ? 23.335 -8.734 0.635 1.00 98.56 377 GLU A O 1
ATOM 2928 N N . VAL A 1 378 ? 21.823 -7.545 -0.543 1.00 98.56 378 VAL A N 1
ATOM 2929 C CA . VAL A 1 378 ? 21.854 -6.364 0.335 1.00 98.56 378 VAL A CA 1
ATOM 2930 C C . VAL A 1 378 ? 21.372 -6.726 1.736 1.00 98.56 378 VAL A C 1
ATOM 2932 O O . VAL A 1 378 ? 21.985 -6.333 2.727 1.00 98.56 378 VAL A O 1
ATOM 2935 N N . ASP A 1 379 ? 20.325 -7.537 1.828 1.00 98.06 379 ASP A N 1
ATOM 2936 C CA . ASP A 1 379 ? 19.763 -7.978 3.092 1.00 98.06 379 ASP A CA 1
ATOM 2937 C C . ASP A 1 379 ? 20.720 -8.875 3.883 1.00 98.06 379 ASP A C 1
ATOM 2939 O O . ASP A 1 379 ? 20.852 -8.726 5.099 1.00 98.06 379 ASP A O 1
ATOM 2943 N N . ALA A 1 380 ? 21.454 -9.759 3.205 1.00 98.31 380 ALA A N 1
ATOM 2944 C CA . ALA A 1 380 ? 22.506 -10.541 3.846 1.00 98.31 380 ALA A CA 1
ATOM 2945 C C . ALA A 1 380 ? 23.599 -9.637 4.449 1.00 98.31 380 ALA A C 1
ATOM 2947 O O . ALA A 1 380 ? 24.085 -9.908 5.549 1.00 98.31 380 ALA A O 1
ATOM 2948 N N . ALA A 1 381 ? 23.959 -8.543 3.769 1.00 98.19 381 ALA A N 1
ATOM 2949 C CA . ALA A 1 381 ? 24.905 -7.559 4.291 1.00 98.19 381 ALA A CA 1
ATOM 2950 C C . ALA A 1 381 ? 24.327 -6.750 5.467 1.00 98.19 381 ALA A C 1
ATOM 2952 O O . ALA A 1 381 ? 25.025 -6.550 6.459 1.00 98.19 381 ALA A O 1
ATOM 2953 N N . MET A 1 382 ? 23.050 -6.359 5.404 1.00 97.75 382 MET A N 1
ATOM 2954 C CA . MET A 1 382 ? 22.342 -5.695 6.509 1.00 97.75 382 MET A CA 1
ATOM 2955 C C . MET A 1 382 ? 22.324 -6.538 7.784 1.00 97.75 382 MET A C 1
ATOM 2957 O O . MET A 1 382 ? 22.557 -6.023 8.876 1.00 97.75 382 MET A O 1
ATOM 2961 N N . GLN A 1 383 ? 22.087 -7.843 7.646 1.00 97.25 383 GLN A N 1
ATOM 2962 C CA . GLN A 1 383 ? 22.112 -8.784 8.766 1.00 97.25 383 GLN A CA 1
ATOM 2963 C C . GLN A 1 383 ? 23.528 -9.032 9.307 1.00 97.25 383 GLN A C 1
ATOM 2965 O O . GLN A 1 383 ? 23.690 -9.289 10.500 1.00 97.25 383 GLN A O 1
ATOM 2970 N N . ALA A 1 384 ? 24.550 -8.982 8.446 1.00 97.62 384 ALA A N 1
ATOM 2971 C CA . ALA A 1 384 ? 25.944 -9.166 8.845 1.00 97.62 384 ALA A CA 1
ATOM 2972 C C . ALA A 1 384 ? 26.529 -7.938 9.563 1.00 97.62 384 ALA A C 1
ATOM 2974 O O . ALA A 1 384 ? 27.434 -8.088 10.387 1.00 97.62 384 ALA A O 1
ATOM 2975 N N . GLU A 1 385 ? 26.030 -6.738 9.263 1.00 97.44 385 GLU A N 1
ATOM 2976 C CA . GLU A 1 385 ? 26.401 -5.516 9.969 1.00 97.44 385 GLU A CA 1
ATOM 2977 C C . GLU A 1 385 ? 25.745 -5.474 11.357 1.00 97.44 385 GLU A C 1
ATOM 2979 O O . GLU A 1 385 ? 24.554 -5.743 11.535 1.00 97.44 385 GLU A O 1
ATOM 2984 N N . THR A 1 386 ? 26.551 -5.146 12.364 1.00 94.44 386 THR A N 1
ATOM 2985 C CA . THR A 1 386 ? 26.176 -5.251 13.785 1.00 94.44 386 THR A CA 1
ATOM 2986 C C . THR A 1 386 ? 26.065 -3.899 14.477 1.00 94.44 386 THR A C 1
ATOM 2988 O O . THR A 1 386 ? 25.634 -3.838 15.626 1.00 94.44 386 THR A O 1
ATOM 2991 N N . THR A 1 387 ? 26.460 -2.822 13.796 1.00 96.94 387 THR A N 1
ATOM 2992 C CA . THR A 1 387 ? 26.384 -1.451 14.299 1.00 96.94 387 THR A CA 1
ATOM 2993 C C . THR A 1 387 ? 25.240 -0.692 13.634 1.00 96.94 387 THR A C 1
ATOM 2995 O O . THR A 1 387 ? 25.043 -0.788 12.420 1.00 96.94 387 THR A O 1
ATOM 2998 N N . THR A 1 388 ? 24.511 0.106 14.415 1.00 95.31 388 THR A N 1
ATOM 2999 C CA . THR A 1 388 ? 23.453 0.990 13.906 1.00 95.31 388 THR A CA 1
ATOM 3000 C C . THR A 1 388 ? 24.008 1.975 12.876 1.00 95.31 388 THR A C 1
ATOM 3002 O O . THR A 1 388 ? 23.389 2.203 11.838 1.00 95.31 388 THR A O 1
ATOM 3005 N N . GLU A 1 389 ? 25.203 2.530 13.105 1.00 96.56 389 GLU A N 1
ATOM 3006 C CA . GLU A 1 389 ? 25.847 3.456 12.169 1.00 96.56 389 GLU A CA 1
ATOM 3007 C C . GLU A 1 389 ? 26.192 2.776 10.839 1.00 96.56 389 GLU A C 1
ATOM 3009 O O . GLU A 1 389 ? 25.957 3.351 9.774 1.00 96.56 389 GLU A O 1
ATOM 3014 N N . GLY A 1 390 ? 26.712 1.544 10.885 1.00 97.19 390 GLY A N 1
ATOM 3015 C CA . GLY A 1 390 ? 27.006 0.758 9.690 1.00 97.19 390 GLY A CA 1
ATOM 3016 C C . GLY A 1 390 ? 25.741 0.421 8.902 1.00 97.19 390 GLY A C 1
ATOM 3017 O O . GLY A 1 390 ? 25.704 0.620 7.687 1.00 97.19 390 GLY A O 1
ATOM 3018 N N . ARG A 1 391 ? 24.675 -0.006 9.590 1.00 97.38 391 ARG A N 1
ATOM 3019 C CA . ARG A 1 391 ? 23.370 -0.284 8.970 1.00 97.38 391 ARG A CA 1
ATOM 3020 C C . ARG A 1 391 ? 22.734 0.964 8.371 1.00 97.38 391 ARG A C 1
ATOM 3022 O O . ARG A 1 391 ? 22.227 0.902 7.260 1.00 97.38 391 ARG A O 1
ATOM 3029 N N . THR A 1 392 ? 22.829 2.105 9.050 1.00 97.56 392 THR A N 1
ATOM 3030 C CA . THR A 1 392 ? 22.365 3.408 8.540 1.00 97.56 392 THR A CA 1
ATOM 3031 C C . THR A 1 392 ? 23.103 3.791 7.257 1.00 97.56 392 THR A C 1
ATOM 3033 O O . THR A 1 392 ? 22.483 4.134 6.250 1.00 97.56 392 THR A O 1
ATOM 3036 N N . ALA A 1 393 ? 24.436 3.681 7.249 1.00 96.88 393 ALA A N 1
ATOM 3037 C CA . ALA A 1 393 ? 25.233 3.962 6.058 1.00 96.88 393 ALA A CA 1
ATOM 3038 C C . ALA A 1 393 ? 24.885 3.012 4.899 1.00 96.88 393 ALA A C 1
ATOM 3040 O O . ALA A 1 393 ? 24.764 3.449 3.752 1.00 96.88 393 ALA A O 1
ATOM 3041 N N . LEU A 1 394 ? 24.686 1.724 5.192 1.00 97.94 394 LEU A N 1
ATOM 3042 C CA . LEU A 1 394 ? 24.272 0.731 4.204 1.00 97.94 394 LEU A CA 1
ATOM 3043 C C . LEU A 1 394 ? 22.847 0.996 3.689 1.00 97.94 394 LEU A C 1
ATOM 3045 O O . LEU A 1 394 ? 22.616 0.866 2.490 1.00 97.94 394 LEU A O 1
ATOM 3049 N N . ALA A 1 395 ? 21.921 1.437 4.547 1.00 97.94 395 ALA A N 1
ATOM 3050 C CA . ALA A 1 395 ? 20.543 1.780 4.186 1.00 97.94 395 ALA A CA 1
ATOM 3051 C C . ALA A 1 395 ? 20.505 2.948 3.203 1.00 97.94 395 ALA A C 1
ATOM 3053 O O . ALA A 1 395 ? 19.864 2.846 2.158 1.00 97.94 395 ALA A O 1
ATOM 3054 N N . ASN A 1 396 ? 21.249 4.022 3.487 1.00 97.56 396 ASN A N 1
ATOM 3055 C CA . ASN A 1 396 ? 21.349 5.178 2.595 1.00 97.56 396 ASN A CA 1
ATOM 3056 C C . ASN A 1 396 ? 21.935 4.784 1.225 1.00 97.56 396 ASN A C 1
ATOM 3058 O O . ASN A 1 396 ? 21.398 5.169 0.182 1.00 97.56 396 ASN A O 1
ATOM 3062 N N . LYS A 1 397 ? 22.999 3.963 1.205 1.00 97.44 397 LYS A N 1
ATOM 3063 C CA . LYS A 1 397 ? 23.578 3.432 -0.044 1.00 97.44 397 LYS A CA 1
ATOM 3064 C C . LYS A 1 397 ? 22.577 2.584 -0.819 1.00 97.44 397 LYS A C 1
ATOM 3066 O O . LYS A 1 397 ? 22.415 2.794 -2.020 1.00 97.44 397 LYS A O 1
ATOM 3071 N N . ALA A 1 398 ? 21.890 1.674 -0.132 1.00 98.19 398 ALA A N 1
ATOM 3072 C CA . ALA A 1 398 ? 20.890 0.794 -0.718 1.00 98.19 398 ALA A CA 1
ATOM 3073 C C . ALA A 1 398 ? 19.729 1.591 -1.326 1.00 98.19 398 ALA A C 1
ATOM 3075 O O . ALA A 1 398 ? 19.406 1.404 -2.497 1.00 98.19 398 ALA A O 1
ATOM 3076 N N . GLY A 1 399 ? 19.155 2.533 -0.571 1.00 97.62 399 GLY A N 1
ATOM 3077 C CA . GLY A 1 399 ? 18.057 3.379 -1.037 1.00 97.62 399 GLY A CA 1
ATOM 3078 C C . GLY A 1 399 ? 18.444 4.208 -2.262 1.00 97.62 399 GLY A C 1
ATOM 3079 O O . GLY A 1 399 ? 17.700 4.251 -3.246 1.00 97.62 399 GLY A O 1
ATOM 3080 N N . LYS A 1 400 ? 19.648 4.799 -2.267 1.00 97.00 400 LYS A N 1
ATOM 3081 C CA . LYS A 1 400 ? 20.178 5.507 -3.441 1.00 97.00 400 LYS A CA 1
ATOM 3082 C C . LYS A 1 400 ? 20.341 4.573 -4.639 1.00 97.00 400 LYS A C 1
ATOM 3084 O O . LYS A 1 400 ? 19.840 4.894 -5.714 1.00 97.00 400 LYS A O 1
ATOM 3089 N N . ALA A 1 401 ? 21.017 3.437 -4.468 1.00 98.06 401 ALA A N 1
ATOM 3090 C CA . ALA A 1 401 ? 21.323 2.507 -5.551 1.00 98.06 401 ALA A CA 1
ATOM 3091 C C . ALA A 1 401 ? 20.059 1.890 -6.169 1.00 98.06 401 ALA A C 1
ATOM 3093 O O . ALA A 1 401 ? 19.950 1.843 -7.396 1.00 98.06 401 ALA A O 1
ATOM 3094 N N . ALA A 1 402 ? 19.092 1.469 -5.347 1.00 98.38 402 ALA A N 1
ATOM 3095 C CA . ALA A 1 402 ? 17.816 0.928 -5.811 1.00 98.38 402 ALA A CA 1
ATOM 3096 C C . ALA A 1 402 ? 17.026 1.973 -6.610 1.00 98.38 402 ALA A C 1
ATOM 3098 O O . ALA A 1 402 ? 16.566 1.694 -7.720 1.00 98.38 402 ALA A O 1
ATOM 3099 N N . THR A 1 403 ? 16.923 3.198 -6.085 1.00 97.88 403 THR A N 1
ATOM 3100 C CA . THR A 1 403 ? 16.198 4.290 -6.752 1.00 97.88 403 THR A CA 1
ATOM 3101 C C . THR A 1 403 ? 16.877 4.693 -8.063 1.00 97.88 403 THR A C 1
ATOM 3103 O O . THR A 1 403 ? 16.208 4.843 -9.079 1.00 97.88 403 THR A O 1
ATOM 3106 N N . GLU A 1 404 ? 18.204 4.834 -8.068 1.00 97.62 404 GLU A N 1
ATOM 3107 C CA . GLU A 1 404 ? 18.990 5.211 -9.249 1.00 97.62 404 GLU A CA 1
ATOM 3108 C C . GLU A 1 404 ? 18.876 4.170 -10.370 1.00 97.62 404 GLU A C 1
ATOM 3110 O O . GLU A 1 404 ? 18.562 4.519 -11.509 1.00 97.62 404 GLU A O 1
ATOM 3115 N N . ASN A 1 405 ? 19.049 2.884 -10.049 1.00 98.44 405 ASN A N 1
ATOM 3116 C CA . ASN A 1 405 ? 18.902 1.802 -11.025 1.00 98.44 405 ASN A CA 1
ATOM 3117 C C . ASN A 1 405 ? 17.476 1.754 -11.599 1.00 98.44 405 ASN A C 1
ATOM 3119 O O . ASN A 1 405 ? 17.301 1.631 -12.813 1.00 98.44 405 ASN A O 1
ATOM 3123 N N . THR A 1 406 ? 16.463 1.910 -10.742 1.00 98.38 406 THR A N 1
ATOM 3124 C CA . THR A 1 406 ? 15.056 1.943 -11.163 1.00 98.38 406 THR A CA 1
ATOM 3125 C C . THR A 1 406 ? 14.781 3.132 -12.082 1.00 98.38 406 THR A C 1
ATOM 3127 O O . THR A 1 406 ? 14.216 2.955 -13.161 1.00 98.38 406 THR A O 1
ATOM 3130 N N . TYR A 1 407 ? 15.235 4.333 -11.708 1.00 97.62 407 TYR A N 1
ATOM 3131 C CA . TYR A 1 407 ? 15.088 5.540 -12.520 1.00 97.62 407 TYR A CA 1
ATOM 3132 C C . TYR A 1 407 ? 15.711 5.365 -13.906 1.00 97.62 407 TYR A C 1
ATOM 3134 O O . TYR A 1 407 ? 15.042 5.616 -14.904 1.00 97.62 407 TYR A O 1
ATOM 3142 N N . VAL A 1 408 ? 16.958 4.888 -13.991 1.00 97.81 408 VAL A N 1
ATOM 3143 C CA . VAL A 1 408 ? 17.663 4.721 -15.273 1.00 97.81 408 VAL A CA 1
ATOM 3144 C C . VAL A 1 408 ? 16.915 3.759 -16.200 1.00 97.81 408 VAL A C 1
ATOM 3146 O O . VAL A 1 408 ? 16.725 4.066 -17.380 1.00 97.81 408 VAL A O 1
ATOM 3149 N N . LYS A 1 409 ? 16.452 2.616 -15.676 1.00 98.62 409 LYS A N 1
ATOM 3150 C CA . LYS A 1 409 ? 15.699 1.621 -16.454 1.00 98.62 409 LYS A CA 1
ATOM 3151 C C . LYS A 1 409 ? 14.346 2.159 -16.917 1.00 98.62 409 LYS A C 1
ATOM 3153 O O . LYS A 1 409 ? 14.027 2.088 -18.104 1.00 98.62 409 LYS A O 1
ATOM 3158 N N . CYS A 1 410 ? 13.578 2.760 -16.012 1.00 98.31 410 CYS A N 1
ATOM 3159 C CA . CYS A 1 410 ? 12.265 3.314 -16.335 1.00 98.31 410 CYS A CA 1
ATOM 3160 C C . CYS A 1 410 ? 12.362 4.524 -17.277 1.00 98.31 410 CYS A C 1
ATOM 3162 O O . CYS A 1 410 ? 11.563 4.649 -18.201 1.00 98.31 410 CYS A O 1
ATOM 3164 N N . LYS A 1 411 ? 13.373 5.385 -17.127 1.00 97.50 411 LYS A N 1
ATOM 3165 C CA . LYS A 1 411 ? 13.593 6.522 -18.029 1.00 97.50 411 LYS A CA 1
ATOM 3166 C C . LYS A 1 411 ? 13.887 6.053 -19.454 1.00 97.50 411 LYS A C 1
ATOM 3168 O O . LYS A 1 411 ? 13.322 6.598 -20.400 1.00 97.50 411 LYS A O 1
ATOM 3173 N N . ALA A 1 412 ? 14.740 5.039 -19.617 1.00 98.31 412 ALA A N 1
ATOM 3174 C CA . ALA A 1 412 ? 15.023 4.455 -20.928 1.00 98.31 412 ALA A CA 1
ATOM 3175 C C . ALA A 1 412 ? 13.760 3.843 -21.557 1.00 98.31 412 ALA A C 1
ATOM 3177 O O . ALA A 1 412 ? 13.446 4.137 -22.710 1.00 98.31 412 ALA A O 1
ATOM 3178 N N . LEU A 1 413 ? 12.990 3.081 -20.771 1.00 98.62 413 LEU A N 1
ATOM 3179 C CA . LEU A 1 413 ? 11.700 2.527 -21.186 1.00 98.62 413 LEU A CA 1
ATOM 3180 C C . LEU A 1 413 ? 10.736 3.615 -21.678 1.00 98.62 413 LEU A C 1
ATOM 3182 O O . LEU A 1 413 ? 10.180 3.496 -22.769 1.00 98.62 413 LEU A O 1
ATOM 3186 N N . LEU A 1 414 ? 10.565 4.691 -20.906 1.00 98.12 414 LEU A N 1
ATOM 3187 C CA . LEU A 1 414 ? 9.683 5.803 -21.259 1.00 98.12 414 LEU A CA 1
ATOM 3188 C C . LEU A 1 414 ? 10.090 6.459 -22.585 1.00 98.12 414 LEU A C 1
ATOM 3190 O O . LEU A 1 414 ? 9.234 6.785 -23.407 1.00 98.12 414 LEU A O 1
ATOM 3194 N N . GLN A 1 415 ? 11.391 6.625 -22.828 1.00 97.94 415 GLN A N 1
ATOM 3195 C CA . GLN A 1 415 ? 11.881 7.203 -24.080 1.00 97.94 415 GLN A CA 1
ATOM 3196 C C . GLN A 1 415 ? 11.600 6.305 -25.289 1.00 97.94 415 GLN A C 1
ATOM 3198 O O . GLN A 1 415 ? 11.213 6.801 -26.350 1.00 97.94 415 GLN A O 1
ATOM 3203 N N . GLU A 1 416 ? 11.709 4.987 -25.131 1.00 98.31 416 GLU A N 1
ATOM 3204 C CA . GLU A 1 416 ? 11.305 4.039 -26.172 1.00 98.31 416 GLU A CA 1
ATOM 3205 C C . GLU A 1 416 ? 9.791 4.075 -26.431 1.00 98.31 416 GLU A C 1
ATOM 3207 O O . GLU A 1 416 ? 9.373 4.089 -27.590 1.00 98.31 416 GLU A O 1
ATOM 3212 N N . MET A 1 417 ? 8.970 4.169 -25.378 1.00 98.00 417 MET A N 1
ATOM 3213 C CA . MET A 1 417 ? 7.513 4.312 -25.506 1.00 98.00 417 MET A CA 1
ATOM 3214 C C . MET A 1 417 ? 7.141 5.587 -26.275 1.00 98.00 417 MET A C 1
ATOM 3216 O O . MET A 1 417 ? 6.351 5.535 -27.218 1.00 98.00 417 MET A O 1
ATOM 3220 N N . ARG A 1 418 ? 7.750 6.729 -25.924 1.00 97.38 418 ARG A N 1
ATOM 3221 C CA . ARG A 1 418 ? 7.558 8.009 -26.629 1.00 97.38 418 ARG A CA 1
ATOM 3222 C C . ARG A 1 418 ? 7.955 7.902 -28.102 1.00 97.38 418 ARG A C 1
ATOM 3224 O O . ARG A 1 418 ? 7.238 8.406 -28.965 1.00 97.38 418 ARG A O 1
ATOM 3231 N N . ALA A 1 419 ? 9.080 7.253 -28.405 1.00 97.19 419 ALA A N 1
ATOM 3232 C CA . ALA A 1 419 ? 9.536 7.057 -29.780 1.00 97.19 419 ALA A CA 1
ATOM 3233 C C . ALA A 1 419 ? 8.572 6.178 -30.592 1.00 97.19 419 ALA A C 1
ATOM 3235 O O . ALA A 1 419 ? 8.262 6.512 -31.735 1.00 97.19 419 ALA A O 1
ATOM 3236 N N . TYR A 1 420 ? 8.067 5.098 -29.992 1.00 97.38 420 TYR A N 1
ATOM 3237 C CA . TYR A 1 420 ? 7.082 4.213 -30.608 1.00 97.38 420 TYR A CA 1
ATOM 3238 C C . TYR A 1 420 ? 5.772 4.948 -30.931 1.00 97.38 420 TYR A C 1
ATOM 3240 O O . TYR A 1 420 ? 5.292 4.873 -32.060 1.00 97.38 420 TYR A O 1
ATOM 3248 N N . LEU A 1 421 ? 5.236 5.732 -29.988 1.00 96.44 421 LEU A N 1
ATOM 3249 C CA . LEU A 1 421 ? 4.013 6.511 -30.216 1.00 96.44 421 LEU A CA 1
ATOM 3250 C C . LEU A 1 421 ? 4.193 7.581 -31.304 1.00 96.44 421 LEU A C 1
ATOM 3252 O O . LEU A 1 421 ? 3.323 7.732 -32.155 1.00 96.44 421 LEU A O 1
ATOM 3256 N N . LYS A 1 422 ? 5.342 8.270 -31.341 1.00 96.12 422 LYS A N 1
ATOM 3257 C CA . LYS A 1 422 ? 5.665 9.267 -32.384 1.00 96.12 422 LYS A CA 1
ATOM 3258 C C . LYS A 1 422 ? 5.838 8.665 -33.778 1.00 96.12 422 LYS A C 1
ATOM 3260 O O . LYS A 1 422 ? 5.691 9.380 -34.765 1.00 96.12 422 LYS A O 1
ATOM 3265 N N . ALA A 1 423 ? 6.213 7.390 -33.866 1.00 95.56 423 ALA A N 1
ATOM 3266 C CA . ALA A 1 423 ? 6.372 6.708 -35.144 1.00 95.56 423 ALA A CA 1
ATOM 3267 C C . ALA A 1 423 ? 5.024 6.352 -35.793 1.00 95.56 423 ALA A C 1
ATOM 3269 O O . ALA A 1 423 ? 4.992 6.142 -37.004 1.00 95.56 423 ALA A O 1
ATOM 3270 N N . GLU A 1 424 ? 3.943 6.282 -35.003 1.00 93.06 424 GLU A N 1
ATOM 3271 C CA . GLU A 1 424 ? 2.584 5.925 -35.441 1.00 93.06 424 GLU A CA 1
ATOM 3272 C C . GLU A 1 424 ? 2.495 4.572 -36.192 1.00 93.06 424 GLU A C 1
ATOM 3274 O O . GLU A 1 424 ? 1.536 4.309 -36.920 1.00 93.06 424 GLU A O 1
ATOM 3279 N N . ASP A 1 425 ? 3.479 3.681 -36.005 1.00 91.88 425 ASP A N 1
ATOM 3280 C CA . ASP A 1 425 ? 3.473 2.314 -36.539 1.00 91.88 425 ASP A CA 1
ATOM 3281 C C . ASP A 1 425 ? 3.014 1.326 -35.464 1.00 91.88 425 ASP A C 1
ATOM 3283 O O . ASP A 1 425 ? 3.804 0.787 -34.689 1.00 91.88 425 ASP A O 1
ATOM 3287 N N . PHE A 1 426 ? 1.704 1.086 -35.435 1.00 94.62 426 PHE A N 1
ATOM 3288 C CA . PHE A 1 426 ? 1.054 0.184 -34.482 1.00 94.62 426 PHE A CA 1
ATOM 3289 C C . PHE A 1 426 ? 0.782 -1.207 -35.063 1.00 94.62 426 PHE A C 1
ATOM 3291 O O . PHE A 1 426 ? -0.097 -1.925 -34.587 1.00 94.62 426 PHE A O 1
ATOM 3298 N N . SER A 1 427 ? 1.509 -1.599 -36.116 1.00 91.94 427 SER A N 1
ATOM 3299 C CA . SER A 1 427 ? 1.353 -2.920 -36.739 1.00 91.94 427 SER A CA 1
ATOM 3300 C C . SER A 1 427 ? 1.776 -4.074 -35.821 1.00 91.94 427 SER A C 1
ATOM 3302 O O . SER A 1 427 ? 1.294 -5.199 -35.983 1.00 91.94 427 SER A O 1
ATOM 3304 N N . THR A 1 428 ? 2.634 -3.798 -34.836 1.00 91.00 428 THR A N 1
ATOM 3305 C CA . THR A 1 428 ? 3.057 -4.739 -33.793 1.00 91.00 428 THR A CA 1
ATOM 3306 C C . THR A 1 428 ? 3.037 -4.066 -32.423 1.00 91.00 428 THR A C 1
ATOM 3308 O O . THR A 1 428 ? 3.510 -2.935 -32.337 1.00 91.00 428 THR A O 1
ATOM 3311 N N . PRO A 1 429 ? 2.590 -4.749 -31.351 1.00 92.94 429 PRO A N 1
ATOM 3312 C CA . PRO A 1 429 ? 2.673 -4.210 -29.996 1.00 92.94 429 PRO A CA 1
ATOM 3313 C C . PRO A 1 429 ? 4.104 -3.831 -29.602 1.00 92.94 429 PRO A C 1
ATOM 3315 O O . PRO A 1 429 ? 5.072 -4.502 -29.976 1.00 92.94 429 PRO A O 1
ATOM 3318 N N . PHE A 1 430 ? 4.229 -2.778 -28.800 1.00 97.62 430 PHE A N 1
ATOM 3319 C CA . PHE A 1 430 ? 5.506 -2.297 -28.296 1.00 97.62 430 PHE A CA 1
ATOM 3320 C C . PHE A 1 430 ? 6.197 -3.361 -27.438 1.00 97.62 430 PHE A C 1
ATOM 3322 O O . PHE A 1 430 ? 5.599 -3.953 -26.537 1.00 97.62 430 PHE A O 1
ATOM 3329 N N . THR A 1 431 ? 7.481 -3.587 -27.708 1.00 97.25 431 THR A N 1
ATOM 3330 C CA . THR A 1 431 ? 8.341 -4.483 -26.930 1.00 97.25 431 THR A CA 1
ATOM 3331 C C . THR A 1 431 ? 9.601 -3.720 -26.533 1.00 97.25 431 THR A C 1
ATOM 3333 O O . THR A 1 431 ? 10.360 -3.345 -27.430 1.00 97.25 431 THR A O 1
ATOM 3336 N N . PRO A 1 432 ? 9.850 -3.503 -25.227 1.00 98.19 432 PRO A N 1
ATOM 3337 C CA . PRO A 1 432 ? 11.050 -2.812 -24.765 1.00 98.19 432 PRO A CA 1
ATOM 3338 C C . PRO A 1 432 ? 12.327 -3.488 -25.261 1.00 98.19 432 PRO A C 1
ATOM 3340 O O . PRO A 1 432 ? 12.463 -4.714 -25.211 1.00 98.19 432 PRO A O 1
ATOM 3343 N N . SER A 1 433 ? 13.287 -2.692 -25.722 1.00 98.19 433 SER A N 1
ATOM 3344 C CA . SER A 1 433 ? 14.505 -3.193 -26.355 1.00 98.19 433 SER A CA 1
ATOM 3345 C C . SER A 1 433 ? 15.373 -4.011 -25.395 1.00 98.19 433 SER A C 1
ATOM 3347 O O . SER A 1 433 ? 16.019 -4.969 -25.822 1.00 98.19 433 SER A O 1
ATOM 3349 N N . ASP A 1 434 ? 15.328 -3.695 -24.101 1.00 98.44 434 ASP A N 1
ATOM 3350 C CA . ASP A 1 434 ? 16.051 -4.368 -23.019 1.00 98.44 434 ASP A CA 1
ATOM 3351 C C . ASP A 1 434 ? 15.272 -5.558 -22.414 1.00 98.44 434 ASP A C 1
ATOM 3353 O O . ASP A 1 434 ? 15.786 -6.246 -21.540 1.00 98.44 434 ASP A O 1
ATOM 3357 N N . LEU A 1 435 ? 14.063 -5.875 -22.898 1.00 98.50 435 LEU A N 1
ATOM 3358 C CA . LEU A 1 435 ? 13.339 -7.089 -22.500 1.00 98.50 435 LEU A CA 1
ATOM 3359 C C . LEU A 1 435 ? 13.849 -8.310 -23.279 1.00 98.50 435 LEU A C 1
ATOM 3361 O O . LEU A 1 435 ? 13.856 -8.325 -24.515 1.00 98.50 435 LEU A O 1
ATOM 3365 N N . ASN A 1 436 ? 14.228 -9.370 -22.569 1.00 97.75 436 ASN A N 1
ATOM 3366 C CA . ASN A 1 436 ? 14.392 -10.704 -23.134 1.00 97.75 436 ASN A CA 1
ATOM 3367 C C . ASN A 1 436 ? 13.053 -11.453 -23.071 1.00 97.75 436 ASN A C 1
ATOM 3369 O O . ASN A 1 436 ? 12.648 -11.937 -22.017 1.00 97.75 436 ASN A O 1
ATOM 3373 N N . THR A 1 437 ? 12.378 -11.577 -24.214 1.00 94.69 437 THR A N 1
ATOM 3374 C CA . THR A 1 437 ? 11.060 -12.225 -24.318 1.00 94.69 437 THR A CA 1
ATOM 3375 C C . THR A 1 437 ? 11.102 -13.749 -24.205 1.00 94.69 437 THR A C 1
ATOM 3377 O O . THR A 1 437 ? 10.059 -14.366 -24.027 1.00 94.69 437 THR A O 1
ATOM 3380 N N . GLU A 1 438 ? 12.273 -14.380 -24.335 1.00 95.62 438 GLU A N 1
ATOM 3381 C CA . GLU A 1 438 ? 12.407 -15.833 -24.155 1.00 95.62 438 GLU A CA 1
ATOM 3382 C C . GLU A 1 438 ? 12.466 -16.204 -22.671 1.00 95.62 438 GLU A C 1
ATOM 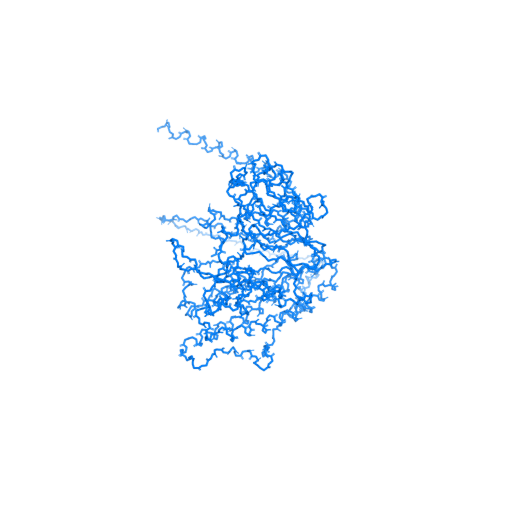3384 O O . GLU A 1 438 ? 11.934 -17.237 -22.267 1.00 95.62 438 GLU A O 1
ATOM 3389 N N . THR A 1 439 ? 13.099 -15.355 -21.856 1.00 96.00 439 THR A N 1
ATOM 3390 C CA . THR A 1 439 ? 13.280 -15.592 -20.417 1.00 96.00 439 THR A CA 1
ATOM 3391 C C . THR A 1 439 ? 12.362 -14.752 -19.534 1.00 96.00 439 THR A C 1
ATOM 3393 O O . THR A 1 439 ? 12.336 -14.980 -18.330 1.00 96.00 439 THR A O 1
ATOM 3396 N N . ASN A 1 440 ? 11.637 -13.779 -20.099 1.00 95.81 440 ASN A N 1
ATOM 3397 C CA . ASN A 1 440 ? 10.913 -12.732 -19.364 1.00 95.81 440 ASN A CA 1
ATOM 3398 C C . ASN A 1 440 ? 11.804 -11.987 -18.347 1.00 95.81 440 ASN A C 1
ATOM 3400 O O . ASN A 1 440 ? 11.363 -11.656 -17.251 1.00 95.81 440 ASN A O 1
ATOM 3404 N N . GLY A 1 441 ? 13.070 -11.753 -18.710 1.00 97.62 441 GLY A N 1
ATOM 3405 C CA . GLY A 1 441 ? 14.069 -11.059 -17.884 1.00 97.62 441 GLY A CA 1
ATOM 3406 C C . GLY A 1 441 ? 14.664 -9.845 -18.600 1.00 97.62 441 GLY A C 1
ATOM 3407 O O . GLY A 1 441 ? 14.379 -9.627 -19.781 1.00 97.62 441 GLY A O 1
ATOM 3408 N N . LEU A 1 442 ? 15.512 -9.066 -17.926 1.00 98.50 442 LEU A N 1
ATOM 3409 C CA . LEU A 1 442 ? 16.257 -7.993 -18.591 1.00 98.50 442 LEU A CA 1
ATOM 3410 C C . LEU A 1 442 ? 17.414 -8.580 -19.414 1.00 98.50 442 LEU A C 1
ATOM 3412 O O . LEU A 1 442 ? 18.017 -9.592 -19.054 1.00 98.50 442 LEU A O 1
ATOM 3416 N N . LYS A 1 443 ? 17.748 -7.948 -20.543 1.00 98.50 443 LYS A N 1
ATOM 3417 C CA . LYS A 1 443 ? 18.953 -8.279 -21.320 1.00 98.50 443 LYS A CA 1
ATOM 3418 C C . LYS A 1 443 ? 20.203 -7.767 -20.619 1.00 98.50 443 LYS A C 1
ATOM 3420 O O . LYS A 1 443 ? 21.238 -8.431 -20.648 1.00 98.50 443 LYS A O 1
ATOM 3425 N N . VAL A 1 444 ? 20.108 -6.589 -20.009 1.00 98.00 444 VAL A N 1
ATOM 3426 C CA . VAL A 1 444 ? 21.154 -6.006 -19.174 1.00 98.00 444 VAL A CA 1
ATOM 3427 C C . VAL A 1 444 ? 20.637 -5.926 -17.745 1.00 98.00 444 VAL A C 1
ATOM 3429 O O . VAL A 1 444 ? 19.730 -5.145 -17.471 1.00 98.00 444 VAL A O 1
ATOM 3432 N N . SER A 1 445 ? 21.228 -6.693 -16.832 1.00 98.25 445 SER A N 1
ATOM 3433 C CA . SER A 1 445 ? 20.824 -6.668 -15.423 1.00 98.25 445 SER A CA 1
ATOM 3434 C C . SER A 1 445 ? 21.128 -5.316 -14.760 1.00 98.25 445 SER A C 1
ATOM 3436 O O . SER A 1 445 ? 22.063 -4.614 -15.165 1.00 98.25 445 SER A O 1
ATOM 3438 N N . ILE A 1 446 ? 20.335 -4.937 -13.756 1.00 98.69 446 ILE A N 1
ATOM 3439 C CA . ILE A 1 446 ? 20.636 -3.809 -12.863 1.00 98.69 446 ILE A CA 1
ATOM 3440 C C . ILE A 1 446 ? 21.862 -4.112 -11.992 1.00 98.69 446 ILE A C 1
ATOM 3442 O O . ILE A 1 446 ? 22.308 -5.253 -11.881 1.00 98.69 446 ILE A O 1
ATOM 3446 N N . THR A 1 447 ? 22.416 -3.092 -11.344 1.00 98.50 447 THR A N 1
ATOM 3447 C CA . THR A 1 447 ? 23.585 -3.233 -10.462 1.00 98.50 447 THR A CA 1
ATOM 3448 C C . THR A 1 447 ? 23.294 -2.859 -9.014 1.00 98.50 447 THR A C 1
ATOM 3450 O O . THR A 1 447 ? 24.227 -2.621 -8.258 1.00 98.50 447 THR A O 1
ATOM 3453 N N . TYR A 1 448 ? 22.026 -2.861 -8.596 1.00 98.50 448 TYR A N 1
ATOM 3454 C CA . TYR A 1 448 ? 21.582 -2.479 -7.252 1.00 98.50 448 TYR A CA 1
ATOM 3455 C C . TYR A 1 448 ? 22.441 -3.067 -6.113 1.00 98.50 448 TYR A C 1
ATOM 3457 O O . TYR A 1 448 ? 23.021 -2.300 -5.337 1.00 98.50 448 TYR A O 1
ATOM 3465 N N . ALA A 1 449 ? 22.574 -4.394 -6.011 1.00 98.56 449 ALA A N 1
ATOM 3466 C CA . ALA A 1 449 ? 23.358 -5.017 -4.937 1.00 98.56 449 ALA A CA 1
ATOM 3467 C C . ALA A 1 449 ? 24.839 -4.639 -5.029 1.00 98.56 449 ALA A C 1
ATOM 3469 O O . ALA A 1 449 ? 25.459 -4.225 -4.050 1.00 98.56 449 ALA A O 1
ATOM 3470 N N . LYS A 1 450 ? 25.399 -4.718 -6.237 1.00 98.25 450 LYS A N 1
ATOM 3471 C CA . LYS A 1 450 ? 26.801 -4.393 -6.503 1.00 98.25 450 LYS A CA 1
ATOM 3472 C C . LYS A 1 450 ? 27.141 -2.947 -6.132 1.00 98.25 450 LYS A C 1
ATOM 3474 O O . LYS A 1 450 ? 28.188 -2.713 -5.535 1.00 98.25 450 LYS A O 1
ATOM 3479 N N . ASP A 1 451 ? 26.286 -1.998 -6.494 1.00 97.75 451 ASP A N 1
ATOM 3480 C CA . ASP A 1 451 ? 26.480 -0.570 -6.241 1.00 97.75 451 ASP A CA 1
ATOM 3481 C C . ASP A 1 451 ? 26.338 -0.258 -4.748 1.00 97.75 451 ASP A C 1
ATOM 3483 O O . ASP A 1 451 ? 27.100 0.540 -4.206 1.00 97.75 451 ASP A O 1
ATOM 3487 N N . THR A 1 452 ? 25.418 -0.945 -4.065 1.00 97.44 452 THR A N 1
ATOM 3488 C CA . THR A 1 452 ? 25.226 -0.844 -2.612 1.00 97.44 452 THR A CA 1
ATOM 3489 C C . THR A 1 452 ? 26.452 -1.333 -1.838 1.00 97.44 452 THR A C 1
ATOM 3491 O O . THR A 1 452 ? 26.890 -0.688 -0.886 1.00 97.44 452 THR A O 1
ATOM 3494 N N . LEU A 1 453 ? 27.018 -2.469 -2.254 1.00 97.06 453 LEU A N 1
ATOM 3495 C CA . LEU A 1 453 ? 28.128 -3.145 -1.574 1.00 97.06 453 LEU A CA 1
ATOM 3496 C C . LEU A 1 453 ? 29.510 -2.673 -2.045 1.00 97.06 453 LEU A C 1
ATOM 3498 O O . LEU A 1 453 ? 30.536 -3.180 -1.582 1.00 97.06 453 LEU A O 1
ATOM 3502 N N . ALA A 1 454 ? 29.564 -1.709 -2.964 1.00 93.31 454 ALA A N 1
ATOM 3503 C CA . ALA A 1 454 ? 30.818 -1.129 -3.405 1.00 93.31 454 ALA A CA 1
ATOM 3504 C C . ALA A 1 454 ? 31.515 -0.412 -2.237 1.00 93.31 454 ALA A C 1
ATOM 3506 O O . ALA A 1 454 ? 30.920 0.381 -1.501 1.00 93.31 454 ALA A O 1
ATOM 3507 N N . THR A 1 455 ? 32.814 -0.664 -2.076 1.00 81.94 455 THR A N 1
ATOM 3508 C CA . THR A 1 455 ? 33.641 0.128 -1.163 1.00 81.94 455 THR A CA 1
ATOM 3509 C C . THR A 1 455 ? 33.718 1.551 -1.693 1.00 81.94 455 THR A C 1
ATOM 3511 O O . THR A 1 455 ? 34.056 1.733 -2.868 1.00 81.94 455 THR A O 1
ATOM 3514 N N . ASP A 1 456 ? 33.459 2.544 -0.841 1.00 75.81 456 ASP A N 1
ATOM 3515 C CA . ASP A 1 456 ? 33.641 3.938 -1.240 1.00 75.81 456 ASP A CA 1
ATOM 3516 C C . ASP A 1 456 ? 35.076 4.124 -1.745 1.00 75.81 456 ASP A C 1
ATOM 3518 O O . ASP A 1 456 ? 36.009 3.540 -1.172 1.00 75.81 456 ASP A O 1
ATOM 3522 N N . PRO A 1 457 ? 35.289 4.894 -2.826 1.00 53.66 457 PRO A N 1
ATOM 3523 C CA . PRO A 1 457 ? 36.637 5.207 -3.255 1.00 53.66 457 PRO A CA 1
ATOM 3524 C C . PRO A 1 457 ? 37.368 5.821 -2.064 1.00 53.66 457 PRO A C 1
ATOM 3526 O O . PRO A 1 457 ? 36.926 6.826 -1.506 1.00 53.66 457 PRO A O 1
ATOM 3529 N N . VAL A 1 458 ? 38.470 5.183 -1.659 1.00 37.84 458 VAL A N 1
ATOM 3530 C CA . VAL A 1 458 ? 39.345 5.691 -0.604 1.00 37.84 458 VAL A CA 1
ATOM 3531 C C . VAL A 1 458 ? 39.688 7.119 -0.999 1.00 37.84 458 VAL A C 1
ATOM 3533 O O . VAL A 1 458 ? 40.382 7.337 -1.993 1.00 37.84 458 VAL A O 1
ATOM 3536 N N . THR A 1 459 ? 39.162 8.095 -0.260 1.00 36.41 459 THR A N 1
ATOM 3537 C CA . THR A 1 459 ? 39.651 9.465 -0.380 1.00 36.41 459 THR A CA 1
ATOM 3538 C C . THR A 1 459 ? 41.119 9.369 0.014 1.00 36.41 459 THR A C 1
ATOM 3540 O O . THR A 1 459 ? 41.380 8.937 1.138 1.00 36.41 459 THR A O 1
ATOM 3543 N N . PRO A 1 460 ? 42.089 9.651 -0.880 1.00 35.94 460 PRO A N 1
ATOM 3544 C CA . PRO A 1 460 ? 43.486 9.616 -0.488 1.00 35.94 460 PRO A CA 1
ATOM 3545 C C . PRO A 1 460 ? 43.625 10.531 0.719 1.00 35.94 460 PRO A C 1
ATOM 3547 O O . PRO A 1 460 ? 43.181 11.682 0.641 1.00 35.94 460 PRO A O 1
ATOM 3550 N N . ASP A 1 461 ? 44.183 10.015 1.818 1.00 36.34 461 ASP A N 1
ATOM 3551 C CA . ASP A 1 461 ? 44.514 10.832 2.979 1.00 36.34 461 ASP A CA 1
ATOM 3552 C C . ASP A 1 461 ? 45.155 12.119 2.464 1.00 36.34 461 ASP A C 1
ATOM 3554 O O . ASP A 1 461 ? 46.149 12.079 1.725 1.00 36.34 461 ASP A O 1
ATOM 3558 N N . GLN A 1 462 ? 44.556 13.269 2.796 1.00 36.06 462 GLN A N 1
ATOM 3559 C CA . GLN A 1 462 ? 45.241 14.540 2.610 1.00 36.06 462 GLN A CA 1
ATOM 3560 C C . GLN A 1 462 ? 46.635 14.360 3.219 1.00 36.06 462 GLN A C 1
ATOM 3562 O O . GLN A 1 462 ? 46.711 13.958 4.384 1.00 36.06 462 GLN A O 1
ATOM 3567 N N . PRO A 1 463 ? 47.732 14.596 2.469 1.00 37.50 463 PRO A N 1
ATOM 3568 C CA . PRO A 1 463 ? 49.062 14.451 3.027 1.00 37.50 463 PRO A CA 1
ATOM 3569 C C . PRO A 1 463 ? 49.116 15.287 4.299 1.00 37.50 463 PRO A C 1
ATOM 3571 O O . PRO A 1 463 ? 48.832 16.487 4.265 1.00 37.50 463 PRO A O 1
ATOM 3574 N N . GLY A 1 464 ? 49.388 14.603 5.414 1.00 34.81 464 GLY A N 1
ATOM 3575 C CA . GLY A 1 464 ? 49.381 15.199 6.738 1.00 34.81 464 GLY A CA 1
ATOM 3576 C C . GLY A 1 464 ? 50.164 16.503 6.732 1.00 34.81 464 GLY A C 1
ATOM 3577 O O . GLY A 1 464 ? 51.212 16.614 6.087 1.00 34.81 464 GLY A O 1
ATOM 3578 N N . THR A 1 465 ? 49.620 17.502 7.422 1.00 38.38 465 THR A N 1
ATOM 3579 C CA . THR A 1 465 ? 50.261 18.794 7.649 1.00 38.38 465 THR A CA 1
ATOM 3580 C C . THR A 1 465 ? 51.737 18.561 7.997 1.00 38.38 465 THR A C 1
ATOM 3582 O O . THR A 1 465 ? 52.001 17.825 8.951 1.00 38.38 465 THR A O 1
ATOM 3585 N N . PRO A 1 466 ? 52.700 19.124 7.240 1.00 38.84 466 PRO A N 1
ATOM 3586 C CA . PRO A 1 466 ? 54.114 18.904 7.506 1.00 38.84 466 PRO A CA 1
ATOM 3587 C C . PRO A 1 466 ? 54.443 19.261 8.955 1.00 38.84 466 PRO A C 1
ATOM 3589 O O . PRO A 1 466 ? 54.025 20.318 9.435 1.00 38.84 466 PRO A O 1
ATOM 3592 N N . GLU A 1 467 ? 55.192 18.391 9.638 1.00 38.41 467 GLU A N 1
ATOM 3593 C CA . GLU A 1 467 ? 55.732 18.692 10.962 1.00 38.41 467 GLU A CA 1
ATOM 3594 C C . GLU A 1 467 ? 56.443 20.046 10.927 1.00 38.41 467 GLU A C 1
ATOM 3596 O O . GLU A 1 467 ? 57.296 20.316 10.077 1.00 38.41 467 GLU A O 1
ATOM 3601 N N . GLN A 1 468 ? 56.051 20.916 11.854 1.00 38.91 468 GLN A N 1
ATOM 3602 C CA . GLN A 1 468 ? 56.625 22.239 12.013 1.00 38.91 468 GLN A CA 1
ATOM 3603 C C . GLN A 1 468 ? 58.127 22.096 12.330 1.00 38.91 468 GLN A C 1
ATOM 3605 O O . GLN A 1 468 ? 58.470 21.497 13.353 1.00 38.91 468 GLN A O 1
ATOM 3610 N N . PRO A 1 469 ? 59.043 22.635 11.503 1.00 37.53 469 PRO A N 1
ATOM 3611 C CA . PRO A 1 469 ? 60.466 22.585 11.802 1.00 37.53 469 PRO A CA 1
ATOM 3612 C C . PRO A 1 469 ? 60.761 23.350 13.094 1.00 37.53 469 PRO A C 1
ATOM 3614 O O . PRO A 1 469 ? 60.311 24.486 13.271 1.00 37.53 469 PRO A O 1
ATOM 3617 N N . GLY A 1 470 ? 61.524 22.722 13.990 1.00 39.16 470 GLY A N 1
ATOM 3618 C CA . GLY A 1 470 ? 61.998 23.335 15.227 1.00 39.16 470 GLY A CA 1
ATOM 3619 C C . GLY A 1 470 ? 62.755 24.640 14.972 1.00 39.16 470 GLY A C 1
ATOM 3620 O O . GLY A 1 470 ? 63.466 24.781 13.979 1.00 39.16 470 GLY A O 1
ATOM 3621 N N . THR A 1 471 ? 62.573 25.589 15.888 1.00 37.62 471 THR A N 1
ATOM 3622 C CA . THR A 1 471 ? 63.064 26.971 15.851 1.00 37.62 471 THR A CA 1
ATOM 3623 C C . THR A 1 471 ? 64.577 27.068 15.607 1.00 37.62 471 THR A C 1
ATOM 3625 O O . THR A 1 471 ? 65.350 26.638 16.464 1.00 37.62 471 THR A O 1
ATOM 3628 N N . PRO A 1 472 ? 65.024 27.705 14.510 1.00 38.97 472 PRO A N 1
ATOM 3629 C CA . PRO A 1 472 ? 66.399 28.171 14.364 1.00 38.97 472 PRO A CA 1
ATOM 3630 C C . PRO A 1 472 ? 66.516 29.662 14.728 1.00 38.97 472 PRO A C 1
ATOM 3632 O O . PRO A 1 472 ? 65.587 30.447 14.534 1.00 38.97 472 PRO A O 1
ATOM 3635 N N . GLU A 1 473 ? 67.673 30.034 15.274 1.00 35.69 473 GLU A N 1
ATOM 3636 C CA . GLU A 1 473 ? 68.007 31.356 15.816 1.00 35.69 473 GLU A CA 1
ATOM 3637 C C . GLU A 1 473 ? 67.896 32.519 14.810 1.00 35.69 473 GLU A C 1
ATOM 3639 O O . GLU A 1 473 ? 68.154 32.393 13.613 1.00 35.69 473 GLU A O 1
ATOM 3644 N N . GLN A 1 474 ? 67.544 33.693 15.340 1.00 38.59 474 GLN A N 1
ATOM 3645 C CA . GLN A 1 474 ? 67.364 34.952 14.616 1.00 38.59 474 GLN A CA 1
ATOM 3646 C C . GLN A 1 474 ? 68.706 35.572 14.182 1.00 38.59 474 GLN A C 1
ATOM 3648 O O . GLN A 1 474 ? 69.625 35.673 14.998 1.00 38.59 474 GLN A O 1
ATOM 3653 N N . PRO A 1 475 ? 68.786 36.141 12.962 1.00 38.53 475 PRO A N 1
ATOM 3654 C CA . PRO A 1 475 ? 69.368 37.485 12.878 1.00 38.53 475 PRO A CA 1
ATOM 3655 C C . PRO A 1 475 ? 68.689 38.470 11.898 1.00 38.53 475 PRO A C 1
ATOM 3657 O O . PRO A 1 475 ? 68.325 38.135 10.778 1.00 38.53 475 PRO A O 1
ATOM 3660 N N . ALA A 1 476 ? 68.647 39.720 12.382 1.00 31.33 476 ALA A N 1
ATOM 3661 C CA . ALA A 1 476 ? 68.691 41.046 11.738 1.00 31.33 476 ALA A CA 1
ATOM 3662 C C . ALA A 1 476 ? 67.650 41.511 10.680 1.00 31.33 476 ALA A C 1
ATOM 3664 O O . ALA A 1 476 ? 67.497 40.970 9.593 1.00 31.33 476 ALA A O 1
ATOM 3665 N N . LYS A 1 477 ? 67.040 42.666 11.008 1.00 37.56 477 LYS A N 1
ATOM 3666 C CA . LYS A 1 477 ? 66.223 43.597 10.193 1.00 37.56 477 LYS A CA 1
ATOM 3667 C C . LYS A 1 477 ? 67.116 44.361 9.182 1.00 37.56 477 LYS A C 1
ATOM 3669 O O . LYS A 1 477 ? 68.244 44.680 9.563 1.00 37.56 477 LYS A O 1
ATOM 3674 N N . PRO A 1 478 ? 66.640 44.743 7.973 1.00 40.62 478 PRO A N 1
ATOM 3675 C CA . PRO A 1 478 ? 66.193 46.140 7.782 1.00 40.62 478 PRO A CA 1
ATOM 3676 C C . PRO A 1 478 ? 65.013 46.386 6.793 1.00 40.62 478 PRO A C 1
ATOM 3678 O O . PRO A 1 478 ? 64.936 45.820 5.713 1.00 40.62 478 PRO A O 1
ATOM 3681 N N . GLU A 1 479 ? 64.134 47.295 7.241 1.00 29.80 479 GLU A N 1
ATOM 3682 C CA . GLU A 1 479 ? 63.553 48.513 6.610 1.00 29.80 479 GLU A CA 1
ATOM 3683 C C . GLU A 1 479 ? 62.721 48.561 5.291 1.00 29.80 479 GLU A C 1
ATOM 3685 O O . GLU A 1 479 ? 63.263 48.503 4.198 1.00 29.80 479 GLU A O 1
ATOM 3690 N N . GLN A 1 480 ? 61.424 48.919 5.491 1.00 31.67 480 GLN A N 1
ATOM 3691 C CA . GLN A 1 480 ? 60.586 50.004 4.882 1.00 31.67 480 GLN A CA 1
ATOM 3692 C C . GLN A 1 480 ? 60.196 49.991 3.375 1.00 31.67 480 GLN A C 1
ATOM 3694 O O . GLN A 1 480 ? 60.911 49.390 2.587 1.00 31.67 480 GLN A O 1
ATOM 3699 N N . PRO A 1 481 ? 59.142 50.729 2.905 1.00 40.44 481 PRO A N 1
ATOM 3700 C CA . PRO A 1 481 ? 58.147 51.586 3.586 1.00 40.44 481 PRO A CA 1
ATOM 3701 C C . PRO A 1 481 ? 56.662 51.434 3.109 1.00 40.44 481 PRO A C 1
ATOM 3703 O O . PRO A 1 481 ? 56.277 50.502 2.415 1.00 40.44 481 PRO A O 1
ATOM 3706 N N . ALA A 1 482 ? 55.847 52.390 3.576 1.00 29.03 482 ALA A N 1
ATOM 3707 C CA . ALA A 1 482 ? 54.392 52.554 3.654 1.00 29.03 482 ALA A CA 1
ATOM 3708 C C . ALA A 1 482 ? 53.505 52.602 2.377 1.00 29.03 482 ALA A C 1
ATOM 3710 O O . ALA A 1 482 ? 53.928 52.939 1.276 1.00 29.03 482 ALA A O 1
ATOM 3711 N N . LYS A 1 483 ? 52.212 52.366 2.670 1.00 38.19 483 LYS A N 1
ATOM 3712 C CA . LYS A 1 483 ? 50.925 52.630 1.978 1.00 38.19 483 LYS A CA 1
ATOM 3713 C C . LYS A 1 483 ? 50.832 54.013 1.287 1.00 38.19 483 LYS A C 1
ATOM 3715 O O . LYS A 1 483 ? 51.439 54.966 1.775 1.00 38.19 483 LYS A O 1
ATOM 3720 N N . PRO A 1 484 ? 49.965 54.174 0.265 1.00 34.09 484 PRO A N 1
ATOM 3721 C CA . PRO A 1 484 ? 48.788 55.035 0.475 1.00 34.09 484 PRO A CA 1
ATOM 3722 C C . PRO A 1 484 ? 47.473 54.526 -0.165 1.00 34.09 484 PRO A C 1
ATOM 3724 O O . PRO A 1 484 ? 47.372 53.409 -0.656 1.00 34.09 484 PRO A O 1
ATOM 3727 N N . GLU A 1 485 ? 46.436 55.348 -0.010 1.00 29.80 485 GLU A N 1
ATOM 3728 C CA . GLU A 1 485 ? 45.016 55.049 0.180 1.00 29.80 485 GLU A CA 1
ATOM 3729 C C . GLU A 1 485 ? 44.105 55.142 -1.062 1.00 29.80 485 GLU A C 1
ATOM 3731 O O . GLU A 1 485 ? 44.449 55.732 -2.080 1.00 29.80 485 GLU A O 1
ATOM 3736 N N . GLN A 1 486 ? 42.913 54.553 -0.879 1.00 38.41 486 GLN A N 1
ATOM 3737 C CA . GLN A 1 486 ? 41.583 54.748 -1.500 1.00 38.41 486 GLN A CA 1
ATOM 3738 C C . GLN A 1 486 ? 41.294 56.150 -2.099 1.00 38.41 486 GLN A C 1
ATOM 3740 O O . GLN A 1 486 ? 41.881 57.124 -1.629 1.00 38.41 486 GLN A O 1
ATOM 3745 N N . PRO A 1 487 ? 40.304 56.314 -3.019 1.00 39.06 487 PRO A N 1
ATOM 3746 C CA . PRO A 1 487 ? 38.938 56.615 -2.539 1.00 39.06 487 PRO A CA 1
ATOM 3747 C C . PRO A 1 487 ? 37.718 56.272 -3.452 1.00 39.06 487 PRO A C 1
ATOM 3749 O O . PRO A 1 487 ? 37.794 56.223 -4.673 1.00 39.06 487 PRO A O 1
ATOM 3752 N N . THR A 1 488 ? 36.591 56.039 -2.759 1.00 28.83 488 THR A N 1
ATOM 3753 C CA . THR A 1 488 ? 35.165 56.418 -2.978 1.00 28.83 488 THR A CA 1
ATOM 3754 C C . THR A 1 488 ? 34.548 56.617 -4.382 1.00 28.83 488 THR A C 1
ATOM 3756 O O . THR A 1 488 ? 35.025 57.403 -5.190 1.00 28.83 488 THR A O 1
ATOM 3759 N N . THR A 1 489 ? 33.334 56.071 -4.604 1.00 30.53 489 THR A N 1
ATOM 3760 C CA . THR A 1 489 ? 32.038 56.815 -4.676 1.00 30.53 489 THR A CA 1
ATOM 3761 C C . THR A 1 489 ? 30.834 55.933 -5.096 1.00 30.53 489 THR A C 1
ATOM 3763 O O . THR A 1 489 ? 30.977 54.946 -5.808 1.00 30.53 489 THR A O 1
ATOM 3766 N N . LYS A 1 490 ? 29.644 56.303 -4.587 1.00 34.34 490 LYS A N 1
ATOM 3767 C CA . LYS A 1 490 ? 28.280 55.739 -4.767 1.00 34.34 490 LYS A CA 1
ATOM 3768 C C . LYS A 1 490 ? 27.625 56.281 -6.062 1.00 34.34 490 LYS A C 1
ATOM 3770 O O . LYS A 1 490 ? 28.039 57.348 -6.513 1.00 34.34 490 LYS A O 1
ATOM 3775 N N . PRO A 1 491 ? 26.544 55.667 -6.589 1.00 31.92 491 PRO A N 1
ATOM 3776 C CA . PRO A 1 491 ? 25.262 56.398 -6.601 1.00 31.92 491 PRO A CA 1
ATOM 3777 C C . PRO A 1 491 ? 23.996 55.546 -6.341 1.00 31.92 491 PRO A C 1
ATOM 3779 O O . PRO A 1 491 ? 24.033 54.326 -6.225 1.00 31.92 491 PRO A O 1
ATOM 3782 N N . GLU A 1 492 ? 22.884 56.263 -6.157 1.00 29.45 492 GLU A N 1
ATOM 3783 C CA . GLU A 1 492 ? 21.576 55.860 -5.621 1.00 29.45 492 GLU A CA 1
ATOM 3784 C C . GLU A 1 492 ? 20.553 55.306 -6.636 1.00 29.45 492 GLU A C 1
ATOM 3786 O O . GLU A 1 492 ? 20.693 55.440 -7.847 1.00 29.45 492 GLU A O 1
ATOM 3791 N N . LYS A 1 493 ? 19.500 54.706 -6.057 1.00 33.06 493 LYS A N 1
ATOM 3792 C CA . LYS A 1 493 ? 18.282 54.071 -6.609 1.00 33.06 493 LYS A CA 1
ATOM 3793 C C . LYS A 1 493 ? 17.368 55.052 -7.385 1.00 33.06 493 LYS A C 1
ATOM 3795 O O . LYS A 1 493 ? 17.427 56.253 -7.132 1.00 33.06 493 LYS A O 1
ATOM 3800 N N . PRO A 1 494 ? 16.417 54.555 -8.206 1.00 33.72 494 PRO A N 1
ATOM 3801 C CA . PRO A 1 494 ? 15.016 54.534 -7.742 1.00 33.72 494 PRO A CA 1
ATOM 3802 C C . PRO A 1 494 ? 14.237 53.275 -8.186 1.00 33.72 494 PRO A C 1
ATOM 3804 O O . PRO A 1 494 ? 14.606 52.608 -9.144 1.00 33.72 494 PRO A O 1
ATOM 3807 N N . GLY A 1 495 ? 13.178 52.916 -7.448 1.00 26.61 495 GLY A N 1
ATOM 3808 C CA . GLY A 1 495 ? 12.476 51.632 -7.596 1.00 26.61 495 GLY A CA 1
ATOM 3809 C C . GLY A 1 495 ? 11.041 51.688 -8.114 1.00 26.61 495 GLY A C 1
ATOM 3810 O O . GLY A 1 495 ? 10.540 52.752 -8.458 1.00 26.61 495 GLY A O 1
ATOM 3811 N N . LYS A 1 496 ? 10.376 50.526 -8.082 1.00 25.92 496 LYS A N 1
ATOM 3812 C CA . LYS A 1 496 ? 8.952 50.331 -7.766 1.00 25.92 496 LYS A CA 1
ATOM 3813 C C . LYS A 1 496 ? 8.646 48.836 -7.580 1.00 25.92 496 LYS A C 1
ATOM 3815 O O . LYS A 1 496 ? 9.317 48.008 -8.177 1.00 25.92 496 LYS A O 1
ATOM 3820 N N . SER A 1 497 ? 7.685 48.607 -6.680 1.00 29.20 497 SER A N 1
ATOM 3821 C CA . SER A 1 497 ? 6.746 47.488 -6.492 1.00 29.20 497 SER A CA 1
ATOM 3822 C C . SER A 1 497 ? 6.958 46.220 -7.321 1.00 29.20 497 SER A C 1
ATOM 3824 O O . SER A 1 497 ? 6.956 46.307 -8.539 1.00 29.20 497 SER A O 1
ATOM 3826 N N . ASP A 1 498 ? 7.026 45.060 -6.661 1.00 26.00 498 ASP A N 1
ATOM 3827 C CA . ASP A 1 498 ? 5.894 44.128 -6.667 1.00 26.00 498 ASP A CA 1
ATOM 3828 C C . ASP A 1 498 ? 5.981 43.119 -5.520 1.00 26.00 498 ASP A C 1
ATOM 3830 O O . ASP A 1 498 ? 7.047 42.776 -5.010 1.00 26.00 498 ASP A O 1
ATOM 3834 N N . THR A 1 499 ? 4.800 42.760 -5.038 1.00 33.59 499 THR A N 1
ATOM 3835 C CA . THR A 1 499 ? 4.523 41.871 -3.919 1.00 33.59 499 THR A CA 1
ATOM 3836 C C . THR A 1 499 ? 5.043 40.475 -4.247 1.00 33.59 499 THR A C 1
ATOM 3838 O O . THR A 1 499 ? 4.478 39.786 -5.090 1.00 33.59 499 THR A O 1
ATOM 3841 N N . THR A 1 500 ? 6.107 40.035 -3.581 1.00 24.25 500 THR A N 1
ATOM 3842 C CA . THR A 1 500 ? 6.521 38.629 -3.596 1.00 24.25 500 THR A CA 1
ATOM 3843 C C . THR A 1 500 ? 6.464 38.132 -2.165 1.00 24.25 500 THR A C 1
ATOM 3845 O O . THR A 1 500 ? 7.230 38.569 -1.307 1.00 24.25 500 THR A O 1
ATOM 3848 N N . THR A 1 501 ? 5.498 37.258 -1.897 1.00 25.97 501 THR A N 1
ATOM 3849 C CA . THR A 1 501 ? 5.482 36.425 -0.700 1.00 25.97 501 THR A CA 1
ATOM 3850 C C . THR A 1 501 ? 6.758 35.599 -0.723 1.00 25.97 501 THR A C 1
ATOM 3852 O O . THR A 1 501 ? 6.937 34.752 -1.595 1.00 25.97 501 THR A O 1
ATOM 3855 N N . THR A 1 502 ? 7.677 35.885 0.192 1.00 23.02 502 THR A N 1
ATOM 3856 C CA . THR A 1 502 ? 8.872 35.074 0.394 1.00 23.02 502 THR A CA 1
ATOM 3857 C C . THR A 1 502 ? 8.422 33.693 0.860 1.00 23.02 502 THR A C 1
ATOM 3859 O O . THR A 1 502 ? 8.102 33.505 2.032 1.00 23.02 502 THR A O 1
ATOM 3862 N N . VAL A 1 503 ? 8.382 32.725 -0.056 1.00 24.06 503 VAL A N 1
ATOM 3863 C CA . VAL A 1 503 ? 8.472 31.313 0.313 1.00 24.06 503 VAL A CA 1
ATOM 3864 C C . VAL A 1 503 ? 9.837 31.169 0.966 1.00 24.06 503 VAL A C 1
ATOM 3866 O O . VAL A 1 503 ? 10.876 31.389 0.341 1.00 24.06 503 VAL A O 1
ATOM 3869 N N . THR A 1 504 ? 9.834 30.911 2.269 1.00 23.36 504 THR A N 1
ATOM 3870 C CA . THR A 1 504 ? 11.063 30.585 2.981 1.00 23.36 504 THR A CA 1
ATOM 3871 C C . THR A 1 504 ? 11.480 29.219 2.461 1.00 23.36 504 THR A C 1
ATOM 3873 O O . THR A 1 504 ? 10.917 28.212 2.866 1.00 23.36 504 THR A O 1
ATOM 3876 N N . THR A 1 505 ? 12.425 29.182 1.524 1.00 24.92 505 THR A N 1
ATOM 3877 C CA . THR A 1 505 ? 13.142 27.954 1.181 1.00 24.92 505 THR A CA 1
ATOM 3878 C C . THR A 1 505 ? 13.698 27.392 2.482 1.00 24.92 505 THR A C 1
ATOM 3880 O O . THR A 1 505 ? 14.503 28.065 3.140 1.00 24.92 505 THR A O 1
ATOM 3883 N N . ASN A 1 506 ? 13.233 26.207 2.879 1.00 26.20 506 ASN A N 1
ATOM 3884 C CA . ASN A 1 506 ? 13.776 25.491 4.021 1.00 26.20 506 ASN A CA 1
ATOM 3885 C C . ASN A 1 506 ? 15.282 25.355 3.800 1.00 26.20 506 ASN A C 1
ATOM 3887 O O . ASN A 1 506 ? 15.741 24.651 2.904 1.00 26.20 506 ASN A O 1
ATOM 3891 N N . LYS A 1 507 ? 16.068 26.082 4.599 1.00 25.36 507 LYS A N 1
ATOM 3892 C CA . LYS A 1 507 ? 17.492 25.794 4.719 1.00 25.36 507 LYS A CA 1
ATOM 3893 C C . LYS A 1 507 ? 17.592 24.358 5.205 1.00 25.36 507 LYS A C 1
ATOM 3895 O O . LYS A 1 507 ? 17.050 24.037 6.260 1.00 25.36 507 LYS A O 1
ATOM 3900 N N . THR A 1 508 ? 18.305 23.538 4.445 1.00 28.03 508 THR A N 1
ATOM 3901 C CA . THR A 1 508 ? 18.767 22.211 4.839 1.00 28.03 508 THR A CA 1
ATOM 3902 C C . THR A 1 508 ? 19.351 22.322 6.243 1.00 28.03 508 THR A C 1
ATOM 3904 O O . THR A 1 508 ? 20.364 22.993 6.464 1.00 28.03 508 THR A O 1
ATOM 3907 N N . ASN A 1 509 ? 18.653 21.749 7.218 1.00 27.89 509 ASN A N 1
ATOM 3908 C CA . ASN A 1 509 ? 19.002 21.850 8.625 1.00 27.89 509 ASN A CA 1
ATOM 3909 C C . ASN A 1 509 ? 20.118 20.834 8.920 1.00 27.89 509 ASN A C 1
ATOM 3911 O O . ASN A 1 509 ? 19.920 19.855 9.621 1.00 27.89 509 ASN A O 1
ATOM 3915 N N . THR A 1 510 ? 21.310 21.031 8.357 1.00 30.80 510 THR A N 1
ATOM 3916 C CA . THR A 1 510 ? 22.443 20.087 8.442 1.00 30.80 510 THR A CA 1
ATOM 3917 C C . THR A 1 510 ? 23.177 20.110 9.793 1.00 30.80 510 THR A C 1
ATOM 3919 O O . THR A 1 510 ? 24.355 19.766 9.864 1.00 30.80 510 THR A O 1
ATOM 3922 N N . LYS A 1 511 ? 22.529 20.543 10.887 1.00 31.58 511 LYS A N 1
ATOM 3923 C CA . LYS A 1 511 ? 23.178 20.662 12.212 1.00 31.58 511 LYS A CA 1
ATOM 3924 C C . LYS A 1 511 ? 22.350 20.251 13.436 1.00 31.58 511 LYS A C 1
ATOM 3926 O O . LYS A 1 511 ? 22.803 20.484 14.554 1.00 31.58 511 LYS A O 1
ATOM 3931 N N . GLY A 1 512 ? 21.202 19.606 13.265 1.00 35.94 512 GLY A N 1
ATOM 3932 C CA . GLY A 1 512 ? 20.514 18.892 14.346 1.00 35.94 512 GLY A CA 1
ATOM 3933 C C . GLY A 1 512 ? 20.225 17.472 13.880 1.00 35.94 512 GLY A C 1
ATOM 3934 O O . GLY A 1 512 ? 19.805 17.312 12.739 1.00 35.94 512 GLY A O 1
ATOM 3935 N N . GLY A 1 513 ? 20.492 16.458 14.706 1.00 41.03 513 GLY A N 1
ATOM 3936 C CA . GLY A 1 513 ? 20.014 15.102 14.415 1.00 41.03 513 GLY A CA 1
ATOM 3937 C C . GLY A 1 513 ? 18.491 15.097 14.244 1.00 41.03 513 GLY A C 1
ATOM 3938 O O . GLY A 1 513 ? 17.813 15.989 14.764 1.00 41.03 513 GLY A O 1
ATOM 3939 N N . LEU A 1 514 ? 17.963 14.127 13.494 1.00 48.56 514 LEU A N 1
ATOM 3940 C CA . LEU A 1 514 ? 16.517 13.919 13.408 1.00 48.56 514 LEU A CA 1
ATOM 3941 C C . LEU A 1 514 ? 15.955 13.676 14.825 1.00 48.56 514 LEU A C 1
ATOM 3943 O O . LEU A 1 514 ? 16.649 13.064 15.644 1.00 48.56 514 LEU A O 1
ATOM 3947 N N . PRO A 1 515 ? 14.753 14.186 15.154 1.00 55.25 515 PRO A N 1
ATOM 3948 C CA . PRO A 1 515 ? 14.105 13.861 16.423 1.00 55.25 515 PRO A CA 1
ATOM 3949 C C . PRO A 1 515 ? 13.916 12.341 16.529 1.00 55.25 515 PRO A C 1
ATOM 3951 O O . PRO A 1 515 ? 13.595 11.706 15.527 1.00 55.25 515 PRO A O 1
ATOM 3954 N N . THR A 1 516 ? 14.135 11.766 17.715 1.00 64.00 516 THR A N 1
ATOM 3955 C CA . THR A 1 516 ? 13.916 10.328 17.938 1.00 64.00 516 THR A CA 1
ATOM 3956 C C . THR A 1 516 ? 12.503 10.071 18.455 1.00 64.00 516 THR A C 1
ATOM 3958 O O . THR A 1 516 ? 11.908 10.921 19.123 1.00 64.00 516 THR A O 1
ATOM 3961 N N . THR A 1 517 ? 11.943 8.913 18.122 1.00 69.00 517 THR A N 1
ATOM 3962 C CA . THR A 1 517 ? 10.605 8.497 18.541 1.00 69.00 517 THR A CA 1
ATOM 3963 C C . THR A 1 517 ? 10.511 8.457 20.059 1.00 69.00 517 THR A C 1
ATOM 3965 O O . THR A 1 517 ? 11.339 7.846 20.742 1.00 69.00 517 THR A O 1
ATOM 3968 N N . GLY A 1 518 ? 9.461 9.074 20.600 1.00 48.28 518 GLY A N 1
ATOM 3969 C CA . GLY A 1 518 ? 9.208 9.094 22.039 1.00 48.28 518 GLY A CA 1
ATOM 3970 C C . GLY A 1 518 ? 10.106 10.051 22.831 1.00 48.28 518 GLY A C 1
ATOM 3971 O O . GLY A 1 518 ? 9.953 10.136 24.058 1.00 48.28 518 GLY A O 1
ATOM 3972 N N . ASP A 1 519 ? 10.985 10.827 22.177 1.00 47.12 519 ASP A N 1
ATOM 3973 C CA . ASP A 1 519 ? 11.548 12.034 22.781 1.00 47.12 519 ASP A CA 1
ATOM 3974 C C . ASP A 1 519 ? 10.402 13.021 22.992 1.00 47.12 519 ASP A C 1
ATOM 3976 O O . ASP A 1 519 ? 10.090 13.854 22.140 1.00 47.12 519 ASP A O 1
ATOM 3980 N N . ARG A 1 520 ? 9.757 12.939 24.161 1.00 38.59 520 ARG A N 1
ATOM 3981 C CA . ARG A 1 520 ? 8.819 13.966 24.608 1.00 38.59 520 ARG A CA 1
ATOM 3982 C C . ARG A 1 520 ? 9.519 15.306 24.461 1.00 38.59 520 ARG A C 1
ATOM 3984 O O . ARG A 1 520 ? 10.430 15.608 25.235 1.00 38.59 520 ARG A O 1
ATOM 3991 N N . PHE A 1 521 ? 9.073 16.115 23.503 1.00 39.56 521 PHE A N 1
ATOM 3992 C CA . PHE A 1 521 ? 9.444 17.518 23.423 1.00 39.56 521 PHE A CA 1
ATOM 3993 C C . PHE A 1 521 ? 9.199 18.127 24.807 1.00 39.56 521 PHE A C 1
ATOM 3995 O O . PHE A 1 521 ? 8.053 18.288 25.230 1.00 39.56 521 PHE A O 1
ATOM 4002 N N . ASP A 1 522 ? 10.278 18.394 25.551 1.00 36.44 522 ASP A N 1
ATOM 4003 C CA . ASP A 1 522 ? 10.207 18.926 26.909 1.00 36.44 522 ASP A CA 1
ATOM 4004 C C . ASP A 1 522 ? 9.334 20.189 26.860 1.00 36.44 522 ASP A C 1
ATOM 4006 O O . ASP A 1 522 ? 9.681 21.179 26.203 1.00 36.44 522 ASP A O 1
ATOM 4010 N N . GLY A 1 523 ? 8.165 20.146 27.514 1.00 34.53 523 GLY A N 1
ATOM 4011 C CA . GLY A 1 523 ? 7.102 21.162 27.434 1.00 34.53 523 GLY A CA 1
ATOM 4012 C C . GLY A 1 523 ? 7.541 22.583 27.823 1.00 34.53 523 GLY A C 1
ATOM 4013 O O . GLY A 1 523 ? 6.779 23.544 27.712 1.00 34.53 523 GLY A O 1
ATOM 4014 N N . ARG A 1 524 ? 8.799 22.745 28.236 1.00 36.19 524 ARG A N 1
ATOM 4015 C CA . ARG A 1 524 ? 9.493 24.016 28.446 1.00 36.19 524 ARG A CA 1
ATOM 4016 C C . ARG A 1 524 ? 9.740 24.802 27.150 1.00 36.19 524 ARG A C 1
ATOM 4018 O O . ARG A 1 524 ? 9.741 26.030 27.208 1.00 36.19 524 ARG A O 1
ATOM 4025 N N . MET A 1 525 ? 9.887 24.150 25.991 1.00 31.66 525 MET A N 1
ATOM 4026 C CA . MET A 1 525 ? 10.027 24.845 24.695 1.00 31.66 525 MET A CA 1
ATOM 4027 C C . MET A 1 525 ? 8.693 25.422 24.193 1.00 31.66 525 MET A C 1
ATOM 4029 O O . MET A 1 525 ? 8.660 26.546 23.693 1.00 31.66 525 MET A O 1
ATOM 4033 N N . VAL A 1 526 ? 7.572 24.726 24.417 1.00 37.31 526 VAL A N 1
ATOM 4034 C CA . VAL A 1 526 ? 6.223 25.211 24.052 1.00 37.31 526 VAL A CA 1
ATOM 4035 C C . VAL A 1 526 ? 5.842 26.455 24.868 1.00 37.31 526 VAL A C 1
ATOM 4037 O O . VAL A 1 526 ? 5.282 27.414 24.331 1.00 37.31 526 VAL A O 1
ATOM 4040 N N . ALA A 1 527 ? 6.240 26.511 26.144 1.00 31.84 527 ALA A N 1
ATOM 4041 C CA . ALA A 1 527 ? 6.047 27.694 26.982 1.00 31.84 527 ALA A CA 1
ATOM 4042 C C . ALA A 1 527 ? 6.835 28.922 26.478 1.00 31.84 527 ALA A C 1
ATOM 4044 O O . ALA A 1 527 ? 6.346 30.048 26.577 1.00 31.84 527 ALA A O 1
ATOM 4045 N N . ALA A 1 528 ? 8.021 28.732 25.891 1.00 31.44 528 ALA A N 1
ATOM 4046 C CA . ALA A 1 528 ? 8.821 29.835 25.357 1.00 31.44 528 ALA A CA 1
ATOM 4047 C C . ALA A 1 528 ? 8.189 30.468 24.101 1.00 31.44 528 ALA A C 1
ATOM 4049 O O . ALA A 1 528 ? 8.169 31.696 23.979 1.00 31.44 528 ALA A O 1
ATOM 4050 N N . PHE A 1 529 ? 7.595 29.662 23.211 1.00 33.53 529 PHE A N 1
ATOM 4051 C CA . PHE A 1 529 ? 6.876 30.170 22.034 1.00 33.53 529 PHE A CA 1
ATOM 4052 C C . PHE A 1 529 ? 5.531 30.820 22.396 1.00 33.53 529 PHE A C 1
ATOM 4054 O O . PHE A 1 529 ? 5.186 31.863 21.835 1.00 33.53 529 PHE A O 1
ATOM 4061 N N . ALA A 1 530 ? 4.819 30.292 23.398 1.00 34.81 530 ALA A N 1
ATOM 4062 C CA . ALA A 1 530 ? 3.586 30.900 23.901 1.00 34.81 530 ALA A CA 1
ATOM 4063 C C . ALA A 1 530 ? 3.830 32.274 24.561 1.00 34.81 530 ALA A C 1
ATOM 4065 O O . ALA A 1 530 ? 3.064 33.215 24.344 1.00 34.81 530 ALA A O 1
ATOM 4066 N N . ILE A 1 531 ? 4.928 32.440 25.310 1.00 36.78 531 ILE A N 1
ATOM 4067 C CA . ILE A 1 531 ? 5.269 33.721 25.955 1.00 36.78 531 ILE A CA 1
ATOM 4068 C C . ILE A 1 531 ? 5.739 34.763 24.923 1.00 36.78 531 ILE A C 1
ATOM 4070 O O . ILE A 1 531 ? 5.387 35.941 25.035 1.00 36.78 531 ILE A O 1
ATOM 4074 N N . ALA A 1 532 ? 6.463 34.349 23.876 1.00 35.44 532 ALA A N 1
ATOM 4075 C CA . ALA A 1 532 ? 6.869 35.247 22.793 1.00 35.44 532 ALA A CA 1
ATOM 4076 C C . ALA A 1 532 ? 5.670 35.727 21.946 1.00 35.44 532 ALA A C 1
ATOM 4078 O O . ALA A 1 532 ? 5.598 36.910 21.603 1.00 35.44 532 ALA A O 1
ATOM 4079 N N . GLY A 1 533 ? 4.687 34.857 21.680 1.00 32.91 533 GLY A N 1
ATOM 4080 C CA . GLY A 1 533 ? 3.457 35.217 20.963 1.00 32.91 533 GLY A CA 1
ATOM 4081 C C . GLY A 1 533 ? 2.601 36.254 21.702 1.00 32.91 533 GLY A C 1
ATOM 4082 O O . GLY A 1 533 ? 2.130 37.221 21.100 1.00 32.91 533 GLY A O 1
ATOM 4083 N N . VAL A 1 534 ? 2.473 36.133 23.028 1.00 38.25 534 VAL A N 1
ATOM 4084 C CA . VAL A 1 534 ? 1.700 37.084 23.851 1.00 38.25 534 VAL A CA 1
ATOM 4085 C C . VAL A 1 534 ? 2.393 38.454 23.957 1.00 38.25 534 VAL A C 1
ATOM 4087 O O . VAL A 1 534 ? 1.720 39.491 23.959 1.00 38.25 534 VAL A O 1
ATOM 4090 N N . ALA A 1 535 ? 3.730 38.502 23.961 1.00 34.62 535 ALA A N 1
ATOM 4091 C CA . ALA A 1 535 ? 4.476 39.763 23.970 1.00 34.62 535 ALA A CA 1
ATOM 4092 C C . ALA A 1 535 ? 4.348 40.544 22.643 1.00 34.62 535 ALA A C 1
ATOM 4094 O O . ALA A 1 535 ? 4.234 41.773 22.658 1.00 34.62 535 ALA A O 1
ATOM 4095 N N . VAL A 1 536 ? 4.291 39.848 21.500 1.00 39.94 536 VAL A N 1
ATOM 4096 C CA . VAL A 1 536 ? 4.143 40.472 20.170 1.00 39.94 536 VAL A CA 1
ATOM 4097 C C . VAL A 1 536 ? 2.719 40.999 19.941 1.00 39.94 536 VAL A C 1
ATOM 4099 O O . VAL A 1 536 ? 2.554 42.104 19.417 1.00 39.94 536 VAL A O 1
ATOM 4102 N N . ILE A 1 537 ? 1.689 40.294 20.421 1.00 41.00 537 ILE A N 1
ATOM 4103 C CA . ILE A 1 537 ? 0.287 40.752 20.335 1.00 41.00 537 ILE A CA 1
ATOM 4104 C C . ILE A 1 537 ? 0.055 41.994 21.216 1.00 41.00 537 ILE A C 1
ATOM 4106 O O . ILE A 1 537 ? -0.629 42.938 20.809 1.00 41.00 537 ILE A O 1
ATOM 4110 N N . SER A 1 538 ? 0.704 42.057 22.381 1.00 40.12 538 SER A N 1
ATOM 4111 C CA . SER A 1 538 ? 0.610 43.203 23.298 1.00 40.12 538 SER A CA 1
ATOM 4112 C C . SER A 1 538 ? 1.281 44.469 22.737 1.00 40.12 538 SER A C 1
ATOM 4114 O O . SER A 1 538 ? 0.765 45.576 22.906 1.00 40.12 538 SER A O 1
ATOM 4116 N N . ALA A 1 539 ? 2.398 44.324 22.011 1.00 39.44 539 ALA A N 1
ATOM 4117 C CA . ALA A 1 539 ? 3.076 45.442 21.353 1.00 39.44 539 ALA A CA 1
ATOM 4118 C C . ALA A 1 539 ? 2.324 45.936 20.099 1.00 39.44 539 ALA A C 1
ATOM 4120 O O . ALA A 1 539 ? 2.230 47.146 19.876 1.00 39.44 539 ALA A O 1
ATOM 4121 N N . GLY A 1 540 ? 1.727 45.027 19.316 1.00 39.47 540 GLY A N 1
ATOM 4122 C CA . GLY A 1 540 ? 0.915 45.369 18.140 1.00 39.47 540 GLY A CA 1
ATOM 4123 C C . GLY A 1 540 ? -0.365 46.143 18.485 1.00 39.47 540 GLY A C 1
ATOM 4124 O O . GLY A 1 540 ? -0.702 47.120 17.812 1.00 39.47 540 GLY A O 1
ATOM 4125 N N . GLY A 1 541 ? -1.032 45.781 19.589 1.00 39.03 541 GLY A N 1
ATOM 4126 C CA . GLY A 1 541 ? -2.219 46.491 20.083 1.00 39.03 541 GLY A CA 1
ATOM 4127 C C . GLY A 1 541 ? -1.937 47.931 20.536 1.00 39.03 541 GLY A C 1
ATOM 4128 O O . GLY A 1 541 ? -2.751 48.828 20.303 1.00 39.03 541 GLY A O 1
ATOM 4129 N N . TYR A 1 542 ? -0.758 48.191 21.113 1.00 38.25 542 TYR A N 1
ATOM 4130 C CA . TYR A 1 542 ? -0.375 49.528 21.581 1.00 38.25 542 TYR A CA 1
ATOM 4131 C C . TYR A 1 542 ? -0.074 50.506 20.427 1.00 38.25 542 TYR A C 1
ATOM 4133 O O . TYR A 1 542 ? -0.401 51.692 20.517 1.00 38.25 542 TYR A O 1
ATOM 4141 N N . PHE A 1 543 ? 0.485 50.022 19.311 1.00 40.84 543 PHE A N 1
ATOM 4142 C CA . PHE A 1 543 ? 0.756 50.855 18.130 1.00 40.84 543 PHE A CA 1
ATOM 4143 C C . PHE A 1 543 ? -0.501 51.167 17.302 1.00 40.84 543 PHE A C 1
ATOM 4145 O O . PHE A 1 543 ? -0.614 52.271 16.766 1.00 40.84 543 PHE A O 1
ATOM 4152 N N . LEU A 1 544 ? -1.475 50.252 17.243 1.00 40.94 544 LEU A N 1
ATOM 4153 C CA . LEU A 1 544 ? -2.743 50.478 16.536 1.00 40.94 544 LEU A CA 1
ATOM 4154 C C . LEU A 1 544 ? -3.677 51.445 17.281 1.00 40.94 544 LEU A C 1
ATOM 4156 O O . LEU A 1 544 ? -4.353 52.254 16.646 1.00 40.94 544 LEU A O 1
ATOM 4160 N N . TYR A 1 545 ? -3.663 51.452 18.618 1.00 40.66 545 TYR A N 1
ATOM 4161 C CA . TYR A 1 545 ? -4.486 52.377 19.409 1.00 40.66 545 TYR A CA 1
ATOM 4162 C C . TYR A 1 545 ? -4.038 53.847 19.288 1.00 40.66 545 TYR A C 1
ATOM 4164 O O . TYR A 1 545 ? -4.858 54.761 19.379 1.00 40.66 545 TYR A O 1
ATOM 4172 N N . ARG A 1 546 ? -2.747 54.104 19.030 1.00 37.66 546 ARG A N 1
ATOM 4173 C CA . ARG A 1 546 ? -2.195 55.470 18.974 1.00 37.66 546 ARG A CA 1
ATOM 4174 C C . ARG A 1 546 ? -2.370 56.164 17.616 1.00 37.66 546 ARG A C 1
ATOM 4176 O O . ARG A 1 546 ? -2.234 57.378 17.549 1.00 37.66 546 ARG A O 1
ATOM 4183 N N . ARG A 1 547 ? -2.716 55.426 16.552 1.00 43.03 547 ARG A N 1
ATOM 4184 C CA . ARG A 1 547 ? -2.881 55.971 15.189 1.00 43.03 547 ARG A CA 1
ATOM 4185 C C . ARG A 1 547 ? -4.314 56.410 14.847 1.00 43.03 547 ARG A C 1
ATOM 4187 O O . ARG A 1 547 ? -4.520 57.007 13.801 1.00 43.03 547 ARG A O 1
ATOM 4194 N N . ASN A 1 548 ? -5.283 56.153 15.730 1.00 40.44 548 ASN A N 1
ATOM 4195 C CA . ASN A 1 548 ? -6.692 56.547 15.568 1.00 40.44 548 ASN A CA 1
ATOM 4196 C C . ASN A 1 548 ? -7.086 57.789 16.397 1.00 40.44 548 ASN A C 1
ATOM 4198 O O . ASN A 1 548 ? -8.274 58.029 16.617 1.00 40.44 548 ASN A O 1
ATOM 4202 N N . LYS A 1 549 ? -6.115 58.568 16.897 1.00 40.38 549 LYS A N 1
ATOM 4203 C CA . LYS A 1 549 ? -6.380 59.748 17.739 1.00 40.38 549 LYS A CA 1
ATOM 4204 C C . LYS A 1 549 ? -5.569 61.008 17.404 1.00 40.38 549 LYS A C 1
ATOM 4206 O O . LYS A 1 549 ? -5.444 61.873 18.269 1.00 40.38 549 LYS A O 1
ATOM 4211 N N . GLU A 1 550 ? -5.096 61.138 16.167 1.00 39.22 550 GLU A N 1
ATOM 4212 C CA . GLU A 1 550 ? -4.616 62.411 15.600 1.00 39.22 550 GLU A CA 1
ATOM 4213 C C . GLU A 1 550 ? -5.272 62.686 14.248 1.00 39.22 550 GLU A C 1
ATOM 4215 O O . GLU A 1 550 ? -5.306 61.749 13.415 1.00 39.22 550 GLU A O 1
#

Secondary structure (DSSP, 8-state):
-TT-GGGTTT--S----EEE-TT--EEEEEEE--B-HHHHHHS---TTSB-HHHHHHHHHHH-SSHHHHHHHHHHHHHHH-BSS-EEEEEE-SS-EEEEEE-SSS-EEEEEPPTT-EE--SS-TT-B----TT-TTTEEE-TTTTHHHHHTT---EETTEE-HHHHHBPPGGGS-HHHHHHHHHHHHHTT-PPPBTTTEEEEEE--SSSS-EEEEEESSPPBSEE--S-S---HHHHHHHTT---TTSTT--TTTS----SS-TT-SEEEEEEEPTTS-HHHHEEEEEEES-GGG--EEEE-GGG--S--GGG------GGG-SHHHHHHSPPPTT-HHHHHHHHHHHHHHTHHHHHHHHHHHHHHHHHHHHHHHHHHHHHHHH--SHHHHHHHHHHHHHHHHHHHHHHHHHHHHHHHHHHHHT--SS----TTEETTTTEESS---HHHHHTPPPP----PPP-PPPPPPPPP-----------------------------------TTSPPPPTT----THHHHHHHHHHHHHHHHHHHHHHHTT--

Radius of gyration: 29.32 Å; chains: 1; bounding box: 101×83×65 Å

Sequence (550 aa):
MRDHPSQWHGRYDAYSEAGINEKGVSCSATLTTNMNDKAAKADPLTDTGIGEYSYGSVILGESAKAHEGVELLGKIIDEQGANGNDQIIIADSNETWLFAALSGHQWIAMKLADDVASLNPNIGGLNYDVNLDDAENCLHSEGIQTMPEKNGFAEYTDGKFDVAKTYGKSVADSGVHQWTRYVQGRDYFMAPLTKGADYDIVTVKPEKGPDQIGAMVSEIQPLFFKPGKSDWNTFEMIRAFGNRGENVPGLNANTDGVYAIGTERSTETNLFQIRQGMDPEIATIQWEMLSRAAYSVAIPLYSALLTEVSPYFSDQDVSYDHCEETDIVNNEEPENSINYVLMDISSLCYEHREQLGSGVRAYLDALQNELIEQNLEVDAAMQAETTTEGRTALANKAGKAATENTYVKCKALLQEMRAYLKAEDFSTPFTPSDLNTETNGLKVSITYAKDTLATDPVTPDQPGTPEQPGTPEQPAKPEQPAKPEQPTTKPEKPGKSDTTTTVTTNKTNTKGGLPTTGDRFDGRMVAAFAIAGVAVISAGGYFLYRRNKE

pLDDT: mean 83.39, std 22.94, range [23.02, 98.81]

Foldseek 3Di:
DCQDCVNPVNDNDDQCQWAAALLLKTKGFWQFAAWDPLLCVLFNAACQADHRRPLRVCLRQADSAQVRSQVSNLVRCQVRFHNGFTWMWIHGQAWIKIKTRLHRNKIKIFTDDPQKDFDFLRWQQAWDDDDCPPPVGMDIDPCQQVSLVVSVQFDDDPNHTTSSRSITDFLVRDDQLRVLQVQQLCVLLVNHDDDPQFWHWDWDDDPDDDIATGIRGPHRHHRMDGGPDDPDDPLSVLCSQLGQSCPPPCRRCVPNVHHYSQDQPDQKDWDWQAHHPDRSQQRTWIFIWGGGSNLTATFTASRNLEPDAACLCPDDDDDPQCVDLVNLLPDDDPPSHLNSLSNSRVVLCVVVVVQEVPQSNLASSQQNVLSVVLVVLLSVVLVVDDDSVSNSLLRNQLNNLRSVQRSVSSVLVSNQSSVVVVVVPSVDHDHRPQADPVVSHGVDGRCSNVRSPDDDPPPPPPPPDPDDDDDDDDDDDDDDDDDDDDDDDDDDDDDDDDDDDPPPPPDPPVPDPDNHRNPPPPCVVVVVVVVVVVVVVVVVVVVVVVVVPD